Protein AF-A0A8J7EU80-F1 (afdb_monomer)

Mean predicted aligned error: 18.53 Å

Structure (mmCIF, N/CA/C/O backbone):
data_AF-A0A8J7EU80-F1
#
_entry.id   AF-A0A8J7EU80-F1
#
loop_
_atom_site.group_PDB
_atom_site.id
_atom_site.type_symbol
_atom_site.label_atom_id
_atom_site.label_alt_id
_atom_site.label_comp_id
_atom_site.label_asym_id
_atom_site.label_entity_id
_atom_site.label_seq_id
_atom_site.pdbx_PDB_ins_code
_atom_site.Cartn_x
_atom_site.Cartn_y
_atom_site.Cartn_z
_atom_site.occupancy
_atom_site.B_iso_or_equiv
_atom_site.auth_seq_id
_atom_site.auth_comp_id
_atom_site.auth_asym_id
_atom_site.auth_atom_id
_atom_site.pdbx_PDB_model_num
ATOM 1 N N . MET A 1 1 ? -13.987 37.709 27.164 1.00 38.44 1 MET A N 1
ATOM 2 C CA . MET A 1 1 ? -13.731 36.379 26.565 1.00 38.44 1 MET A CA 1
ATOM 3 C C . MET A 1 1 ? -12.262 36.327 26.181 1.00 38.44 1 MET A C 1
ATOM 5 O O . MET A 1 1 ? -11.887 36.884 25.160 1.00 38.44 1 MET A O 1
ATOM 9 N N . GLY A 1 2 ? -11.420 35.813 27.082 1.00 37.25 2 GLY A N 1
ATOM 10 C CA . GLY A 1 2 ? -9.964 35.855 26.938 1.00 37.25 2 GLY A CA 1
ATOM 11 C C . GLY A 1 2 ? -9.470 34.837 25.915 1.00 37.25 2 GLY A C 1
ATOM 12 O O . GLY A 1 2 ? -9.847 33.668 25.976 1.00 37.25 2 GLY A O 1
ATOM 13 N N . PHE A 1 3 ? -8.635 35.293 24.984 1.00 40.47 3 PHE A N 1
ATOM 14 C CA . PHE A 1 3 ? -7.874 34.437 24.083 1.00 40.47 3 PHE A CA 1
ATOM 15 C C . PHE A 1 3 ? -6.985 33.509 24.920 1.00 40.47 3 PHE A C 1
ATOM 17 O O . PHE A 1 3 ? -6.020 33.950 25.541 1.00 40.47 3 PHE A O 1
ATOM 24 N N . SER A 1 4 ? -7.322 32.219 24.961 1.00 48.75 4 SER A N 1
ATOM 25 C CA . SER A 1 4 ? -6.426 31.188 25.480 1.00 48.75 4 SER A CA 1
ATOM 26 C C . SER A 1 4 ? -5.127 31.219 24.681 1.00 48.75 4 SER A C 1
ATOM 28 O O . SER A 1 4 ? -5.174 31.197 23.449 1.00 48.75 4 SER A O 1
ATOM 30 N N . ASN A 1 5 ? -3.998 31.263 25.390 1.00 58.09 5 ASN A N 1
ATOM 31 C CA . ASN A 1 5 ? -2.652 31.228 24.830 1.00 58.09 5 ASN A CA 1
ATOM 32 C C . ASN A 1 5 ? -2.575 30.136 23.735 1.00 58.09 5 ASN A C 1
ATOM 34 O O . ASN A 1 5 ? -2.847 28.970 24.033 1.00 58.09 5 ASN A O 1
ATOM 38 N N . PRO A 1 6 ? -2.286 30.474 22.465 1.00 49.88 6 PRO A N 1
ATOM 39 C CA . PRO A 1 6 ? -2.368 29.525 21.351 1.00 49.88 6 PRO A CA 1
ATOM 40 C C . PRO A 1 6 ? -1.498 28.282 21.571 1.00 49.88 6 PRO A C 1
ATOM 42 O O . PRO A 1 6 ? -1.860 27.200 21.119 1.00 49.88 6 PRO A O 1
ATOM 45 N N . VAL A 1 7 ? -0.415 28.410 22.342 1.00 56.06 7 VAL A N 1
ATOM 46 C CA . VAL A 1 7 ? 0.458 27.299 22.741 1.00 56.06 7 VAL A CA 1
ATOM 47 C C . VAL A 1 7 ? -0.267 26.302 23.650 1.00 56.06 7 VAL A C 1
ATOM 49 O O . VAL A 1 7 ? -0.282 25.116 23.343 1.00 56.06 7 VAL A O 1
ATOM 52 N N . SER A 1 8 ? -0.972 26.759 24.690 1.00 48.00 8 SER A N 1
ATOM 53 C CA . SER A 1 8 ? -1.703 25.860 25.596 1.00 48.00 8 SER A CA 1
ATOM 54 C C . SER A 1 8 ? -2.943 25.239 24.941 1.00 48.00 8 SER A C 1
ATOM 56 O O . SER A 1 8 ? -3.346 24.128 25.290 1.00 48.00 8 SER A O 1
ATOM 58 N N . TRP A 1 9 ? -3.531 25.911 23.943 1.00 56.59 9 TRP A N 1
ATOM 59 C CA . TRP A 1 9 ? -4.578 25.337 23.092 1.00 56.59 9 TRP A CA 1
ATOM 60 C C . TRP A 1 9 ? -4.031 24.243 22.160 1.00 56.59 9 TRP A C 1
ATOM 62 O O . TRP A 1 9 ? -4.655 23.188 22.024 1.00 56.59 9 TRP A O 1
ATOM 72 N N . ILE A 1 10 ? -2.855 24.460 21.559 1.00 52.78 10 ILE A N 1
ATOM 73 C CA . ILE A 1 10 ? -2.152 23.473 20.724 1.00 52.78 10 ILE A CA 1
ATOM 74 C C . ILE A 1 10 ? -1.716 22.262 21.564 1.00 52.78 10 ILE A C 1
ATOM 76 O O . ILE A 1 10 ? -1.971 21.127 21.159 1.00 52.78 10 ILE A O 1
ATOM 80 N N . GLU A 1 11 ? -1.155 22.476 22.756 1.00 54.06 11 GLU A N 1
ATOM 81 C CA . GLU A 1 11 ? -0.743 21.416 23.687 1.00 54.06 11 GLU A CA 1
ATOM 82 C C . GLU A 1 11 ? -1.924 20.547 24.138 1.00 54.06 11 GLU A C 1
ATOM 84 O O . GLU A 1 11 ? -1.858 19.320 24.037 1.00 54.06 11 GLU A O 1
ATOM 89 N N . LYS A 1 12 ? -3.055 21.153 24.533 1.00 54.19 12 LYS A N 1
ATOM 90 C CA . LYS A 1 12 ? -4.279 20.405 24.883 1.00 54.19 12 LYS A CA 1
ATOM 91 C C . LYS A 1 12 ? -4.806 19.567 23.723 1.00 54.19 12 LYS A C 1
ATOM 93 O O . LYS A 1 12 ? -5.328 18.473 23.934 1.00 54.19 12 LYS A O 1
ATOM 98 N N . LYS A 1 13 ? -4.687 20.068 22.490 1.00 47.78 13 LYS A N 1
ATOM 99 C CA . LYS A 1 13 ? -5.119 19.335 21.297 1.00 47.78 13 LYS A CA 1
ATOM 100 C C . LYS A 1 13 ? -4.178 18.158 21.024 1.00 47.78 13 LYS A C 1
ATOM 102 O O . LYS A 1 13 ? -4.668 17.044 20.815 1.00 47.78 13 LYS A O 1
ATOM 107 N N . LEU A 1 14 ? -2.859 18.381 21.096 1.00 52.94 14 LEU A N 1
ATOM 108 C CA . LEU A 1 14 ? -1.787 17.381 20.923 1.00 52.94 14 LEU A CA 1
ATOM 109 C C . LEU A 1 14 ? -1.836 16.247 21.956 1.00 52.94 14 LEU A C 1
ATOM 111 O O . LEU A 1 14 ? -1.494 15.116 21.623 1.00 52.94 14 LEU A O 1
ATOM 115 N N . GLN A 1 15 ? -2.345 16.506 23.162 1.00 52.59 15 GLN A N 1
ATOM 116 C CA . GLN A 1 15 ? -2.557 15.490 24.202 1.00 52.59 15 GLN A CA 1
ATOM 117 C C . GLN A 1 15 ? -3.764 14.565 23.961 1.00 52.59 15 GLN A C 1
ATOM 119 O O . GLN A 1 15 ? -3.947 13.582 24.684 1.00 52.59 15 GLN A O 1
ATOM 124 N N . SER A 1 16 ? -4.597 14.820 22.947 1.00 63.03 16 SER A N 1
ATOM 125 C CA . SER A 1 16 ? -5.725 13.935 22.648 1.00 63.03 16 SER A CA 1
ATOM 126 C C . SER A 1 16 ? -5.244 12.535 22.232 1.00 63.03 16 SER A C 1
ATOM 128 O O . SER A 1 16 ? -4.344 12.380 21.402 1.00 63.03 16 SER A O 1
ATOM 130 N N . LYS A 1 17 ? -5.892 11.481 22.761 1.00 62.38 17 LYS A N 1
ATOM 131 C CA . LYS A 1 17 ? -5.650 10.072 22.366 1.00 62.38 17 LYS A CA 1
ATOM 132 C C . LYS A 1 17 ? -5.687 9.902 20.837 1.00 62.38 17 LYS A C 1
ATOM 134 O O . LYS A 1 17 ? -4.944 9.092 20.291 1.00 62.38 17 LYS A O 1
ATOM 139 N N . PHE A 1 18 ? -6.496 10.717 20.158 1.00 58.78 18 PHE A N 1
ATOM 140 C CA . PHE A 1 18 ? -6.569 10.823 18.705 1.00 58.78 18 PHE A CA 1
ATOM 141 C C . PHE A 1 18 ? -5.272 11.339 18.058 1.00 58.78 18 PHE A C 1
ATOM 143 O O . PHE A 1 18 ? -4.720 10.633 17.219 1.00 58.78 18 PHE A O 1
ATOM 150 N N . LEU A 1 19 ? -4.747 12.510 18.451 1.00 64.62 19 LEU A N 1
ATOM 151 C CA . LEU A 1 19 ? -3.514 13.047 17.850 1.00 64.62 19 LEU A CA 1
ATOM 152 C C . LEU A 1 19 ? -2.289 12.184 18.161 1.00 64.62 19 LEU A C 1
ATOM 154 O O . LEU A 1 19 ? -1.432 12.018 17.296 1.00 64.62 19 LEU A O 1
ATOM 158 N N . ARG A 1 20 ? -2.243 11.538 19.330 1.00 69.62 20 ARG A N 1
ATOM 159 C CA . ARG A 1 20 ? -1.205 10.545 19.636 1.00 69.62 20 ARG A CA 1
ATOM 160 C C . ARG A 1 20 ? -1.282 9.325 18.713 1.00 69.62 20 ARG A C 1
ATOM 162 O O . ARG A 1 20 ? -0.259 8.885 18.198 1.00 69.62 20 ARG A O 1
ATOM 169 N N . ASN A 1 21 ? -2.478 8.785 18.482 1.00 68.44 21 ASN A N 1
ATOM 170 C CA . ASN A 1 21 ? -2.673 7.651 17.574 1.00 68.44 21 ASN A CA 1
ATOM 171 C C . ASN A 1 21 ? -2.369 8.020 16.114 1.00 68.44 21 ASN A C 1
ATOM 173 O O . ASN A 1 21 ? -1.752 7.232 15.398 1.00 68.44 21 ASN A O 1
ATOM 177 N N . LEU A 1 22 ? -2.749 9.227 15.694 1.00 67.44 22 LEU A N 1
ATOM 178 C CA . LEU A 1 22 ? -2.410 9.767 14.382 1.00 67.44 22 LEU A CA 1
ATOM 179 C C . LEU A 1 22 ? -0.893 9.951 14.230 1.00 67.44 22 LEU A C 1
ATOM 181 O O . LEU A 1 22 ? -0.345 9.607 13.189 1.00 67.44 22 LEU A O 1
ATOM 185 N N . GLY A 1 23 ? -0.211 10.417 15.281 1.00 72.44 23 GLY A N 1
ATOM 186 C CA . GLY A 1 23 ? 1.245 10.543 15.325 1.00 72.44 23 GLY A CA 1
ATOM 187 C C . GLY A 1 23 ? 1.964 9.207 15.131 1.00 72.44 23 GLY A C 1
ATOM 188 O O . GLY A 1 23 ? 2.873 9.134 14.312 1.00 72.44 23 GLY A O 1
ATOM 189 N N . TRP A 1 24 ? 1.519 8.138 15.808 1.00 77.25 24 TRP A N 1
ATOM 190 C CA . TRP A 1 24 ? 2.077 6.787 15.629 1.00 77.25 24 TRP A CA 1
ATOM 191 C C . TRP A 1 24 ? 1.884 6.244 14.210 1.00 77.25 24 TRP A C 1
ATOM 193 O O . TRP A 1 24 ? 2.811 5.678 13.638 1.00 77.25 24 TRP A O 1
ATOM 203 N N . LEU A 1 25 ? 0.691 6.406 13.634 1.00 72.06 25 LEU A N 1
ATOM 204 C CA . LEU A 1 25 ? 0.417 5.941 12.272 1.00 72.06 25 LEU A CA 1
ATOM 205 C C . LEU A 1 25 ? 1.173 6.770 11.224 1.00 72.06 25 LEU A C 1
ATOM 207 O O . LEU A 1 25 ? 1.694 6.211 10.263 1.00 72.06 25 LEU A O 1
ATOM 211 N N . GLY A 1 26 ? 1.265 8.087 11.420 1.00 70.69 26 GLY A N 1
ATOM 212 C CA . GLY A 1 26 ? 1.988 8.991 10.530 1.00 70.69 26 GLY A CA 1
ATOM 213 C C . GLY A 1 26 ? 3.497 8.752 10.543 1.00 70.69 26 GLY A C 1
ATOM 214 O O . GLY A 1 26 ? 4.109 8.672 9.478 1.00 70.69 26 GLY A O 1
ATOM 215 N N . SER A 1 27 ? 4.098 8.577 11.724 1.00 75.44 27 SER A N 1
ATOM 216 C CA . SER A 1 27 ? 5.531 8.279 11.843 1.00 75.44 27 SER A CA 1
ATOM 217 C C . SER A 1 27 ? 5.881 6.913 11.251 1.00 75.44 27 SER A C 1
ATOM 219 O O . SER A 1 27 ? 6.864 6.805 10.519 1.00 75.44 27 SER A O 1
ATOM 221 N N . ALA A 1 28 ? 5.040 5.900 11.489 1.00 79.00 28 ALA A N 1
ATOM 222 C CA . ALA A 1 28 ? 5.163 4.584 10.870 1.00 79.00 28 ALA A CA 1
ATOM 223 C C . ALA A 1 28 ? 5.132 4.672 9.339 1.00 79.00 28 ALA A C 1
ATOM 225 O O . ALA A 1 28 ? 6.015 4.138 8.673 1.00 79.00 28 ALA A O 1
ATOM 226 N N . GLU A 1 29 ? 4.158 5.388 8.771 1.00 79.25 29 GLU A N 1
ATOM 227 C CA . GLU A 1 29 ? 4.054 5.568 7.321 1.00 79.25 29 GLU A CA 1
ATOM 228 C C . GLU A 1 29 ? 5.308 6.242 6.749 1.00 79.25 29 GLU A C 1
ATOM 230 O O . GLU A 1 29 ? 5.883 5.706 5.805 1.00 79.25 29 GLU A O 1
ATOM 235 N N . ILE A 1 30 ? 5.792 7.348 7.334 1.00 79.19 30 ILE A N 1
ATOM 236 C CA . ILE A 1 30 ? 7.016 8.034 6.871 1.00 79.19 30 ILE A CA 1
ATOM 237 C C . ILE A 1 30 ? 8.218 7.084 6.893 1.00 79.19 30 ILE A C 1
ATOM 239 O O . ILE A 1 30 ? 8.927 6.970 5.891 1.00 79.19 30 ILE A O 1
ATOM 243 N N . PHE A 1 31 ? 8.416 6.366 8.000 1.00 82.81 31 PHE A N 1
ATOM 244 C CA . PHE A 1 31 ? 9.504 5.403 8.151 1.00 82.81 31 PHE A CA 1
ATOM 245 C C . PHE A 1 31 ? 9.446 4.310 7.074 1.00 82.81 31 PHE A C 1
ATOM 247 O O . PHE A 1 31 ? 10.426 4.064 6.371 1.00 82.81 31 PHE A O 1
ATOM 254 N N . ILE A 1 32 ? 8.265 3.721 6.861 1.00 83.19 32 ILE A N 1
ATOM 255 C CA . ILE A 1 32 ? 8.024 2.701 5.833 1.00 83.19 32 ILE A CA 1
ATOM 256 C C . ILE A 1 32 ? 8.361 3.226 4.429 1.00 83.19 32 ILE A C 1
ATOM 258 O O . ILE A 1 32 ? 8.900 2.476 3.610 1.00 83.19 32 ILE A O 1
ATOM 262 N N . ARG A 1 33 ? 8.062 4.498 4.114 1.00 84.00 33 ARG A N 1
ATOM 263 C CA . ARG A 1 33 ? 8.329 5.057 2.775 1.00 84.00 33 ARG A CA 1
ATOM 264 C C . ARG A 1 33 ? 9.815 5.108 2.446 1.00 84.00 33 ARG A C 1
ATOM 266 O O . ARG A 1 33 ? 10.154 4.823 1.299 1.00 84.00 33 ARG A O 1
ATOM 273 N N . VAL A 1 34 ? 10.669 5.424 3.420 1.00 83.31 34 VAL A N 1
ATOM 274 C CA . VAL A 1 34 ? 12.127 5.484 3.223 1.00 83.31 34 VAL A CA 1
ATOM 275 C C . VAL A 1 34 ? 12.664 4.109 2.823 1.00 83.31 34 VAL A C 1
ATOM 277 O O . VAL A 1 34 ? 13.292 3.978 1.772 1.00 83.31 34 VAL A O 1
ATOM 280 N N . PHE A 1 35 ? 12.328 3.066 3.590 1.00 84.50 35 PHE A N 1
ATOM 281 C CA . PHE A 1 35 ? 12.740 1.693 3.276 1.00 84.50 35 PHE A CA 1
ATOM 282 C C . PHE A 1 35 ? 12.159 1.204 1.954 1.00 84.50 35 PHE A C 1
ATOM 284 O O . PHE A 1 35 ? 12.873 0.617 1.147 1.00 84.50 35 PHE A O 1
ATOM 291 N N . ARG A 1 36 ? 10.878 1.486 1.689 1.00 85.56 36 ARG A N 1
ATOM 292 C CA . ARG A 1 36 ? 10.242 1.083 0.432 1.00 85.56 36 ARG A CA 1
ATOM 293 C C . ARG A 1 36 ? 10.939 1.708 -0.776 1.00 85.56 36 ARG A C 1
ATOM 295 O O . ARG A 1 36 ? 11.118 1.020 -1.777 1.00 85.56 36 ARG A O 1
ATOM 302 N N . LEU A 1 37 ? 11.315 2.988 -0.706 1.00 85.38 37 LEU A N 1
ATOM 303 C CA . LEU A 1 37 ? 12.023 3.655 -1.799 1.00 85.38 37 LEU A CA 1
ATOM 304 C C . LEU A 1 37 ? 13.374 2.975 -2.054 1.00 85.38 37 LEU A C 1
ATOM 306 O O . LEU A 1 37 ? 13.635 2.574 -3.184 1.00 85.38 37 LEU A O 1
ATOM 310 N N . ALA A 1 38 ? 14.175 2.767 -1.004 1.00 87.94 38 ALA A N 1
ATOM 311 C CA . ALA A 1 38 ? 15.467 2.088 -1.107 1.00 87.94 38 ALA A CA 1
ATOM 312 C C . ALA A 1 38 ? 15.330 0.676 -1.703 1.00 87.94 38 ALA A C 1
ATOM 314 O O . ALA A 1 38 ? 16.005 0.337 -2.673 1.00 87.94 38 ALA A O 1
ATOM 315 N N . THR A 1 39 ? 14.389 -0.122 -1.196 1.00 91.06 39 THR A N 1
ATOM 316 C CA . THR A 1 39 ? 14.108 -1.464 -1.715 1.00 91.06 39 THR A CA 1
ATOM 317 C C . THR A 1 39 ? 13.640 -1.432 -3.169 1.00 91.06 39 THR A C 1
ATOM 319 O O . THR A 1 39 ? 14.089 -2.253 -3.960 1.00 91.06 39 THR A O 1
ATOM 322 N N . THR A 1 40 ? 12.803 -0.468 -3.568 1.00 89.69 40 THR A N 1
ATOM 323 C CA . THR A 1 40 ? 12.363 -0.329 -4.971 1.00 89.69 40 THR A CA 1
ATOM 324 C C . THR A 1 40 ? 13.556 -0.102 -5.899 1.00 89.69 40 THR A C 1
ATOM 326 O O . THR A 1 40 ? 13.612 -0.704 -6.968 1.00 89.69 40 THR A O 1
ATOM 329 N N . VAL A 1 41 ? 14.535 0.706 -5.476 1.00 91.94 41 VAL A N 1
ATOM 330 C CA . VAL A 1 41 ? 15.784 0.915 -6.225 1.00 91.94 41 VAL A CA 1
ATOM 331 C C . VAL A 1 41 ? 16.586 -0.381 -6.329 1.00 91.94 41 VAL A C 1
ATOM 333 O O . VAL A 1 41 ? 16.998 -0.744 -7.428 1.00 91.94 41 VAL A O 1
ATOM 336 N N . VAL A 1 42 ? 16.773 -1.107 -5.221 1.00 93.75 42 VAL A N 1
ATOM 337 C CA . VAL A 1 42 ? 17.514 -2.381 -5.218 1.00 93.75 42 VAL A CA 1
ATOM 338 C C . VAL A 1 42 ? 16.849 -3.401 -6.141 1.00 93.75 42 VAL A C 1
ATOM 340 O O . VAL A 1 42 ? 17.506 -3.936 -7.030 1.00 93.75 42 VAL A O 1
ATOM 343 N N . ILE A 1 43 ? 15.541 -3.624 -6.005 1.00 93.88 43 ILE A N 1
ATOM 344 C CA . ILE A 1 43 ? 14.816 -4.575 -6.856 1.00 93.88 43 ILE A CA 1
ATOM 345 C C . ILE A 1 43 ? 14.943 -4.162 -8.326 1.00 93.88 43 ILE A C 1
ATOM 347 O O . ILE A 1 43 ? 15.279 -4.990 -9.166 1.00 93.88 43 ILE A O 1
ATOM 351 N N . ALA A 1 44 ? 14.735 -2.882 -8.645 1.00 92.62 44 ALA A N 1
ATOM 352 C CA . ALA A 1 44 ? 14.844 -2.392 -10.014 1.00 92.62 44 ALA A CA 1
ATOM 353 C C . ALA A 1 44 ? 16.262 -2.556 -10.591 1.00 92.62 44 ALA A C 1
ATOM 355 O O . ALA A 1 44 ? 16.411 -2.770 -11.792 1.00 92.62 44 ALA A O 1
ATOM 356 N N . ARG A 1 45 ? 17.318 -2.486 -9.774 1.00 93.25 45 ARG A N 1
ATOM 357 C CA . ARG A 1 45 ? 18.702 -2.703 -10.226 1.00 93.25 45 ARG A CA 1
ATOM 358 C C . ARG A 1 45 ? 18.983 -4.171 -10.534 1.00 93.25 45 ARG A C 1
ATOM 360 O O . ARG A 1 45 ? 19.538 -4.446 -11.596 1.00 93.25 45 ARG A O 1
ATOM 367 N N . TYR A 1 46 ? 18.547 -5.087 -9.672 1.00 94.62 46 TYR A N 1
ATOM 368 C CA . TYR A 1 46 ? 18.913 -6.505 -9.762 1.00 94.62 46 TYR A CA 1
ATOM 369 C C . TYR A 1 46 ? 17.949 -7.372 -10.581 1.00 94.62 46 TYR A C 1
ATOM 371 O O . TYR A 1 46 ? 18.406 -8.292 -11.249 1.00 94.62 46 TYR A O 1
ATOM 379 N N . LEU A 1 47 ? 16.644 -7.085 -10.598 1.00 94.94 47 LEU A N 1
ATOM 380 C CA . LEU A 1 47 ? 15.683 -7.884 -11.369 1.00 94.94 47 LEU A CA 1
ATOM 381 C C . LEU A 1 47 ? 15.658 -7.469 -12.841 1.00 94.94 47 LEU A C 1
ATOM 383 O O . LEU A 1 47 ? 15.741 -6.283 -13.172 1.00 94.94 47 LEU A O 1
ATOM 387 N N . SER A 1 48 ? 15.489 -8.440 -13.732 1.00 95.25 48 SER A N 1
ATOM 388 C CA . SER A 1 48 ? 15.155 -8.185 -15.137 1.00 95.25 48 SER A CA 1
ATOM 389 C C . SER A 1 48 ? 13.718 -7.664 -15.293 1.00 95.25 48 SER A C 1
ATOM 391 O O . SER A 1 48 ? 12.865 -7.877 -14.429 1.00 95.25 48 SER A O 1
ATOM 393 N N . GLU A 1 49 ? 13.422 -7.010 -16.420 1.00 95.75 49 GLU A N 1
ATOM 394 C CA . GLU A 1 49 ? 12.067 -6.539 -16.759 1.00 95.75 49 GLU A CA 1
ATOM 395 C C . GLU A 1 49 ? 11.046 -7.687 -16.724 1.00 95.75 49 GLU A C 1
ATOM 397 O O . GLU A 1 49 ? 9.975 -7.556 -16.138 1.00 95.75 49 GLU A O 1
ATOM 402 N N . THR A 1 50 ? 11.402 -8.854 -17.266 1.00 96.44 50 THR A N 1
ATOM 403 C CA . THR A 1 50 ? 10.529 -10.035 -17.277 1.00 96.44 50 THR A CA 1
ATOM 404 C C . THR A 1 50 ? 10.246 -10.564 -15.871 1.00 96.44 50 THR A C 1
ATOM 406 O O . THR A 1 50 ? 9.103 -10.890 -15.566 1.00 96.44 50 THR A O 1
ATOM 409 N N . GLU A 1 51 ? 11.243 -10.633 -14.983 1.00 96.25 51 GLU A N 1
ATOM 410 C CA . GLU A 1 51 ? 11.026 -11.059 -13.590 1.00 96.25 51 GLU A CA 1
ATOM 411 C C . GLU A 1 51 ? 10.157 -10.066 -12.819 1.00 96.25 51 GLU A C 1
ATOM 413 O O . GLU A 1 51 ? 9.305 -10.471 -12.024 1.00 96.25 51 GLU A O 1
ATOM 418 N N . TYR A 1 52 ? 10.341 -8.773 -13.088 1.00 93.12 52 TYR A N 1
ATOM 419 C CA . TYR A 1 52 ? 9.513 -7.710 -12.533 1.00 93.12 52 TYR A CA 1
ATOM 420 C C . TYR A 1 52 ? 8.054 -7.845 -13.003 1.00 93.12 52 TYR A C 1
ATOM 422 O O . TYR A 1 52 ? 7.131 -7.740 -12.195 1.00 93.12 52 TYR A O 1
ATOM 430 N N . GLY A 1 53 ? 7.842 -8.165 -14.286 1.00 96.62 53 GLY A N 1
ATOM 431 C CA . GLY A 1 53 ? 6.526 -8.425 -14.875 1.00 96.62 53 GLY A CA 1
ATOM 432 C C . GLY A 1 53 ? 5.853 -9.698 -14.353 1.00 96.62 53 GLY A C 1
ATOM 433 O O . GLY A 1 53 ? 4.671 -9.673 -14.018 1.00 96.62 53 GLY A O 1
ATOM 434 N N . LEU A 1 54 ? 6.597 -10.799 -14.193 1.00 97.12 54 LEU A N 1
ATOM 435 C CA . LEU A 1 54 ? 6.084 -12.016 -13.548 1.00 97.12 54 LEU A CA 1
ATOM 436 C C . LEU A 1 54 ? 5.657 -11.736 -12.107 1.00 97.12 54 LEU A C 1
ATOM 438 O O . LEU A 1 54 ? 4.573 -12.143 -11.688 1.00 97.12 54 LEU A O 1
ATOM 442 N N . GLY A 1 55 ? 6.481 -10.994 -11.363 1.00 96.62 55 GLY A N 1
ATOM 443 C CA . GLY A 1 55 ? 6.136 -10.527 -10.028 1.00 96.62 55 GLY A CA 1
ATOM 444 C C . GLY A 1 55 ? 4.852 -9.698 -10.023 1.00 96.62 55 GLY A C 1
ATOM 445 O O . GLY A 1 55 ? 3.981 -9.946 -9.194 1.00 96.62 55 GLY A O 1
ATOM 446 N N . ALA A 1 56 ? 4.683 -8.779 -10.977 1.00 96.44 56 ALA A N 1
ATOM 447 C CA . ALA A 1 56 ? 3.466 -7.982 -11.119 1.00 96.44 56 ALA A CA 1
ATOM 448 C C . ALA A 1 56 ? 2.209 -8.854 -11.265 1.00 96.44 56 ALA A C 1
ATOM 450 O O . ALA A 1 56 ? 1.209 -8.586 -10.601 1.00 96.44 56 ALA A O 1
ATOM 451 N N . ILE A 1 57 ? 2.265 -9.928 -12.063 1.00 97.44 57 ILE A N 1
ATOM 452 C CA . ILE A 1 57 ? 1.149 -10.878 -12.217 1.00 97.44 57 ILE A CA 1
ATOM 453 C C . ILE A 1 57 ? 0.846 -11.555 -10.880 1.00 97.44 57 ILE A C 1
ATOM 455 O O . ILE A 1 57 ? -0.288 -11.498 -10.410 1.00 97.44 57 ILE A O 1
ATOM 459 N N . VAL A 1 58 ? 1.852 -12.153 -10.232 1.00 97.94 58 VAL A N 1
ATOM 460 C CA . VAL A 1 58 ? 1.665 -12.873 -8.959 1.00 97.94 58 VAL A CA 1
ATOM 461 C C . VAL A 1 58 ? 1.060 -11.954 -7.896 1.00 97.94 58 VAL A C 1
ATOM 463 O O . VAL A 1 58 ? 0.097 -12.322 -7.222 1.00 97.94 58 VAL A O 1
ATOM 466 N N . LEU A 1 59 ? 1.593 -10.737 -7.776 1.00 95.62 59 LEU A N 1
ATOM 467 C CA . LEU A 1 59 ? 1.105 -9.742 -6.829 1.00 95.62 59 LEU A CA 1
ATOM 468 C C . LEU A 1 59 ? -0.316 -9.288 -7.171 1.00 95.62 59 LEU A C 1
ATOM 470 O O . LEU A 1 59 ? -1.141 -9.180 -6.273 1.00 95.62 59 LEU A O 1
ATOM 474 N N . THR A 1 60 ? -0.633 -9.096 -8.450 1.00 96.00 60 THR A N 1
ATOM 475 C CA . THR A 1 60 ? -1.986 -8.736 -8.895 1.00 96.00 60 THR A CA 1
ATOM 476 C C . THR A 1 60 ? -3.010 -9.800 -8.499 1.00 96.00 60 THR A C 1
ATOM 478 O O . THR A 1 60 ? -4.047 -9.479 -7.921 1.00 96.00 60 THR A O 1
ATOM 481 N N . ILE A 1 61 ? -2.708 -11.078 -8.741 1.00 96.38 61 ILE A N 1
ATOM 482 C CA . ILE A 1 61 ? -3.586 -12.196 -8.362 1.00 96.38 61 ILE A CA 1
ATOM 483 C C . ILE A 1 61 ? -3.787 -12.259 -6.845 1.00 96.38 61 ILE A C 1
ATOM 485 O O . ILE A 1 61 ? -4.911 -12.461 -6.374 1.00 96.38 61 ILE A O 1
ATOM 489 N N . HIS A 1 62 ? -2.722 -12.032 -6.075 1.00 96.06 62 HIS A N 1
ATOM 490 C CA . HIS A 1 62 ? -2.822 -11.945 -4.624 1.00 96.06 62 HIS A CA 1
ATOM 491 C C . HIS A 1 62 ? -3.703 -10.770 -4.172 1.00 96.06 62 HIS A C 1
ATOM 493 O O . HIS A 1 62 ? -4.512 -10.941 -3.266 1.00 96.06 62 HIS A O 1
ATOM 499 N N . GLU A 1 63 ? -3.599 -9.588 -4.787 1.00 94.31 63 GLU A N 1
ATOM 500 C CA . GLU A 1 63 ? -4.425 -8.430 -4.412 1.00 94.31 63 GLU A CA 1
ATOM 501 C C . GLU A 1 63 ? -5.906 -8.614 -4.767 1.00 94.31 63 GLU A C 1
ATOM 503 O O . GLU A 1 63 ? -6.785 -8.203 -4.001 1.00 94.31 63 GLU A O 1
ATOM 508 N N . PHE A 1 64 ? -6.197 -9.301 -5.875 1.00 93.06 64 PHE A N 1
ATOM 509 C CA . PHE A 1 64 ? -7.555 -9.720 -6.215 1.00 93.06 64 PHE A CA 1
ATOM 510 C C . PHE A 1 64 ? -8.138 -10.676 -5.185 1.00 93.06 64 PHE A C 1
ATOM 512 O O . PHE A 1 64 ? -9.243 -10.456 -4.691 1.00 93.06 64 PHE A O 1
ATOM 519 N N . THR A 1 65 ? -7.387 -11.706 -4.812 1.00 93.81 65 THR A N 1
ATOM 520 C CA . THR A 1 65 ? -7.844 -12.676 -3.815 1.00 93.81 65 THR A CA 1
ATOM 521 C C . THR A 1 65 ? -7.922 -12.038 -2.421 1.00 93.81 65 THR A C 1
ATOM 523 O O . THR A 1 65 ? -8.872 -12.277 -1.676 1.00 93.81 65 THR A O 1
ATOM 526 N N . SER A 1 66 ? -6.997 -11.134 -2.074 1.00 91.31 66 SER A N 1
ATOM 527 C CA . SER A 1 66 ? -6.998 -10.417 -0.792 1.00 91.31 66 SER A CA 1
ATOM 528 C C . SER A 1 66 ? -8.153 -9.416 -0.668 1.00 91.31 66 SER A C 1
ATOM 530 O O . SER A 1 66 ? -8.548 -9.066 0.442 1.00 91.31 66 SER A O 1
ATOM 532 N N . ALA A 1 67 ? -8.784 -8.992 -1.768 1.00 89.62 67 ALA A N 1
ATOM 533 C CA . ALA A 1 67 ? -10.024 -8.217 -1.701 1.00 89.62 67 ALA A CA 1
ATOM 534 C C . ALA A 1 67 ? -11.130 -8.959 -0.925 1.00 89.62 67 ALA A C 1
ATOM 536 O O . ALA A 1 67 ? -11.893 -8.324 -0.196 1.00 89.62 67 ALA A O 1
ATOM 537 N N . PHE A 1 68 ? -11.150 -10.294 -0.995 1.00 87.81 68 PHE A N 1
ATOM 538 C CA . PHE A 1 68 ? -12.057 -11.156 -0.236 1.00 87.81 68 PHE A CA 1
ATOM 539 C C . PHE A 1 68 ? -11.615 -11.408 1.209 1.00 87.81 68 P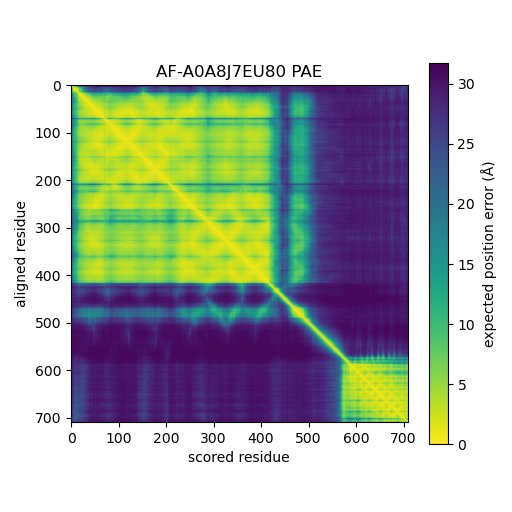HE A C 1
ATOM 541 O O . PHE A 1 68 ? -12.309 -12.112 1.926 1.00 87.81 68 PHE A O 1
ATOM 548 N N . THR A 1 69 ? -10.487 -10.885 1.688 1.00 85.94 69 THR A N 1
ATOM 549 C CA . THR A 1 69 ? -10.180 -10.914 3.134 1.00 85.94 69 THR A CA 1
ATOM 550 C C . THR A 1 69 ? -10.668 -9.644 3.823 1.00 85.94 69 THR A C 1
ATOM 552 O O . THR A 1 69 ? -10.959 -9.636 5.018 1.00 85.94 69 THR A O 1
ATOM 555 N N . ARG A 1 70 ? -10.872 -8.575 3.047 1.00 76.94 70 ARG A N 1
ATOM 556 C CA . ARG A 1 70 ? -11.448 -7.297 3.475 1.00 76.94 70 ARG A CA 1
ATOM 557 C C . ARG A 1 70 ? -12.985 -7.359 3.568 1.00 76.94 70 ARG A C 1
ATOM 559 O O . ARG A 1 70 ? -13.653 -6.374 3.315 1.00 76.94 70 ARG A O 1
ATOM 566 N N . LEU A 1 71 ? -13.577 -8.493 3.955 1.00 65.12 71 LEU A N 1
ATOM 567 C CA . LEU A 1 71 ? -15.036 -8.753 3.947 1.00 65.12 71 LEU A CA 1
ATOM 568 C C . LEU A 1 71 ? -15.862 -7.962 4.978 1.00 65.12 71 LEU A C 1
ATOM 570 O O . LEU A 1 71 ? -17.051 -8.218 5.149 1.00 65.12 71 LEU A O 1
ATOM 574 N N . GLY A 1 72 ? -15.261 -7.038 5.725 1.00 68.69 72 GLY A N 1
ATOM 575 C CA . GLY A 1 72 ? -15.959 -6.322 6.795 1.00 68.69 72 GLY A CA 1
ATOM 576 C C . GLY A 1 72 ? -16.285 -7.174 8.033 1.00 68.69 72 GLY A C 1
ATOM 577 O O . GLY A 1 72 ? -16.877 -6.648 8.967 1.00 68.69 72 GLY A O 1
ATOM 578 N N . ILE A 1 73 ? -15.852 -8.443 8.101 1.00 84.62 73 ILE A N 1
ATOM 579 C CA . ILE A 1 73 ? -16.022 -9.314 9.285 1.00 84.62 73 ILE A CA 1
ATOM 580 C C . ILE A 1 73 ? -15.393 -8.654 10.522 1.00 84.62 73 ILE A C 1
ATOM 582 O O . ILE A 1 73 ? -16.023 -8.538 11.571 1.00 84.62 73 ILE A O 1
ATOM 586 N N . ALA A 1 74 ? -14.173 -8.128 10.377 1.00 84.12 74 ALA A N 1
ATOM 587 C CA . ALA A 1 74 ? -13.519 -7.359 11.434 1.00 84.12 74 ALA A CA 1
ATOM 588 C C . ALA A 1 74 ? -14.299 -6.081 11.797 1.00 84.12 74 ALA A C 1
ATOM 590 O O . ALA A 1 74 ? -14.352 -5.716 12.967 1.00 84.12 74 ALA A O 1
ATOM 591 N N . ALA A 1 75 ? -14.933 -5.418 10.822 1.00 80.50 75 ALA A N 1
ATOM 592 C CA . ALA A 1 75 ? -15.719 -4.209 11.068 1.00 80.50 75 ALA A CA 1
ATOM 593 C C . ALA A 1 75 ? -16.962 -4.497 11.922 1.00 80.50 75 ALA A C 1
ATOM 595 O O . ALA A 1 75 ? -17.273 -3.711 12.811 1.00 80.50 75 ALA A O 1
ATOM 596 N N . GLN A 1 76 ? -17.620 -5.643 11.724 1.00 85.12 76 GLN A N 1
ATOM 597 C CA . GLN A 1 76 ? -18.736 -6.047 12.581 1.00 85.12 76 GLN A CA 1
ATOM 598 C C . GLN A 1 76 ? -18.299 -6.340 14.013 1.00 85.12 76 GLN A C 1
ATOM 600 O O . GLN A 1 76 ? -18.950 -5.878 14.940 1.00 85.12 76 GLN A O 1
ATOM 605 N N . VAL A 1 77 ? -17.174 -7.036 14.212 1.00 87.62 77 VAL A N 1
ATOM 606 C CA . VAL A 1 77 ? -16.615 -7.251 15.560 1.00 87.62 77 VAL A CA 1
ATOM 607 C C . VAL A 1 77 ? -16.272 -5.914 16.225 1.00 87.62 77 VAL A C 1
ATOM 609 O O . VAL A 1 77 ? -16.570 -5.704 17.398 1.00 87.62 77 VAL A O 1
ATOM 612 N N . ILE A 1 78 ? -15.714 -4.964 15.468 1.00 87.31 78 ILE A N 1
ATOM 613 C CA . ILE A 1 78 ? -15.421 -3.613 15.966 1.00 87.31 78 ILE A CA 1
ATOM 614 C C . ILE A 1 78 ? -16.695 -2.871 16.393 1.00 87.31 78 ILE A C 1
ATOM 616 O O . ILE A 1 78 ? -16.637 -2.113 17.358 1.00 87.31 78 ILE A O 1
ATOM 620 N N . GLN A 1 79 ? -17.828 -3.088 15.721 1.00 82.19 79 GLN A N 1
ATOM 621 C CA . GLN A 1 79 ? -19.087 -2.361 15.944 1.00 82.19 79 GLN A CA 1
ATOM 622 C C . GLN A 1 79 ? -20.095 -3.087 16.849 1.00 82.19 79 GLN A C 1
ATOM 624 O O . GLN A 1 79 ? -21.090 -2.482 17.230 1.00 82.19 79 GLN A O 1
ATOM 629 N N . ALA A 1 80 ? -19.856 -4.349 17.206 1.00 87.44 80 ALA A N 1
ATOM 630 C CA . ALA A 1 80 ? -20.804 -5.162 17.966 1.00 87.44 80 ALA A CA 1
ATOM 631 C C . ALA A 1 80 ? -21.120 -4.584 19.353 1.00 87.44 80 ALA A C 1
ATOM 633 O O . ALA A 1 80 ? -20.251 -4.006 20.007 1.00 87.44 80 ALA A O 1
ATOM 634 N N . ASP A 1 81 ? -22.341 -4.779 19.844 1.00 89.56 81 ASP A N 1
ATOM 635 C CA . ASP A 1 81 ? -22.661 -4.475 21.239 1.00 89.56 81 ASP A CA 1
ATOM 636 C C . ASP A 1 81 ? -21.915 -5.439 22.173 1.00 89.56 81 ASP A C 1
ATOM 638 O O . ASP A 1 81 ? -21.712 -6.606 21.842 1.00 89.56 81 ASP A O 1
ATOM 642 N N . GLU A 1 82 ? -21.538 -4.975 23.368 1.00 90.81 82 GLU A N 1
ATOM 643 C CA . GLU A 1 82 ? -20.726 -5.764 24.311 1.00 90.81 82 GLU A CA 1
ATOM 644 C C . GLU A 1 82 ? -21.367 -7.116 24.669 1.00 90.81 82 GLU A C 1
ATOM 646 O O . GLU A 1 82 ? -20.682 -8.123 24.805 1.00 90.81 82 GLU A O 1
ATOM 651 N N . LYS A 1 83 ? -22.704 -7.151 24.729 1.00 91.38 83 LYS A N 1
ATOM 652 C CA . LYS A 1 83 ? -23.502 -8.359 24.991 1.00 91.38 83 LYS A CA 1
ATOM 653 C C . LYS A 1 83 ? -23.407 -9.420 23.883 1.00 91.38 83 LYS A C 1
ATOM 655 O O . LYS A 1 83 ? -23.537 -10.604 24.166 1.00 91.38 83 LYS A O 1
ATOM 660 N N . ASP A 1 84 ? -23.214 -8.999 22.633 1.00 90.75 84 ASP A N 1
ATOM 661 C CA . ASP A 1 84 ? -23.187 -9.873 21.451 1.00 90.75 84 ASP A CA 1
ATOM 662 C C . ASP A 1 84 ? -21.747 -10.164 20.992 1.00 90.75 84 ASP A C 1
ATOM 664 O O . ASP A 1 84 ? -21.512 -11.066 20.183 1.00 90.75 84 ASP A O 1
ATOM 668 N N . LEU A 1 85 ? -20.776 -9.404 21.510 1.00 91.81 85 LEU A N 1
ATOM 669 C CA . LEU A 1 85 ? -19.392 -9.373 21.052 1.00 91.81 85 LEU A CA 1
ATOM 670 C C . LEU A 1 85 ? -18.712 -10.742 21.128 1.00 91.81 85 LEU A C 1
ATOM 672 O O . LEU A 1 85 ? -18.018 -11.126 20.186 1.00 91.81 85 LEU A O 1
ATOM 676 N N . GLU A 1 86 ? -18.916 -11.499 22.205 1.00 92.75 86 GLU A N 1
ATOM 677 C CA . GLU A 1 86 ? -18.295 -12.817 22.365 1.00 92.75 86 GLU A CA 1
ATOM 678 C C . GLU A 1 86 ? -18.863 -13.850 21.375 1.00 92.75 86 GLU A C 1
ATOM 680 O O . GLU A 1 86 ? -18.099 -14.545 20.698 1.00 92.75 86 GLU A O 1
ATOM 685 N N . GLU A 1 87 ? -20.190 -13.936 21.228 1.00 92.69 87 GLU A N 1
ATOM 686 C CA . GLU A 1 87 ? -20.829 -14.881 20.300 1.00 92.69 87 GLU A CA 1
ATOM 687 C C . GLU A 1 87 ? -20.506 -14.543 18.836 1.00 92.69 87 GLU A C 1
ATOM 689 O O . GLU A 1 87 ? -20.213 -15.439 18.029 1.00 92.69 87 GLU A O 1
ATOM 694 N N . LEU A 1 88 ? -20.516 -13.249 18.496 1.00 92.75 88 LEU A N 1
ATOM 695 C CA . LEU A 1 88 ? -20.151 -12.766 17.170 1.00 92.75 88 LEU A CA 1
ATOM 696 C C . LEU A 1 88 ? -18.680 -13.059 16.866 1.00 92.75 88 LEU A C 1
ATOM 698 O O . LEU A 1 88 ? -18.385 -13.580 15.794 1.00 92.75 88 LEU A O 1
ATOM 702 N N . SER A 1 89 ? -17.770 -12.784 17.804 1.00 94.88 89 SER A N 1
ATOM 703 C CA . SER A 1 89 ? -16.330 -13.018 17.633 1.00 94.88 89 SER A CA 1
ATOM 704 C C . SER A 1 89 ? -16.011 -14.493 17.404 1.00 94.88 89 SER A C 1
ATOM 706 O O . SER A 1 89 ? -15.238 -14.822 16.505 1.00 94.88 89 SER A O 1
ATOM 708 N N . ASN A 1 90 ? -16.653 -15.394 18.152 1.00 95.06 90 ASN A N 1
ATOM 709 C CA . ASN A 1 90 ? -16.509 -16.836 17.944 1.00 95.06 90 ASN A CA 1
ATOM 710 C C . ASN A 1 90 ? -17.062 -17.278 16.581 1.00 95.06 90 ASN A C 1
ATOM 712 O O . ASN A 1 90 ? -16.385 -17.989 15.840 1.00 95.06 90 ASN A O 1
ATOM 716 N N . SER A 1 91 ? -18.252 -16.804 16.200 1.00 93.88 91 SER A N 1
ATOM 717 C CA . SER A 1 91 ? -18.842 -17.111 14.887 1.00 93.88 91 SER A CA 1
ATOM 718 C C . SER A 1 91 ? -17.981 -16.592 13.730 1.00 93.88 91 SER A C 1
ATOM 720 O O . SER A 1 91 ? -17.777 -17.298 12.740 1.00 93.88 91 SER A O 1
ATOM 722 N N . ALA A 1 92 ? -17.445 -15.377 13.868 1.00 93.50 92 ALA A N 1
ATOM 723 C CA . ALA A 1 92 ? -16.557 -14.735 12.908 1.00 93.50 92 ALA A CA 1
ATOM 724 C C . ALA A 1 92 ? -15.214 -15.467 12.781 1.00 93.50 92 ALA A C 1
ATOM 726 O O . ALA A 1 92 ? -14.708 -15.612 11.671 1.00 93.50 92 ALA A O 1
ATOM 727 N N . TYR A 1 93 ? -14.657 -15.974 13.884 1.00 95.06 93 TYR A N 1
ATOM 728 C CA . TYR A 1 93 ? -13.409 -16.739 13.881 1.00 95.06 93 TYR A CA 1
ATOM 729 C C . TYR A 1 93 ? -13.500 -17.998 13.012 1.00 95.06 93 TYR A C 1
ATOM 731 O O . TYR A 1 93 ? -12.661 -18.218 12.137 1.00 95.06 93 TYR A O 1
ATOM 739 N N . TYR A 1 94 ? -14.544 -18.808 13.206 1.00 94.25 94 TYR A N 1
ATOM 740 C CA . TYR A 1 94 ? -14.740 -20.024 12.415 1.00 94.25 94 TYR A CA 1
ATOM 741 C C . TYR A 1 94 ? -15.099 -19.723 10.959 1.00 94.25 94 TYR A C 1
ATOM 743 O O . TYR A 1 94 ? -14.623 -20.412 10.055 1.00 94.25 94 TYR A O 1
ATOM 751 N N . LEU A 1 95 ? -15.878 -18.664 10.715 1.00 93.31 95 LEU A N 1
ATOM 752 C CA . LEU A 1 95 ? -16.157 -18.210 9.354 1.00 93.31 95 LEU A CA 1
ATOM 753 C C . LEU A 1 95 ? -14.874 -17.768 8.635 1.00 93.31 95 LEU A C 1
ATOM 755 O O . LEU A 1 95 ? -14.683 -18.125 7.475 1.00 93.31 95 LEU A O 1
ATOM 759 N N . ASN A 1 96 ? -13.974 -17.053 9.321 1.00 93.69 96 ASN A N 1
ATOM 760 C CA . ASN A 1 96 ? -12.680 -16.655 8.766 1.00 93.69 96 ASN A CA 1
ATOM 761 C C . ASN A 1 96 ? -11.864 -17.878 8.342 1.00 93.69 96 ASN A C 1
ATOM 763 O O . ASN A 1 96 ? -11.361 -17.894 7.228 1.00 93.69 96 ASN A O 1
ATOM 767 N N . TRP A 1 97 ? -11.773 -18.934 9.151 1.00 95.25 97 TRP A N 1
ATOM 768 C CA . TRP A 1 97 ? -11.055 -20.142 8.726 1.00 95.25 97 TRP A CA 1
ATOM 769 C C . TRP A 1 97 ? -11.612 -20.744 7.433 1.00 95.25 97 TRP A C 1
ATOM 771 O O . TRP A 1 97 ? -10.844 -21.039 6.522 1.00 95.25 97 TRP A O 1
ATOM 781 N N . ILE A 1 98 ? -12.934 -20.863 7.312 1.00 94.75 98 ILE A N 1
ATOM 782 C CA . ILE A 1 98 ? -13.569 -21.427 6.112 1.00 94.75 98 ILE A CA 1
ATOM 783 C C . ILE A 1 98 ? -13.325 -20.543 4.892 1.00 94.75 98 ILE A C 1
ATOM 785 O O . ILE A 1 98 ? -12.913 -21.039 3.845 1.00 94.75 98 ILE A O 1
ATOM 789 N N . VAL A 1 99 ? -13.539 -19.233 5.029 1.00 93.62 99 VAL A N 1
ATOM 790 C CA . VAL A 1 99 ? -13.316 -18.276 3.941 1.00 93.62 99 VAL A CA 1
ATOM 791 C C . VAL A 1 99 ? -11.857 -18.302 3.504 1.00 93.62 99 VAL A C 1
ATOM 793 O O . VAL A 1 99 ? -11.579 -18.432 2.318 1.00 93.62 99 VAL A O 1
ATOM 796 N N . PHE A 1 100 ? -10.916 -18.206 4.439 1.00 96.19 100 PHE A N 1
ATOM 797 C CA . PHE A 1 100 ? -9.500 -18.084 4.117 1.00 96.19 100 PHE A CA 1
ATOM 798 C C . PHE A 1 100 ? -8.898 -19.393 3.578 1.00 96.19 100 PHE A C 1
ATOM 800 O O . PHE A 1 100 ? -8.089 -19.339 2.652 1.00 96.19 100 PHE A O 1
ATOM 807 N N . ILE A 1 101 ? -9.329 -20.564 4.067 1.00 97.94 101 ILE A N 1
ATOM 808 C CA . ILE A 1 101 ? -8.991 -21.858 3.444 1.00 97.94 101 ILE A CA 1
ATOM 809 C C . ILE A 1 101 ? -9.580 -21.923 2.030 1.00 97.94 101 ILE A C 1
ATOM 811 O O . ILE A 1 101 ? -8.888 -22.322 1.094 1.00 97.94 101 ILE A O 1
ATOM 815 N N . GLY A 1 102 ? -10.825 -21.471 1.850 1.00 97.31 102 GLY A N 1
ATOM 816 C CA . GLY A 1 102 ? -11.453 -21.355 0.536 1.00 97.31 102 GLY A CA 1
ATOM 817 C C . GLY A 1 102 ? -10.653 -20.468 -0.422 1.00 97.31 102 GLY A C 1
ATOM 818 O O . GLY A 1 102 ? -10.436 -20.857 -1.564 1.00 97.31 102 GLY A O 1
ATOM 819 N N . LEU A 1 103 ? -10.146 -19.323 0.046 1.00 96.50 103 LEU A N 1
ATOM 820 C CA . LEU A 1 103 ? -9.294 -18.423 -0.741 1.00 96.50 103 LEU A CA 1
ATOM 821 C C . LEU A 1 103 ? -7.931 -19.039 -1.067 1.00 96.50 103 LEU A C 1
ATOM 823 O O . LEU A 1 103 ? -7.458 -18.889 -2.191 1.00 96.50 103 LEU A O 1
ATOM 827 N N . PHE A 1 104 ? -7.320 -19.767 -0.127 1.00 98.38 104 PHE A N 1
ATOM 828 C CA . PHE A 1 104 ? -6.089 -20.515 -0.380 1.00 98.38 104 PHE A CA 1
ATOM 829 C C . PHE A 1 104 ? -6.273 -21.544 -1.501 1.00 98.38 104 PHE A C 1
ATOM 831 O O . PHE A 1 104 ? -5.493 -21.563 -2.457 1.00 98.38 104 PHE A O 1
ATOM 838 N N . VAL A 1 105 ? -7.322 -22.368 -1.410 1.00 98.50 105 VAL A N 1
ATOM 839 C CA . VAL A 1 105 ? -7.644 -23.379 -2.426 1.00 98.50 105 VAL A CA 1
ATOM 840 C C . VAL A 1 105 ? -7.988 -22.712 -3.754 1.00 98.50 105 VAL A C 1
ATOM 842 O O . VAL A 1 105 ? -7.452 -23.112 -4.782 1.00 98.50 105 VAL A O 1
ATOM 845 N N . LEU A 1 106 ? -8.821 -21.668 -3.740 1.00 97.88 106 LEU A N 1
ATOM 846 C CA . LEU A 1 106 ? -9.227 -20.938 -4.939 1.00 97.88 106 LEU A CA 1
ATOM 847 C C . LEU A 1 106 ? -8.024 -20.335 -5.666 1.00 97.88 106 LEU A C 1
ATOM 849 O O . LEU A 1 106 ? -7.884 -20.541 -6.867 1.00 97.88 106 LEU A O 1
ATOM 853 N N . GLN A 1 107 ? -7.141 -19.624 -4.960 1.00 98.31 107 GLN A N 1
ATOM 854 C CA . GLN A 1 107 ? -5.967 -19.005 -5.576 1.00 98.31 107 GLN A CA 1
ATOM 855 C C . GLN A 1 107 ? -4.967 -20.056 -6.075 1.00 98.31 107 GLN A C 1
ATOM 857 O O . GLN A 1 107 ? -4.419 -19.911 -7.168 1.00 98.31 107 GLN A O 1
ATOM 862 N N . SER A 1 108 ? -4.760 -21.135 -5.317 1.00 98.50 108 SER A N 1
ATOM 863 C CA . SER A 1 108 ? -3.870 -22.226 -5.730 1.00 98.50 108 SER A CA 1
ATOM 864 C C . SER A 1 108 ? -4.419 -22.961 -6.954 1.00 98.50 108 SER A C 1
ATOM 866 O O . SER A 1 108 ? -3.673 -23.232 -7.891 1.00 98.50 108 SER A O 1
ATOM 868 N N . ALA A 1 109 ? -5.727 -23.219 -7.008 1.00 98.19 109 ALA A N 1
ATOM 869 C CA . ALA A 1 109 ? -6.381 -23.811 -8.170 1.00 98.19 109 ALA A CA 1
ATOM 870 C C . ALA A 1 109 ? -6.379 -22.859 -9.376 1.00 98.19 109 ALA A C 1
ATOM 872 O O . ALA A 1 109 ? -6.148 -23.299 -10.498 1.00 98.19 109 ALA A O 1
ATOM 873 N N . ALA A 1 110 ? -6.568 -21.553 -9.157 1.00 97.56 110 ALA A N 1
ATOM 874 C CA . ALA A 1 110 ? -6.511 -20.539 -10.207 1.00 97.56 110 ALA A CA 1
ATOM 875 C C . ALA A 1 110 ? -5.101 -20.366 -10.794 1.00 97.56 110 ALA A C 1
ATOM 877 O O . ALA A 1 110 ? -4.973 -19.953 -11.945 1.00 97.56 110 ALA A O 1
ATOM 878 N N . SER A 1 111 ? -4.043 -20.720 -10.056 1.00 98.25 111 SER A N 1
ATOM 879 C CA . SER A 1 111 ? -2.660 -20.619 -10.542 1.00 98.25 111 SER A CA 1
ATOM 880 C C . SER A 1 111 ? -2.427 -21.373 -11.862 1.00 98.25 111 SER A C 1
ATOM 882 O O . SER A 1 111 ? -1.694 -20.884 -12.721 1.00 98.25 111 SER A O 1
ATOM 884 N N . PHE A 1 112 ? -3.108 -22.506 -12.071 1.00 98.12 112 PHE A N 1
ATOM 885 C CA . PHE A 1 112 ? -3.004 -23.326 -13.281 1.00 98.12 112 PHE A CA 1
ATOM 886 C C . PHE A 1 112 ? -3.607 -22.645 -14.524 1.00 98.12 112 PHE A C 1
ATOM 888 O O . PHE A 1 112 ? -2.863 -22.419 -15.481 1.00 98.12 112 PHE A O 1
ATOM 895 N N . PRO A 1 113 ? -4.903 -22.258 -14.553 1.00 97.69 113 PRO A N 1
ATOM 896 C CA . PRO A 1 113 ? -5.459 -21.538 -15.695 1.00 97.69 113 PRO A CA 1
ATOM 897 C C . PRO A 1 113 ? -4.799 -20.168 -15.903 1.00 97.69 113 PRO A C 1
ATOM 899 O O . PRO A 1 113 ? -4.685 -19.733 -17.044 1.00 97.69 113 PRO A O 1
ATOM 902 N N . ILE A 1 114 ? -4.309 -19.506 -14.846 1.00 96.62 114 ILE A N 1
ATOM 903 C CA . ILE A 1 114 ? -3.549 -18.250 -14.968 1.00 96.62 114 ILE A CA 1
ATOM 904 C C . ILE A 1 114 ? -2.207 -18.491 -15.666 1.00 96.62 114 ILE A C 1
ATOM 906 O O . ILE A 1 114 ? -1.862 -17.773 -16.601 1.00 96.62 114 ILE A O 1
ATOM 910 N N . SER A 1 115 ? -1.460 -19.515 -15.253 1.00 96.38 115 SER A N 1
ATOM 911 C CA . SER A 1 115 ? -0.202 -19.891 -15.903 1.00 96.38 115 SER A CA 1
ATOM 912 C C . SER A 1 115 ? -0.411 -20.255 -17.374 1.00 96.38 115 SER A C 1
ATOM 914 O O . SER A 1 115 ? 0.357 -19.813 -18.226 1.00 96.38 115 SER A O 1
ATOM 916 N N . TRP A 1 116 ? -1.494 -20.971 -17.687 1.00 95.94 116 TRP A N 1
ATOM 917 C CA . TRP A 1 116 ? -1.895 -21.253 -19.065 1.00 95.94 116 TRP A CA 1
ATOM 918 C C . TRP A 1 116 ? -2.229 -19.975 -19.850 1.00 95.94 116 TRP A C 1
ATOM 920 O O . TRP A 1 116 ? -1.776 -19.807 -20.980 1.00 95.94 116 TRP A O 1
ATOM 930 N N . PHE A 1 117 ? -2.965 -19.042 -19.241 1.00 94.44 117 PHE A N 1
ATOM 931 C CA . PHE A 1 117 ? -3.363 -17.778 -19.864 1.00 94.44 117 PHE A CA 1
ATOM 932 C C . PHE A 1 117 ? -2.171 -16.874 -20.214 1.00 94.44 117 PHE A C 1
ATOM 934 O O . PHE A 1 117 ? -2.183 -16.238 -21.269 1.00 94.44 117 PHE A O 1
ATOM 941 N N . TYR A 1 118 ? -1.145 -16.840 -19.357 1.00 93.69 118 TYR A N 1
ATOM 942 C CA . TYR A 1 118 ? 0.095 -16.081 -19.573 1.00 93.69 118 TYR A CA 1
ATOM 943 C C . TYR A 1 118 ? 1.213 -16.886 -20.252 1.00 93.69 118 TYR A C 1
ATOM 945 O O . TYR A 1 118 ? 2.266 -16.324 -20.535 1.00 93.69 118 TYR A O 1
ATOM 953 N N . GLN A 1 119 ? 0.990 -18.176 -20.527 1.00 93.31 119 GLN A N 1
ATOM 954 C CA . GLN A 1 119 ? 1.956 -19.090 -21.150 1.00 93.31 119 GLN A CA 1
ATOM 955 C C . GLN A 1 119 ? 3.304 -19.190 -20.408 1.00 93.31 119 GLN A C 1
ATOM 957 O O . GLN A 1 119 ? 4.345 -19.404 -21.026 1.00 93.31 119 GLN A O 1
ATOM 962 N N . ASP A 1 120 ? 3.297 -19.067 -19.077 1.00 94.19 120 ASP A N 1
ATOM 963 C CA . ASP A 1 120 ? 4.508 -19.157 -18.253 1.00 94.19 120 ASP A CA 1
ATOM 964 C C . ASP A 1 120 ? 4.266 -20.018 -17.004 1.00 94.19 120 ASP A C 1
ATOM 966 O O . ASP A 1 120 ? 3.494 -19.664 -16.105 1.00 94.19 120 ASP A O 1
ATOM 970 N N . SER A 1 121 ? 4.931 -21.176 -16.944 1.00 95.94 121 SER A N 1
ATOM 971 C CA . SER A 1 121 ? 4.824 -22.142 -15.840 1.00 95.94 121 SER A CA 1
ATOM 972 C C . SER A 1 121 ? 5.466 -21.650 -14.542 1.00 95.94 121 SER A C 1
ATOM 974 O O . SER A 1 121 ? 5.102 -22.121 -13.461 1.00 95.94 121 SER A O 1
ATOM 976 N N . ARG A 1 122 ? 6.356 -20.648 -14.608 1.00 96.56 122 ARG A N 1
ATOM 977 C CA . ARG A 1 122 ? 7.018 -20.068 -13.428 1.00 96.56 122 ARG A CA 1
ATOM 978 C C . ARG A 1 122 ? 6.045 -19.340 -12.502 1.00 96.56 122 ARG A C 1
ATOM 980 O O . ARG A 1 122 ? 6.410 -19.056 -11.368 1.00 96.56 122 ARG A O 1
ATOM 987 N N . LEU A 1 123 ? 4.818 -19.061 -12.950 1.00 97.56 123 LEU A N 1
ATOM 988 C CA . LEU A 1 123 ? 3.775 -18.391 -12.165 1.00 97.56 123 LEU A CA 1
ATOM 989 C C . LEU A 1 123 ? 3.093 -19.297 -11.130 1.00 97.56 123 LEU A C 1
ATOM 991 O O . LEU A 1 123 ? 2.617 -18.789 -10.115 1.00 97.56 123 LEU A O 1
ATOM 995 N N . ILE A 1 124 ? 3.053 -20.615 -11.352 1.00 98.31 124 ILE A N 1
ATOM 996 C CA . ILE A 1 124 ? 2.242 -21.540 -10.540 1.00 98.31 124 ILE A CA 1
ATOM 997 C C . ILE A 1 124 ? 2.676 -21.504 -9.069 1.00 98.31 124 ILE A C 1
ATOM 999 O O . ILE A 1 124 ? 1.896 -21.142 -8.187 1.00 98.31 124 ILE A O 1
ATOM 1003 N N . LEU A 1 125 ? 3.944 -21.831 -8.800 1.00 98.19 125 LEU A N 1
ATOM 1004 C CA . LEU A 1 125 ? 4.456 -21.928 -7.430 1.00 98.19 125 LEU A CA 1
ATOM 1005 C C . LEU A 1 125 ? 4.410 -20.592 -6.669 1.00 98.19 125 LEU A C 1
ATOM 1007 O O . LEU A 1 125 ? 3.966 -20.603 -5.523 1.00 98.19 125 LEU A O 1
ATOM 1011 N N . PRO A 1 126 ? 4.792 -19.439 -7.247 1.00 98.44 126 PRO A N 1
ATOM 1012 C CA . PRO A 1 126 ? 4.679 -18.149 -6.564 1.00 98.44 126 PRO A CA 1
ATOM 1013 C C . PRO A 1 126 ? 3.236 -17.737 -6.237 1.00 98.44 126 PRO A C 1
ATOM 1015 O O . PRO A 1 126 ? 2.984 -17.175 -5.166 1.00 98.44 126 PRO A O 1
ATOM 1018 N N . ILE A 1 127 ? 2.267 -18.043 -7.112 1.00 98.50 127 ILE A N 1
ATOM 1019 C CA . ILE A 1 127 ? 0.843 -17.803 -6.828 1.00 98.50 127 ILE A CA 1
ATOM 1020 C C . ILE A 1 127 ? 0.389 -18.677 -5.652 1.00 98.50 127 ILE A C 1
ATOM 1022 O O . ILE A 1 127 ? -0.215 -18.154 -4.715 1.00 98.50 127 ILE A O 1
ATOM 1026 N N . CYS A 1 128 ? 0.734 -19.967 -5.638 1.00 98.44 128 CYS A N 1
ATOM 1027 C CA . CYS A 1 128 ? 0.425 -20.860 -4.514 1.00 98.44 128 CYS A CA 1
ATOM 1028 C C . CYS A 1 128 ? 1.124 -20.422 -3.214 1.00 98.44 128 CYS A C 1
ATOM 1030 O O . CYS A 1 128 ? 0.510 -20.397 -2.150 1.00 98.44 128 CYS A O 1
ATOM 1032 N N . ALA A 1 129 ? 2.392 -20.012 -3.288 1.00 98.19 129 ALA A N 1
ATOM 1033 C CA . ALA A 1 129 ? 3.157 -19.558 -2.131 1.00 98.19 129 ALA A CA 1
ATOM 1034 C C . ALA A 1 129 ? 2.555 -18.292 -1.507 1.00 98.19 129 ALA A C 1
ATOM 1036 O O . ALA A 1 129 ? 2.397 -18.224 -0.290 1.00 98.19 129 ALA A O 1
ATOM 1037 N N . SER A 1 130 ? 2.151 -17.307 -2.318 1.00 97.75 130 SER A N 1
ATOM 1038 C CA . SER A 1 130 ? 1.467 -16.110 -1.802 1.00 97.75 130 SER A CA 1
ATOM 1039 C C . SER A 1 130 ? 0.093 -16.418 -1.190 1.00 97.75 130 SER A C 1
ATOM 1041 O O . SER A 1 130 ? -0.362 -15.677 -0.319 1.00 97.75 130 SER A O 1
ATOM 1043 N N . ALA A 1 131 ? -0.546 -17.529 -1.572 1.00 98.00 131 ALA A N 1
ATOM 1044 C CA . ALA A 1 131 ? -1.803 -17.970 -0.975 1.00 98.00 131 ALA A CA 1
ATOM 1045 C C . ALA A 1 131 ? -1.625 -18.498 0.463 1.00 98.00 131 ALA A C 1
ATOM 1047 O O . ALA A 1 131 ? -2.572 -18.442 1.248 1.00 98.00 131 ALA A O 1
ATOM 1048 N N . LEU A 1 132 ? -0.423 -18.953 0.854 1.00 98.06 132 LEU A N 1
ATOM 1049 C CA . LEU A 1 132 ? -0.135 -19.430 2.221 1.00 98.06 132 LEU A CA 1
ATOM 1050 C C . LEU A 1 132 ? -0.407 -18.364 3.291 1.00 98.06 132 LEU A C 1
ATOM 1052 O O . LEU A 1 132 ? -0.711 -18.705 4.434 1.00 98.06 132 LEU A O 1
ATOM 1056 N N . ILE A 1 133 ? -0.366 -17.081 2.916 1.00 97.31 133 ILE A N 1
ATOM 1057 C CA . ILE A 1 133 ? -0.753 -15.953 3.774 1.00 97.31 133 ILE A CA 1
ATOM 1058 C C . ILE A 1 133 ? -2.158 -16.175 4.352 1.00 97.31 133 ILE A C 1
ATOM 1060 O O . ILE A 1 133 ? -2.391 -15.918 5.536 1.00 97.31 133 ILE A O 1
ATOM 1064 N N . TYR A 1 134 ? -3.088 -16.714 3.557 1.00 97.12 134 TYR A N 1
ATOM 1065 C CA . TYR A 1 134 ? -4.463 -16.931 3.999 1.00 97.12 134 TYR A CA 1
ATOM 1066 C C . TYR A 1 134 ? -4.586 -18.018 5.070 1.00 97.12 134 TYR A C 1
ATOM 1068 O O . TYR A 1 134 ? -5.521 -17.981 5.856 1.00 97.12 134 TYR A O 1
ATOM 1076 N N . LEU A 1 135 ? -3.627 -18.934 5.190 1.00 97.25 135 LEU A N 1
ATOM 1077 C CA . LEU A 1 135 ? -3.642 -19.950 6.248 1.00 97.25 135 LEU A CA 1
ATOM 1078 C C . LEU A 1 135 ? -3.106 -19.420 7.588 1.00 97.25 135 LEU A C 1
ATOM 1080 O O . LEU A 1 135 ? -3.344 -20.022 8.630 1.00 97.25 135 LEU A O 1
ATOM 1084 N N . MET A 1 136 ? -2.396 -18.288 7.572 1.00 97.00 136 MET A N 1
ATOM 1085 C CA . MET A 1 136 ? -1.775 -17.693 8.760 1.00 97.00 136 MET A CA 1
ATOM 1086 C C . MET A 1 136 ? -2.649 -16.593 9.371 1.00 97.00 136 MET A C 1
ATOM 1088 O O . MET A 1 136 ? -2.864 -16.556 10.580 1.00 97.00 136 MET A O 1
ATOM 1092 N N . VAL A 1 137 ? -3.181 -15.700 8.532 1.00 95.00 137 VAL A N 1
ATOM 1093 C CA . VAL A 1 137 ? -3.957 -14.525 8.959 1.00 95.00 137 VAL A CA 1
ATOM 1094 C C . VAL A 1 137 ? -5.155 -14.836 9.879 1.00 95.00 137 VAL A C 1
ATOM 1096 O O . VAL A 1 137 ? -5.273 -14.137 10.893 1.00 95.00 137 VAL A O 1
ATOM 1099 N N . PRO A 1 138 ? -6.033 -15.838 9.626 1.00 95.38 138 PRO A N 1
ATOM 1100 C CA . PRO A 1 138 ? -7.251 -16.040 10.421 1.00 95.38 138 PRO A CA 1
ATOM 1101 C C . PRO A 1 138 ? -6.982 -16.250 11.918 1.00 95.38 138 PRO A C 1
ATOM 1103 O O . PRO A 1 138 ? -7.820 -15.846 12.724 1.00 95.38 138 PRO A O 1
ATOM 1106 N N . VAL A 1 139 ? -5.793 -16.744 12.294 1.00 95.88 139 VAL A N 1
ATOM 1107 C CA . VAL A 1 139 ? -5.338 -16.937 13.686 1.00 95.88 139 VAL A CA 1
ATOM 1108 C C . VAL A 1 139 ? -5.497 -15.678 14.547 1.00 95.88 139 VAL A C 1
ATOM 1110 O O . VAL A 1 139 ? -5.873 -15.793 15.717 1.00 95.88 139 VAL A O 1
ATOM 1113 N N . SER A 1 140 ? -5.237 -14.499 13.969 1.00 96.00 140 SER A N 1
ATOM 1114 C CA . SER A 1 140 ? -5.185 -13.227 14.708 1.00 96.00 140 SER A CA 1
ATOM 1115 C C . SER A 1 140 ? -6.152 -12.153 14.200 1.00 96.00 140 SER A C 1
ATOM 1117 O O . SER A 1 140 ? -6.110 -11.013 14.662 1.00 96.00 140 SER A O 1
ATOM 1119 N N . THR A 1 141 ? -7.037 -12.491 13.256 1.00 94.56 141 THR A N 1
ATOM 1120 C CA . THR A 1 141 ? -8.021 -11.547 12.680 1.00 94.56 141 THR A CA 1
ATOM 1121 C C . THR A 1 141 ? -8.943 -10.923 13.723 1.00 94.56 141 THR A C 1
ATOM 1123 O O . THR A 1 141 ? -9.169 -9.713 13.704 1.00 94.56 141 THR A O 1
ATOM 1126 N N . ILE A 1 142 ? -9.459 -11.731 14.646 1.00 95.81 142 ILE A N 1
ATOM 1127 C CA . ILE A 1 142 ? -10.378 -11.268 15.687 1.00 95.81 142 ILE A CA 1
ATOM 1128 C C . ILE A 1 142 ? -9.635 -10.409 16.711 1.00 95.81 142 ILE A C 1
ATOM 1130 O O . ILE A 1 142 ? -10.090 -9.326 17.055 1.00 95.81 142 ILE A O 1
ATOM 1134 N N . GLN A 1 143 ? -8.439 -10.820 17.125 1.00 96.31 143 GLN A N 1
ATOM 1135 C CA . GLN A 1 143 ? -7.566 -10.063 18.022 1.00 96.31 143 GLN A CA 1
ATOM 1136 C C . GLN A 1 143 ? -7.217 -8.692 17.432 1.00 96.31 143 GLN A C 1
ATOM 1138 O O . GLN A 1 143 ? -7.257 -7.685 18.139 1.00 96.31 143 GLN A O 1
ATOM 1143 N N . ALA A 1 144 ? -6.934 -8.633 16.127 1.00 94.50 144 ALA A N 1
ATOM 1144 C CA . ALA A 1 144 ? -6.750 -7.371 15.423 1.00 94.50 144 ALA A CA 1
ATOM 1145 C C . ALA A 1 144 ? -8.015 -6.501 15.480 1.00 94.50 144 ALA A C 1
ATOM 1147 O O . ALA A 1 144 ? -7.915 -5.310 15.775 1.00 94.50 144 ALA A O 1
ATOM 1148 N N . ALA A 1 145 ? -9.202 -7.084 15.277 1.00 92.44 145 ALA A N 1
ATOM 1149 C CA . ALA A 1 145 ? -10.470 -6.366 15.399 1.00 92.44 145 ALA A CA 1
ATOM 1150 C C . ALA A 1 145 ? -10.688 -5.796 16.815 1.00 92.44 145 ALA A C 1
ATOM 1152 O O . ALA A 1 145 ? -11.035 -4.623 16.945 1.00 92.44 145 ALA A O 1
ATOM 1153 N N . TYR A 1 146 ? -10.398 -6.560 17.872 1.00 94.44 146 TYR A N 1
ATOM 1154 C CA . TYR A 1 146 ? -10.450 -6.065 19.251 1.00 94.44 146 TYR A CA 1
ATOM 1155 C C . TYR A 1 146 ? -9.461 -4.918 19.504 1.00 94.44 146 TYR A C 1
ATOM 1157 O O . TYR A 1 146 ? -9.849 -3.873 20.016 1.00 94.44 146 TYR A O 1
ATOM 1165 N N . ILE A 1 147 ? -8.199 -5.051 19.083 1.00 91.44 147 ILE A N 1
ATOM 1166 C CA . ILE A 1 147 ? -7.188 -3.987 19.234 1.00 91.44 147 ILE A CA 1
ATOM 1167 C C . ILE A 1 147 ? -7.621 -2.695 18.523 1.00 91.44 147 ILE A C 1
ATOM 1169 O O . ILE A 1 147 ? -7.410 -1.589 19.040 1.00 91.44 147 ILE A O 1
ATOM 1173 N N . HIS A 1 148 ? -8.258 -2.822 17.355 1.00 87.50 148 HIS A N 1
ATOM 1174 C CA . HIS A 1 148 ? -8.857 -1.696 16.645 1.00 87.50 148 HIS A CA 1
ATOM 1175 C C . HIS A 1 148 ? -10.043 -1.092 17.409 1.00 87.50 148 HIS A C 1
ATOM 1177 O O . HIS A 1 148 ? -10.094 0.131 17.554 1.00 87.50 148 HIS A O 1
ATOM 1183 N N . ARG A 1 149 ? -10.947 -1.919 17.948 1.00 88.88 149 ARG A N 1
ATOM 1184 C CA . ARG A 1 149 ? -12.087 -1.495 18.781 1.00 88.88 149 ARG A CA 1
ATOM 1185 C C . ARG A 1 149 ? -11.642 -0.743 20.039 1.00 88.88 149 ARG A C 1
ATOM 1187 O O . ARG A 1 149 ? -12.178 0.315 20.348 1.00 88.88 149 ARG A O 1
ATOM 1194 N N . GLU A 1 150 ? -10.598 -1.224 20.711 1.00 89.94 150 GLU A N 1
ATOM 1195 C CA 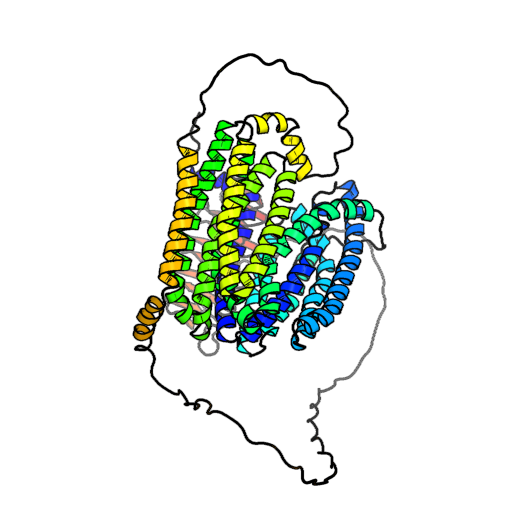. GLU A 1 150 ? -9.980 -0.597 21.894 1.00 89.94 150 GLU A CA 1
ATOM 1196 C C . GLU A 1 150 ? -9.210 0.702 21.565 1.00 89.94 150 GLU A C 1
ATOM 1198 O O . GLU A 1 150 ? -8.725 1.419 22.457 1.00 89.94 150 GLU A O 1
ATOM 1203 N N . ASN A 1 151 ? -9.087 1.027 20.272 1.00 82.75 151 ASN A N 1
ATOM 1204 C CA . ASN A 1 151 ? -8.349 2.171 19.748 1.00 82.75 151 ASN A CA 1
ATOM 1205 C C . ASN A 1 151 ? -6.868 2.161 20.190 1.00 82.75 151 ASN A C 1
ATOM 1207 O O . ASN A 1 151 ? -6.277 3.201 20.515 1.00 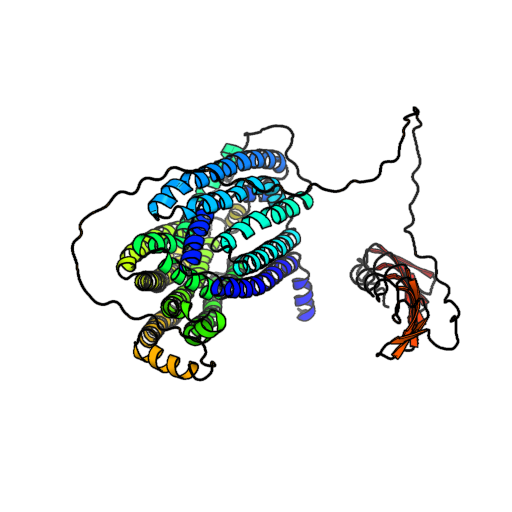82.75 151 ASN A O 1
ATOM 1211 N N . ARG A 1 152 ? -6.255 0.968 20.217 1.00 85.88 152 ARG A N 1
ATOM 1212 C CA . ARG A 1 152 ? -4.837 0.728 20.549 1.00 85.88 152 ARG A CA 1
ATOM 1213 C C . ARG A 1 152 ? -3.945 0.776 19.305 1.00 85.88 152 ARG A C 1
ATOM 1215 O O . ARG A 1 152 ? -3.109 -0.094 19.070 1.00 85.88 152 ARG A O 1
ATOM 1222 N N . LEU A 1 153 ? -4.076 1.851 18.528 1.00 82.38 153 LEU A N 1
ATOM 1223 C CA . LEU A 1 153 ? -3.432 2.004 17.216 1.00 82.38 153 LEU A CA 1
ATOM 1224 C C . LEU A 1 153 ? -1.894 2.020 17.259 1.00 82.38 153 LEU A C 1
ATOM 1226 O O . LEU A 1 153 ? -1.267 1.791 16.231 1.00 82.38 153 LEU A O 1
ATOM 1230 N N . LYS A 1 154 ? -1.273 2.207 18.434 1.00 87.19 154 LYS A N 1
ATOM 1231 C CA . LYS A 1 154 ? 0.175 2.007 18.620 1.00 87.19 154 LYS A CA 1
ATOM 1232 C C . LYS A 1 154 ? 0.609 0.579 18.260 1.00 87.19 154 LYS A C 1
ATOM 1234 O O . LYS A 1 154 ? 1.647 0.416 17.629 1.00 87.19 154 LYS A O 1
ATOM 1239 N N . VAL A 1 155 ? -0.176 -0.436 18.637 1.00 89.75 155 VAL A N 1
ATOM 1240 C CA . VAL A 1 155 ? 0.130 -1.846 18.328 1.00 89.75 155 VAL A CA 1
ATOM 1241 C C . VAL A 1 155 ? 0.086 -2.060 16.818 1.00 89.75 155 VAL A C 1
ATOM 1243 O O . VAL A 1 155 ? 1.035 -2.583 16.245 1.00 89.75 155 VAL A O 1
ATOM 1246 N N . THR A 1 156 ? -0.966 -1.563 16.163 1.00 88.62 156 THR A N 1
ATOM 1247 C CA . THR A 1 156 ? -1.120 -1.586 14.702 1.00 88.62 156 THR A CA 1
ATOM 1248 C C . THR A 1 156 ? 0.021 -0.858 13.989 1.00 88.62 156 THR A C 1
ATOM 1250 O O . THR A 1 156 ? 0.579 -1.382 13.028 1.00 88.62 156 THR A O 1
ATOM 1253 N N . ALA A 1 157 ? 0.392 0.336 14.458 1.00 84.88 157 ALA A N 1
ATOM 1254 C CA . ALA A 1 157 ? 1.466 1.133 13.876 1.00 84.88 157 ALA A CA 1
ATOM 1255 C C . ALA A 1 157 ? 2.818 0.415 13.974 1.00 84.88 157 ALA A C 1
ATOM 1257 O O . ALA A 1 157 ? 3.504 0.268 12.966 1.00 84.88 157 ALA A O 1
ATOM 1258 N N . LEU A 1 158 ? 3.173 -0.084 15.165 1.00 89.12 158 LEU A N 1
ATOM 1259 C CA . LEU A 1 158 ? 4.424 -0.810 15.383 1.00 89.12 158 LEU A CA 1
ATOM 1260 C C . LEU A 1 158 ? 4.471 -2.101 14.561 1.00 89.12 158 LEU A C 1
ATOM 1262 O O . LEU A 1 158 ? 5.474 -2.368 13.904 1.00 89.12 158 LEU A O 1
ATOM 1266 N N . ASN A 1 159 ? 3.371 -2.857 14.548 1.00 92.12 159 ASN A N 1
ATOM 1267 C CA . ASN A 1 159 ? 3.226 -4.053 13.730 1.00 92.12 159 ASN A CA 1
ATOM 1268 C C . ASN A 1 159 ? 3.519 -3.769 12.252 1.00 92.12 159 ASN A C 1
ATOM 1270 O O . ASN A 1 159 ? 4.356 -4.431 11.645 1.00 92.12 159 ASN A O 1
ATOM 1274 N N . ASN A 1 160 ? 2.846 -2.765 11.682 1.00 89.00 160 ASN A N 1
ATOM 1275 C CA . ASN A 1 160 ? 3.005 -2.416 10.274 1.00 89.00 160 ASN A CA 1
ATOM 1276 C C . ASN A 1 160 ? 4.440 -1.962 9.980 1.00 89.00 160 ASN A C 1
ATOM 1278 O O . ASN A 1 160 ? 5.020 -2.399 8.990 1.00 89.00 160 ASN A O 1
ATOM 1282 N N . SER A 1 161 ? 5.045 -1.151 10.851 1.00 89.75 161 SER A N 1
ATOM 1283 C CA . SER A 1 161 ? 6.442 -0.735 10.697 1.00 89.75 161 SER A CA 1
ATOM 1284 C C . SER A 1 161 ? 7.397 -1.924 10.676 1.00 89.75 161 SER A C 1
ATOM 1286 O O . SER A 1 161 ? 8.199 -2.032 9.750 1.00 89.75 161 SER A O 1
ATOM 1288 N N . ILE A 1 162 ? 7.305 -2.835 11.651 1.00 91.88 162 ILE A N 1
ATOM 1289 C CA . ILE A 1 162 ? 8.197 -4.000 11.744 1.00 91.88 162 ILE A CA 1
ATOM 1290 C C . ILE A 1 162 ? 7.978 -4.927 10.548 1.00 91.88 162 ILE A C 1
ATOM 1292 O O . ILE A 1 162 ? 8.938 -5.293 9.873 1.00 91.88 162 ILE A O 1
ATOM 1296 N N . GLN A 1 163 ? 6.723 -5.266 10.246 1.00 94.06 163 GLN A N 1
ATOM 1297 C CA . GLN A 1 163 ? 6.381 -6.181 9.164 1.00 94.06 163 GLN A CA 1
ATOM 1298 C C . GLN A 1 163 ? 6.847 -5.657 7.801 1.00 94.06 163 GLN A C 1
ATOM 1300 O O . GLN A 1 163 ? 7.526 -6.377 7.068 1.00 94.06 163 GLN A O 1
ATOM 1305 N N . LEU A 1 164 ? 6.506 -4.409 7.451 1.00 91.25 164 LEU A N 1
ATOM 1306 C CA . LEU A 1 164 ? 6.872 -3.852 6.148 1.00 91.25 164 LEU A CA 1
ATOM 1307 C C . LEU A 1 164 ? 8.378 -3.623 6.036 1.00 91.25 164 LEU A C 1
ATOM 1309 O O . LEU A 1 164 ? 8.933 -3.828 4.961 1.00 91.25 164 LEU A O 1
ATOM 1313 N N . THR A 1 165 ? 9.055 -3.246 7.122 1.00 91.25 165 THR A N 1
ATOM 1314 C CA . THR A 1 165 ? 10.517 -3.093 7.112 1.00 91.25 165 THR A CA 1
ATOM 1315 C C . THR A 1 165 ? 11.202 -4.442 6.927 1.00 91.25 165 THR A C 1
ATOM 1317 O O . THR A 1 165 ? 12.038 -4.571 6.038 1.00 91.25 165 THR A O 1
ATOM 1320 N N . ALA A 1 166 ? 10.790 -5.471 7.674 1.00 94.00 166 ALA A N 1
ATOM 1321 C CA . ALA A 1 166 ? 11.299 -6.831 7.506 1.00 94.00 166 ALA A CA 1
ATOM 1322 C C . ALA A 1 166 ? 11.057 -7.351 6.079 1.00 94.00 166 ALA A C 1
ATOM 1324 O O . ALA A 1 166 ? 11.970 -7.883 5.450 1.00 94.00 166 ALA A O 1
ATOM 1325 N N . SER A 1 167 ? 9.858 -7.127 5.527 1.00 95.50 167 SER A N 1
ATOM 1326 C CA . SER A 1 167 ? 9.535 -7.484 4.143 1.00 95.50 167 SER A CA 1
ATOM 1327 C C . SER A 1 167 ? 10.404 -6.728 3.130 1.00 95.50 167 SER A C 1
ATOM 1329 O O . SER A 1 167 ? 10.898 -7.323 2.179 1.00 95.50 167 SER A O 1
ATOM 1331 N N . ASN A 1 168 ? 10.610 -5.422 3.302 1.00 94.12 168 ASN A N 1
ATOM 1332 C CA . ASN A 1 168 ? 11.401 -4.610 2.374 1.00 94.12 168 ASN A CA 1
ATOM 1333 C C . ASN A 1 168 ? 12.892 -4.980 2.406 1.00 94.12 168 ASN A C 1
ATOM 1335 O O . ASN A 1 168 ? 13.521 -5.069 1.350 1.00 94.12 168 ASN A O 1
ATOM 1339 N N . LEU A 1 169 ? 13.447 -5.237 3.594 1.00 94.06 169 LEU A N 1
ATOM 1340 C CA . LEU A 1 169 ? 14.832 -5.685 3.756 1.00 94.06 169 LEU A CA 1
ATOM 1341 C C . LEU A 1 169 ? 15.040 -7.078 3.160 1.00 94.06 169 LEU A C 1
ATOM 1343 O O . LEU A 1 169 ? 15.975 -7.279 2.391 1.00 94.06 169 LEU A O 1
ATOM 1347 N N . MET A 1 170 ? 14.130 -8.014 3.441 1.00 96.88 170 MET A N 1
ATOM 1348 C CA . MET A 1 170 ? 14.173 -9.354 2.854 1.00 96.88 170 MET A CA 1
ATOM 1349 C C . MET A 1 170 ? 14.044 -9.299 1.327 1.00 96.88 170 MET A C 1
ATOM 1351 O O . MET A 1 170 ? 14.756 -10.004 0.623 1.00 96.88 170 MET A O 1
ATOM 1355 N N . SER A 1 171 ? 13.176 -8.434 0.795 1.00 96.50 171 SER A N 1
ATOM 1356 C CA . SER A 1 171 ? 13.017 -8.254 -0.652 1.00 96.50 171 SER A CA 1
ATOM 1357 C C . SER A 1 171 ? 14.297 -7.743 -1.313 1.00 96.50 171 SER A C 1
ATOM 1359 O O . SER A 1 171 ? 14.725 -8.295 -2.324 1.00 96.50 171 SER A O 1
ATOM 1361 N N . ALA A 1 172 ? 14.952 -6.747 -0.709 1.00 95.69 172 ALA A N 1
ATOM 1362 C CA . ALA A 1 172 ? 16.236 -6.237 -1.181 1.00 95.69 172 ALA A CA 1
ATOM 1363 C C . ALA A 1 172 ? 17.340 -7.310 -1.121 1.00 95.69 172 ALA A C 1
ATOM 1365 O O . ALA A 1 172 ? 18.086 -7.466 -2.086 1.00 95.69 172 ALA A O 1
ATOM 1366 N N . LEU A 1 173 ? 17.404 -8.080 -0.029 1.00 96.50 173 LEU A N 1
ATOM 1367 C CA . LEU A 1 173 ? 18.367 -9.170 0.143 1.00 96.50 173 LEU A CA 1
ATOM 1368 C C . LEU A 1 173 ? 18.171 -10.273 -0.906 1.00 96.50 173 LEU A C 1
ATOM 1370 O O . LEU A 1 173 ? 19.123 -10.663 -1.572 1.00 96.50 173 LEU A O 1
ATOM 1374 N N . LEU A 1 174 ? 16.937 -10.739 -1.104 1.00 97.81 174 LEU A N 1
ATOM 1375 C CA . LEU A 1 174 ? 16.627 -11.772 -2.096 1.00 97.81 174 LEU A CA 1
ATOM 1376 C C . LEU A 1 174 ? 16.877 -11.290 -3.530 1.00 97.81 174 LEU A C 1
ATOM 1378 O O . LEU A 1 174 ? 17.358 -12.063 -4.357 1.00 97.81 174 LEU A O 1
ATOM 1382 N N . ALA A 1 175 ? 16.588 -10.019 -3.826 1.00 96.75 175 ALA A N 1
ATOM 1383 C CA . ALA A 1 175 ? 16.907 -9.424 -5.120 1.00 96.75 175 ALA A CA 1
ATOM 1384 C C . ALA A 1 175 ? 18.423 -9.419 -5.363 1.00 96.75 175 ALA A C 1
ATOM 1386 O O . ALA A 1 175 ? 18.870 -9.849 -6.422 1.00 96.75 175 ALA A O 1
ATOM 1387 N N . PHE A 1 176 ? 19.209 -9.008 -4.361 1.00 95.38 176 PHE A N 1
ATOM 1388 C CA . PHE A 1 176 ? 20.672 -9.041 -4.414 1.00 95.38 176 PHE A CA 1
ATOM 1389 C C . PHE A 1 176 ? 21.222 -10.465 -4.597 1.00 95.38 176 PHE A C 1
ATOM 1391 O O . PHE A 1 176 ? 22.152 -10.675 -5.368 1.00 95.38 176 PHE A O 1
ATOM 1398 N N . MET A 1 177 ? 20.612 -11.457 -3.943 1.00 96.94 177 MET A N 1
ATOM 1399 C CA . MET A 1 177 ? 20.973 -12.875 -4.069 1.00 96.94 177 MET A CA 1
ATOM 1400 C C . MET A 1 177 ? 20.503 -13.527 -5.383 1.00 96.94 177 MET A C 1
ATOM 1402 O O . MET A 1 177 ? 20.725 -14.719 -5.576 1.00 96.94 177 MET A O 1
ATOM 1406 N N . GLY A 1 178 ? 19.837 -12.788 -6.278 1.00 95.06 178 GLY A N 1
ATOM 1407 C CA . GLY A 1 178 ? 19.417 -13.305 -7.583 1.00 95.06 178 GLY A CA 1
ATOM 1408 C C . GLY A 1 178 ? 18.204 -14.240 -7.546 1.00 95.06 178 GLY A C 1
ATOM 1409 O O . GLY A 1 178 ? 18.035 -15.056 -8.445 1.00 95.06 178 GLY A O 1
ATOM 1410 N N . PHE A 1 179 ? 17.319 -14.125 -6.548 1.00 96.69 179 PHE A N 1
ATOM 1411 C CA . PHE A 1 179 ? 16.094 -14.943 -6.457 1.00 96.69 179 PHE A CA 1
ATOM 1412 C C . PHE A 1 179 ? 15.004 -14.564 -7.486 1.00 96.69 179 PHE A C 1
ATOM 1414 O O . PHE A 1 179 ? 13.914 -15.146 -7.487 1.00 96.69 179 PHE A O 1
ATOM 1421 N N . GLY A 1 180 ? 15.266 -13.580 -8.351 1.00 95.12 180 GLY A N 1
ATOM 1422 C CA . GLY A 1 180 ? 14.350 -13.141 -9.402 1.00 95.12 180 GLY A CA 1
ATOM 1423 C C . GLY A 1 180 ? 12.991 -12.715 -8.847 1.00 95.12 180 GLY A C 1
ATOM 1424 O O . GLY A 1 180 ? 12.903 -11.992 -7.852 1.00 95.12 180 GLY A O 1
ATOM 1425 N N . LEU A 1 181 ? 11.905 -13.209 -9.452 1.00 95.69 181 LEU A N 1
ATOM 1426 C CA . LEU A 1 181 ? 10.532 -12.882 -9.038 1.00 95.69 181 LEU A CA 1
ATOM 1427 C C . LEU A 1 181 ? 10.242 -13.237 -7.565 1.00 95.69 181 LEU A C 1
ATOM 1429 O O . LEU A 1 181 ? 9.396 -12.601 -6.934 1.00 95.69 181 LEU A O 1
ATOM 1433 N N . TRP A 1 182 ? 10.932 -14.227 -6.984 1.00 97.62 182 TRP A N 1
ATOM 1434 C CA . TRP A 1 182 ? 10.702 -14.635 -5.594 1.00 97.62 182 TRP A CA 1
ATOM 1435 C C . TRP A 1 182 ? 11.080 -13.543 -4.593 1.00 97.62 182 TRP A C 1
ATOM 1437 O O . TRP A 1 182 ? 10.492 -13.493 -3.510 1.00 97.62 182 TRP A O 1
ATOM 1447 N N . ALA A 1 183 ? 11.959 -12.613 -4.981 1.00 97.31 183 ALA A N 1
ATOM 1448 C CA . ALA A 1 183 ? 12.266 -11.418 -4.202 1.00 97.31 183 ALA A CA 1
ATOM 1449 C C . ALA A 1 183 ? 11.037 -10.519 -3.978 1.00 97.31 183 ALA A C 1
ATOM 1451 O O . ALA A 1 183 ? 11.016 -9.748 -3.023 1.00 97.31 183 ALA A O 1
ATOM 1452 N N . LEU A 1 184 ? 9.992 -10.626 -4.806 1.00 95.62 184 LEU A N 1
ATOM 1453 C CA . LEU A 1 184 ? 8.735 -9.883 -4.657 1.00 95.62 184 LEU A CA 1
ATOM 1454 C C . LEU A 1 184 ? 7.670 -10.651 -3.857 1.00 95.62 184 LEU A C 1
ATOM 1456 O O . LEU A 1 184 ? 6.746 -10.040 -3.318 1.00 95.62 184 LEU A O 1
ATOM 1460 N N . VAL A 1 185 ? 7.799 -11.978 -3.763 1.00 97.44 185 VAL A N 1
ATOM 1461 C CA . VAL A 1 185 ? 6.751 -12.878 -3.253 1.00 97.44 185 VAL A CA 1
ATOM 1462 C C . VAL A 1 185 ? 7.064 -13.378 -1.844 1.00 97.44 185 VAL A C 1
ATOM 1464 O O . VAL A 1 185 ? 6.261 -13.172 -0.931 1.00 97.44 185 VAL A O 1
ATOM 1467 N N . LEU A 1 186 ? 8.238 -13.989 -1.636 1.00 97.25 186 LEU A N 1
ATOM 1468 C CA . LEU A 1 186 ? 8.614 -14.588 -0.347 1.00 97.25 186 LEU A CA 1
ATOM 1469 C C . LEU A 1 186 ? 8.585 -13.599 0.824 1.00 97.25 186 LEU A C 1
ATOM 1471 O O . LEU A 1 186 ? 8.062 -13.973 1.873 1.00 97.25 186 LEU A O 1
ATOM 1475 N N . PRO A 1 187 ? 9.054 -12.342 0.694 1.00 97.62 187 PRO A N 1
ATOM 1476 C CA . PRO A 1 187 ? 9.054 -11.416 1.823 1.00 97.62 187 PRO A CA 1
ATOM 1477 C C . PRO A 1 187 ? 7.672 -11.167 2.434 1.00 97.62 187 PRO A C 1
ATOM 1479 O O . PRO A 1 187 ? 7.556 -11.031 3.652 1.00 97.62 187 PRO A O 1
ATOM 1482 N N . ARG A 1 188 ? 6.608 -11.163 1.619 1.00 94.25 188 ARG A N 1
ATOM 1483 C CA . ARG A 1 188 ? 5.229 -11.002 2.110 1.00 94.25 188 ARG A CA 1
ATOM 1484 C C . ARG A 1 188 ? 4.782 -12.222 2.915 1.00 94.25 188 ARG A C 1
ATOM 1486 O O . ARG A 1 188 ? 4.197 -12.077 3.986 1.00 94.25 188 ARG A O 1
ATOM 1493 N N . VAL A 1 189 ? 5.108 -13.420 2.433 1.00 97.06 189 VAL A N 1
ATOM 1494 C CA . VAL A 1 189 ? 4.791 -14.679 3.120 1.00 97.06 189 VAL A CA 1
ATOM 1495 C C . VAL A 1 189 ? 5.571 -14.772 4.434 1.00 97.06 189 VAL A C 1
ATOM 1497 O O . VAL A 1 189 ? 4.969 -14.930 5.491 1.00 97.06 189 VAL A O 1
ATOM 1500 N N . CYS A 1 190 ? 6.890 -14.568 4.396 1.00 97.44 190 CYS A N 1
ATOM 1501 C CA . CYS A 1 190 ? 7.767 -14.687 5.564 1.00 97.44 190 CYS A CA 1
ATOM 1502 C C . CYS A 1 190 ? 7.533 -13.606 6.629 1.00 97.44 190 CYS A C 1
ATOM 1504 O O . CYS A 1 190 ? 7.813 -13.836 7.802 1.00 97.44 190 CYS A O 1
ATOM 1506 N N . SER A 1 191 ? 7.013 -12.433 6.256 1.00 96.94 191 SER A N 1
ATOM 1507 C CA . SER A 1 191 ? 6.677 -11.370 7.215 1.00 96.94 191 SER A CA 1
ATOM 1508 C C . SER A 1 191 ? 5.252 -11.481 7.778 1.00 96.94 191 SER A C 1
ATOM 1510 O O . SER A 1 191 ? 4.929 -10.817 8.761 1.00 96.94 191 SER A O 1
ATOM 1512 N N . THR A 1 192 ? 4.381 -12.330 7.223 1.00 96.62 192 THR A N 1
ATOM 1513 C CA . THR A 1 192 ? 3.014 -12.542 7.745 1.00 96.62 192 THR A CA 1
ATOM 1514 C C . THR A 1 192 ? 2.979 -13.111 9.175 1.00 96.62 192 THR A C 1
ATOM 1516 O O . THR A 1 192 ? 2.178 -12.620 9.974 1.00 96.62 192 THR A O 1
ATOM 1519 N N . PRO A 1 193 ? 3.852 -14.057 9.575 1.00 97.62 193 PRO A N 1
ATOM 1520 C CA . PRO A 1 193 ? 3.928 -14.525 10.959 1.00 97.62 193 PRO A CA 1
ATOM 1521 C C . PRO A 1 193 ? 4.170 -13.418 11.989 1.00 97.62 193 PRO A C 1
ATOM 1523 O O . PRO A 1 193 ? 3.643 -13.509 13.093 1.00 97.62 193 PRO A O 1
ATOM 1526 N N . ILE A 1 194 ? 4.898 -12.351 11.628 1.00 97.00 194 ILE A N 1
ATOM 1527 C CA . ILE A 1 194 ? 5.100 -11.182 12.501 1.00 97.00 194 ILE A CA 1
ATOM 1528 C C . ILE A 1 194 ? 3.743 -10.559 12.841 1.00 97.00 194 ILE A C 1
ATOM 1530 O O . ILE A 1 194 ? 3.444 -10.347 14.013 1.00 97.00 194 ILE A O 1
ATOM 1534 N N . TRP A 1 195 ? 2.892 -10.357 11.829 1.00 95.50 195 TRP A N 1
ATOM 1535 C CA . TRP A 1 195 ? 1.538 -9.828 12.009 1.00 95.50 195 TRP A CA 1
ATOM 1536 C C . TRP A 1 195 ? 0.699 -10.717 12.919 1.00 95.50 195 TRP A C 1
ATOM 1538 O O . TRP A 1 195 ? 0.107 -10.241 13.890 1.00 95.50 195 TRP A O 1
ATOM 1548 N N . VAL A 1 196 ? 0.701 -12.026 12.658 1.00 97.00 196 VAL A N 1
ATOM 1549 C CA . VAL A 1 196 ? -0.036 -12.999 13.473 1.00 97.00 196 VAL A CA 1
ATOM 1550 C C . VAL A 1 196 ? 0.435 -12.942 14.922 1.00 97.00 196 VAL A C 1
ATOM 1552 O O . VAL A 1 196 ? -0.391 -12.768 15.818 1.00 97.00 196 VAL A O 1
ATOM 1555 N N . TYR A 1 197 ? 1.746 -13.018 15.147 1.00 97.31 197 TYR A N 1
ATOM 1556 C CA . TYR A 1 197 ? 2.359 -13.002 16.470 1.00 97.31 197 TYR A CA 1
ATOM 1557 C C . TYR A 1 197 ? 2.044 -11.719 17.241 1.00 97.31 197 TYR A C 1
ATOM 1559 O O . TYR A 1 197 ? 1.612 -11.785 18.394 1.00 97.31 197 TYR A O 1
ATOM 1567 N N . THR A 1 198 ? 2.209 -10.548 16.617 1.00 96.19 198 THR A N 1
ATOM 1568 C CA . THR A 1 198 ? 1.974 -9.266 17.284 1.00 96.19 198 THR A CA 1
ATOM 1569 C C . THR A 1 198 ? 0.527 -9.142 17.752 1.00 96.19 198 THR A C 1
ATOM 1571 O O . THR A 1 198 ? 0.304 -8.876 18.930 1.00 96.19 198 THR A O 1
ATOM 1574 N N . TYR A 1 199 ? -0.466 -9.396 16.897 1.00 96.25 199 TYR A N 1
ATOM 1575 C CA . TYR A 1 199 ? -1.871 -9.303 17.316 1.00 96.25 199 TYR A CA 1
ATOM 1576 C C . TYR A 1 199 ? -2.274 -10.407 18.301 1.00 96.25 199 TYR A C 1
ATOM 1578 O O . TYR A 1 199 ? -3.009 -10.132 19.250 1.00 96.25 199 TYR A O 1
ATOM 1586 N N . TYR A 1 200 ? -1.763 -11.630 18.132 1.00 96.50 200 TYR A N 1
ATOM 1587 C CA . TYR A 1 200 ? -2.075 -12.756 19.016 1.00 96.50 200 TYR A CA 1
ATOM 1588 C C . TYR A 1 200 ? -1.596 -12.526 20.455 1.00 96.50 200 TYR A C 1
ATOM 1590 O O . TYR A 1 200 ? -2.299 -12.851 21.413 1.00 96.50 200 TYR A O 1
ATOM 1598 N N . THR A 1 201 ? -0.398 -11.961 20.614 1.00 96.38 201 THR A N 1
ATOM 1599 C CA . THR A 1 201 ? 0.212 -11.683 21.925 1.00 96.38 201 THR A CA 1
ATOM 1600 C C . THR A 1 201 ? -0.327 -10.411 22.572 1.00 96.38 201 THR A C 1
ATOM 1602 O O . THR A 1 201 ? -0.403 -10.330 23.793 1.00 96.38 201 THR A O 1
ATOM 1605 N N . ASN A 1 202 ? -0.747 -9.425 21.775 1.00 96.19 202 ASN A N 1
ATOM 1606 C CA . ASN A 1 202 ? -1.202 -8.133 22.290 1.00 96.19 202 ASN A CA 1
ATOM 1607 C C . ASN A 1 202 ? -2.688 -8.095 22.678 1.00 96.19 202 ASN A C 1
ATOM 1609 O O . ASN A 1 202 ? -3.138 -7.067 23.196 1.00 96.19 202 ASN A O 1
ATOM 1613 N N . HIS A 1 203 ? -3.452 -9.166 22.457 1.00 96.75 203 HIS A N 1
ATOM 1614 C CA . HIS A 1 203 ? -4.842 -9.256 22.899 1.00 96.75 203 HIS A CA 1
ATOM 1615 C C . HIS A 1 203 ? -5.153 -10.631 23.515 1.00 96.75 203 HIS A C 1
ATOM 1617 O O . HIS A 1 203 ? -4.807 -11.651 22.912 1.00 96.75 203 HIS A O 1
ATOM 1623 N N . PRO A 1 204 ? -5.822 -10.696 24.684 1.00 96.12 204 PRO A N 1
ATOM 1624 C CA . PRO A 1 204 ? -6.047 -11.950 25.404 1.00 96.12 204 PRO A CA 1
ATOM 1625 C C . PRO A 1 204 ? -7.163 -12.818 24.815 1.00 96.12 204 PRO A C 1
ATOM 1627 O O . PRO A 1 204 ? -7.202 -14.007 25.109 1.00 96.12 204 PRO A O 1
ATOM 1630 N N . TRP A 1 205 ? -8.060 -12.266 23.988 1.00 95.94 205 TRP A N 1
ATOM 1631 C CA . TRP A 1 205 ? -9.191 -13.028 23.437 1.00 95.94 205 TRP A CA 1
ATOM 1632 C C . TRP A 1 205 ? -8.740 -14.291 22.698 1.00 95.94 205 TRP A C 1
ATOM 1634 O O . TRP A 1 205 ? -7.802 -14.254 21.893 1.00 95.94 205 TRP A O 1
ATOM 1644 N N . ARG A 1 206 ? -9.433 -15.400 22.954 1.00 94.56 206 ARG A N 1
ATOM 1645 C CA . ARG A 1 206 ? -9.247 -16.700 22.306 1.00 94.56 206 ARG A CA 1
ATOM 1646 C C . ARG A 1 206 ? -10.622 -17.274 21.947 1.00 94.56 206 ARG A C 1
ATOM 1648 O O . ARG A 1 206 ? -11.579 -16.996 22.669 1.00 94.56 206 ARG A O 1
ATOM 1655 N N . PRO A 1 207 ? -10.727 -18.072 20.871 1.00 93.00 207 PRO A N 1
ATOM 1656 C CA . PRO A 1 207 ? -11.976 -18.739 20.537 1.00 93.00 207 PRO A CA 1
ATOM 1657 C C . PRO A 1 207 ? -12.376 -19.708 21.657 1.00 93.00 207 PRO A C 1
ATOM 1659 O O . PRO A 1 207 ? -11.533 -20.418 22.215 1.00 93.00 207 PRO A O 1
ATOM 1662 N N . THR A 1 208 ? -13.663 -19.747 21.984 1.00 89.12 208 THR A N 1
ATOM 1663 C CA . THR A 1 208 ? -14.225 -20.710 22.929 1.00 89.12 208 THR A CA 1
ATOM 1664 C C . THR A 1 208 ? -14.227 -22.109 22.312 1.00 89.12 208 THR A C 1
ATOM 1666 O O . THR A 1 208 ? -14.215 -22.286 21.092 1.00 89.12 208 THR A O 1
ATOM 1669 N N . ARG A 1 209 ? -14.189 -23.146 23.158 1.00 75.19 209 ARG A N 1
ATOM 1670 C CA . ARG A 1 209 ? -14.204 -24.542 22.701 1.00 75.19 209 ARG A CA 1
ATOM 1671 C C . ARG A 1 209 ? -15.595 -24.888 22.156 1.00 75.19 209 ARG A C 1
ATOM 1673 O O . ARG A 1 209 ? -16.447 -25.352 22.901 1.00 75.19 209 ARG A O 1
ATOM 1680 N N . GLY A 1 210 ? -15.822 -24.654 20.865 1.00 80.50 210 GLY A N 1
ATOM 1681 C CA . GLY A 1 210 ? -17.038 -25.075 20.171 1.00 80.50 210 GLY A CA 1
ATOM 1682 C C . GLY A 1 210 ? -17.229 -24.360 18.838 1.00 80.50 210 GLY A C 1
ATOM 1683 O O . GLY A 1 210 ? -17.374 -23.142 18.797 1.00 80.50 210 GLY A O 1
ATOM 1684 N N . PHE A 1 211 ? -17.274 -25.124 17.744 1.00 89.19 211 PHE A N 1
ATOM 1685 C CA . PHE A 1 211 ? -17.625 -24.590 16.429 1.00 89.19 211 PHE A CA 1
ATOM 1686 C C . PHE A 1 211 ? -19.035 -23.982 16.463 1.00 89.19 211 PHE A C 1
ATOM 1688 O O . PHE A 1 211 ? -19.984 -24.634 16.896 1.00 89.19 211 PHE A O 1
ATOM 1695 N N . THR A 1 212 ? -19.178 -22.739 16.000 1.00 90.62 212 THR A N 1
ATOM 1696 C CA . THR A 1 212 ? -20.461 -22.025 15.997 1.00 90.62 212 THR A CA 1
ATOM 1697 C C . THR A 1 212 ? -20.708 -21.305 14.676 1.00 90.62 212 THR 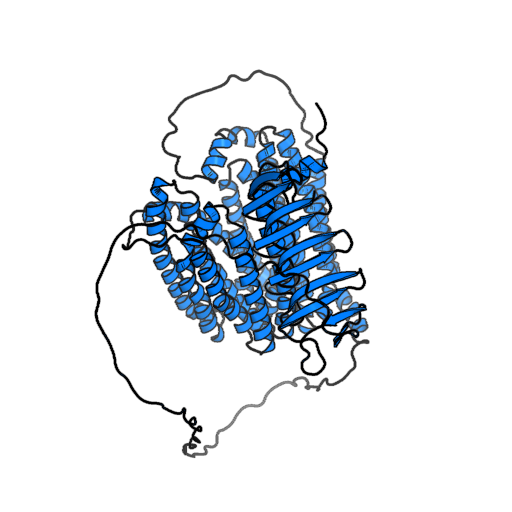A C 1
ATOM 1699 O O . THR A 1 212 ? -19.818 -20.671 14.107 1.00 90.62 212 THR A O 1
ATOM 1702 N N . THR A 1 213 ? -21.951 -21.397 14.200 1.00 91.94 213 THR A N 1
ATOM 1703 C CA . THR A 1 213 ? -22.440 -20.768 12.963 1.00 91.94 213 THR A CA 1
ATOM 1704 C C . THR A 1 213 ? -23.564 -19.763 13.209 1.00 91.94 213 THR A C 1
ATOM 1706 O O . THR A 1 213 ? -24.073 -19.162 12.262 1.00 91.94 213 THR A O 1
ATOM 1709 N N . LYS A 1 214 ? -23.945 -19.545 14.478 1.00 90.44 214 LYS A N 1
ATOM 1710 C CA . LYS A 1 214 ? -25.155 -18.805 14.880 1.00 90.44 214 LYS A CA 1
ATOM 1711 C C . LYS A 1 214 ? -25.304 -17.447 14.191 1.00 90.44 214 LYS A C 1
ATOM 1713 O O . LYS A 1 214 ? -26.399 -17.087 13.770 1.00 90.44 214 LYS A O 1
ATOM 1718 N N . ARG A 1 215 ? -24.201 -16.704 14.045 1.00 91.25 215 ARG A N 1
ATOM 1719 C CA . ARG A 1 215 ? -24.196 -15.341 13.487 1.00 91.25 215 ARG A CA 1
ATOM 1720 C C . ARG A 1 215 ? -23.777 -15.255 12.016 1.00 91.25 215 ARG A C 1
ATOM 1722 O O . ARG A 1 215 ? -23.671 -14.158 11.481 1.00 91.25 215 ARG A O 1
ATOM 1729 N N . TRP A 1 216 ? -23.571 -16.368 11.307 1.00 92.62 216 TRP A N 1
ATOM 1730 C CA . TRP A 1 216 ? -23.108 -16.325 9.908 1.00 92.62 216 TRP A CA 1
ATOM 1731 C C . TRP A 1 216 ? -24.085 -15.624 8.957 1.00 92.62 216 TRP A C 1
ATOM 1733 O O . TRP A 1 216 ? -23.660 -14.918 8.040 1.00 92.62 216 TRP A O 1
ATOM 1743 N N . GLY A 1 217 ? -25.395 -15.780 9.172 1.00 89.25 217 GLY A N 1
ATOM 1744 C CA . GLY A 1 217 ? -26.415 -15.084 8.380 1.00 89.25 217 GLY A CA 1
ATOM 1745 C C . GLY A 1 217 ? -26.365 -13.562 8.556 1.00 89.25 217 GLY A C 1
ATOM 1746 O O . GLY A 1 217 ? -26.512 -12.815 7.589 1.00 89.25 217 GLY A O 1
ATOM 1747 N N . GLU A 1 218 ? -26.100 -13.102 9.779 1.00 86.69 218 GLU A N 1
ATOM 1748 C CA . GLU A 1 218 ? -25.905 -11.685 10.098 1.00 86.69 218 GLU A CA 1
ATOM 1749 C C . GLU A 1 218 ? -24.610 -11.150 9.472 1.00 86.69 218 GLU A C 1
ATOM 1751 O O . GLU A 1 218 ? -24.615 -10.092 8.837 1.00 86.69 218 GLU A O 1
ATOM 1756 N N . ILE A 1 219 ? -23.520 -11.921 9.572 1.00 87.25 219 ILE A N 1
ATOM 1757 C CA . ILE A 1 219 ? -22.217 -11.547 9.017 1.00 87.25 219 ILE A CA 1
ATOM 1758 C C . ILE A 1 219 ? -22.266 -11.436 7.490 1.00 87.25 219 ILE A C 1
ATOM 1760 O O . ILE A 1 219 ? -21.945 -10.397 6.912 1.00 87.25 219 ILE A O 1
ATOM 1764 N N . SER A 1 220 ? -22.753 -12.480 6.820 1.00 85.25 220 SER A N 1
ATOM 1765 C CA . SER A 1 220 ? -22.810 -12.541 5.354 1.00 85.25 220 SER A CA 1
ATOM 1766 C C . SER A 1 220 ? -23.660 -11.429 4.727 1.00 85.25 220 SER A C 1
ATOM 1768 O O . SER A 1 220 ? -23.287 -10.883 3.684 1.00 85.25 220 SER A O 1
ATOM 1770 N N . ARG A 1 221 ? -24.774 -11.041 5.366 1.00 83.50 221 ARG A N 1
ATOM 1771 C CA . ARG A 1 221 ? -25.649 -9.962 4.881 1.00 83.50 221 ARG A CA 1
ATOM 1772 C C . ARG A 1 221 ? -24.936 -8.610 4.859 1.00 83.50 221 ARG A C 1
ATOM 1774 O O . ARG A 1 221 ? -25.093 -7.865 3.893 1.00 83.50 221 ARG A O 1
ATOM 1781 N N . PHE A 1 222 ? -24.145 -8.311 5.888 1.00 76.00 222 PHE A N 1
ATOM 1782 C CA . PHE A 1 222 ? -23.342 -7.088 5.957 1.00 76.00 222 PHE A CA 1
ATOM 1783 C C . PHE A 1 222 ? -22.202 -7.106 4.932 1.00 76.00 222 PHE A C 1
ATOM 1785 O O . PHE A 1 222 ? -21.995 -6.147 4.188 1.00 76.00 222 PHE A O 1
ATOM 1792 N N . THR A 1 223 ? -21.507 -8.238 4.835 1.00 76.06 223 THR A N 1
ATOM 1793 C CA . THR A 1 223 ? -20.352 -8.428 3.955 1.00 76.06 223 THR A CA 1
ATOM 1794 C C . THR A 1 223 ? -20.677 -8.290 2.466 1.00 76.06 223 THR A C 1
ATOM 1796 O O . THR A 1 223 ? -19.869 -7.735 1.722 1.00 76.06 223 THR A O 1
ATOM 1799 N N . LYS A 1 224 ? -21.845 -8.760 2.001 1.00 79.19 224 LYS A N 1
ATOM 1800 C CA . LYS A 1 224 ? -22.181 -8.805 0.564 1.00 79.19 224 LYS A CA 1
ATOM 1801 C C . LYS A 1 224 ? -22.078 -7.440 -0.131 1.00 79.19 224 LYS A C 1
ATOM 1803 O O . LYS A 1 224 ? -21.528 -7.352 -1.227 1.00 79.19 224 LYS A O 1
ATOM 1808 N N . ASN A 1 225 ? -22.586 -6.382 0.498 1.00 71.44 225 ASN A N 1
ATOM 1809 C CA . ASN A 1 225 ? -22.573 -5.041 -0.095 1.00 71.44 225 ASN A CA 1
ATOM 1810 C C . ASN A 1 225 ? -21.171 -4.415 -0.057 1.00 71.44 225 ASN A C 1
ATOM 1812 O O . ASN A 1 225 ? -20.763 -3.757 -1.013 1.00 71.44 225 ASN A O 1
ATOM 1816 N N . TYR A 1 226 ? -20.415 -4.661 1.018 1.00 74.50 226 TYR A N 1
ATOM 1817 C CA . TYR A 1 226 ? -19.046 -4.167 1.170 1.00 74.50 226 TYR A CA 1
ATOM 1818 C C . TYR A 1 226 ? -18.083 -4.828 0.173 1.00 74.50 226 TYR A C 1
ATOM 1820 O O . TYR A 1 226 ? -17.253 -4.159 -0.444 1.00 74.50 226 TYR A O 1
ATOM 1828 N N . LEU A 1 227 ? -18.246 -6.135 -0.049 1.00 81.56 227 LEU A N 1
ATOM 1829 C CA . LEU A 1 227 ? -17.432 -6.901 -0.986 1.00 81.56 227 LEU A CA 1
ATOM 1830 C C . LEU A 1 227 ? -17.551 -6.370 -2.420 1.00 81.56 227 LEU A C 1
ATOM 1832 O O . LEU A 1 227 ? -16.540 -6.241 -3.100 1.00 81.56 227 LEU A O 1
ATOM 1836 N N . GLY A 1 228 ? -18.757 -6.015 -2.876 1.00 79.00 228 GLY A N 1
ATOM 1837 C CA . GLY A 1 228 ? -18.957 -5.476 -4.226 1.00 79.00 228 GLY A CA 1
ATOM 1838 C C . GLY A 1 228 ? -18.175 -4.181 -4.477 1.00 79.00 228 GLY A C 1
ATOM 1839 O O . GLY A 1 228 ? -17.511 -4.050 -5.504 1.00 79.00 228 GLY A O 1
ATOM 1840 N N . VAL A 1 229 ? -18.190 -3.255 -3.511 1.00 78.12 229 VAL A N 1
ATOM 1841 C CA . VAL A 1 229 ? -17.408 -2.005 -3.566 1.00 78.12 229 VAL A CA 1
ATOM 1842 C C . VAL A 1 229 ? -15.913 -2.319 -3.624 1.00 78.12 229 VAL A C 1
ATOM 1844 O O . VAL A 1 229 ? -15.198 -1.802 -4.484 1.00 78.12 229 VAL A O 1
ATOM 1847 N N . GLN A 1 230 ? -15.446 -3.199 -2.735 1.00 83.62 230 GLN A N 1
ATOM 1848 C CA . GLN A 1 230 ? -14.033 -3.545 -2.639 1.00 83.62 230 GLN A CA 1
ATOM 1849 C C . GLN A 1 230 ? -13.523 -4.239 -3.908 1.00 83.62 230 GLN A C 1
ATOM 1851 O O . GLN A 1 230 ? -12.430 -3.926 -4.372 1.00 83.62 230 GLN A O 1
ATOM 1856 N N . LEU A 1 231 ? -14.317 -5.134 -4.503 1.00 86.69 231 LEU A N 1
ATOM 1857 C CA . LEU A 1 231 ? -13.973 -5.807 -5.755 1.00 86.69 231 LEU A CA 1
ATOM 1858 C C . LEU A 1 231 ? -13.922 -4.835 -6.932 1.00 86.69 231 LEU A C 1
ATOM 1860 O O . LEU A 1 231 ? -12.990 -4.915 -7.725 1.00 86.69 231 LEU A O 1
ATOM 1864 N N . LEU A 1 232 ? -14.869 -3.896 -7.041 1.00 88.06 232 LEU A N 1
ATOM 1865 C CA . LEU A 1 232 ? -14.830 -2.868 -8.089 1.00 88.06 232 LEU A CA 1
ATOM 1866 C C . LEU A 1 232 ? -13.595 -1.974 -7.959 1.00 88.06 232 LEU A C 1
ATOM 1868 O O . LEU A 1 232 ? -12.966 -1.650 -8.966 1.00 88.06 232 LEU A O 1
ATOM 1872 N N . HIS A 1 233 ? -13.234 -1.599 -6.732 1.00 88.31 233 HIS A N 1
ATOM 1873 C CA . HIS A 1 233 ? -12.020 -0.837 -6.468 1.00 88.31 233 HIS A CA 1
ATOM 1874 C C . HIS A 1 233 ? -10.764 -1.626 -6.860 1.00 88.31 233 HIS A C 1
ATOM 1876 O O . HIS A 1 233 ? -9.963 -1.131 -7.648 1.00 88.31 233 HIS A O 1
ATOM 1882 N N . THR A 1 234 ? -10.625 -2.867 -6.381 1.00 90.50 234 THR A N 1
ATOM 1883 C CA . THR A 1 234 ? -9.481 -3.729 -6.711 1.00 90.50 234 THR A CA 1
ATOM 1884 C C . THR A 1 234 ? -9.396 -4.012 -8.212 1.00 90.50 234 THR A C 1
ATOM 1886 O O . THR A 1 234 ? -8.303 -3.987 -8.765 1.00 90.50 234 THR A O 1
ATOM 1889 N N . MET A 1 235 ? -10.533 -4.191 -8.895 1.00 90.94 235 MET A N 1
ATOM 1890 C CA . MET A 1 235 ? -10.571 -4.297 -10.355 1.00 90.94 235 MET A CA 1
ATOM 1891 C C . MET A 1 235 ? -9.920 -3.088 -11.012 1.00 90.94 235 MET A C 1
ATOM 1893 O O . MET A 1 235 ? -8.991 -3.252 -11.787 1.00 90.94 235 MET A O 1
ATOM 1897 N N . ARG A 1 236 ? -10.329 -1.867 -10.672 1.00 91.75 236 ARG A N 1
ATOM 1898 C CA . ARG A 1 236 ? -9.765 -0.668 -11.309 1.00 91.75 236 ARG A CA 1
ATOM 1899 C C . ARG A 1 236 ? -8.286 -0.439 -11.008 1.00 91.75 236 ARG A C 1
ATOM 1901 O O . ARG A 1 236 ? -7.600 0.116 -11.854 1.00 91.75 236 ARG A O 1
ATOM 1908 N N . GLU A 1 237 ? -7.813 -0.848 -9.835 1.00 90.44 237 GLU A N 1
ATOM 1909 C CA . GLU A 1 237 ? -6.422 -0.621 -9.427 1.00 90.44 237 GLU A CA 1
ATOM 1910 C C . GLU A 1 237 ? -5.425 -1.536 -10.157 1.00 90.44 237 GLU A C 1
ATOM 1912 O O . GLU A 1 237 ? -4.263 -1.167 -10.287 1.00 90.44 237 GLU A O 1
ATOM 1917 N N . TYR A 1 238 ? -5.866 -2.710 -10.633 1.00 94.00 238 TYR A N 1
ATOM 1918 C CA . TYR A 1 238 ? -4.970 -3.727 -11.205 1.00 94.00 238 TYR A CA 1
ATOM 1919 C C . TYR A 1 238 ? -5.382 -4.264 -12.587 1.00 94.00 238 TYR A C 1
ATOM 1921 O O . TYR A 1 238 ? -4.707 -5.135 -13.143 1.00 94.00 238 TYR A O 1
ATOM 1929 N N . LEU A 1 239 ? -6.501 -3.802 -13.154 1.00 95.06 239 LEU A N 1
ATOM 1930 C CA . LEU A 1 239 ? -6.997 -4.279 -14.451 1.00 95.06 239 LEU A CA 1
ATOM 1931 C C . LEU A 1 239 ? -6.025 -3.979 -15.599 1.00 95.06 239 LEU A C 1
ATOM 1933 O O . LEU A 1 239 ? -5.887 -4.789 -16.516 1.00 95.06 239 LEU A O 1
ATOM 1937 N N . ASP A 1 240 ? -5.343 -2.840 -15.549 1.00 94.75 240 ASP A N 1
ATOM 1938 C CA . ASP A 1 240 ? -4.327 -2.457 -16.527 1.00 94.75 240 ASP A CA 1
ATOM 1939 C C . ASP A 1 240 ? -3.146 -3.439 -16.545 1.00 94.75 240 ASP A C 1
ATOM 1941 O O . ASP A 1 240 ? -2.732 -3.854 -17.625 1.00 94.75 240 ASP A O 1
ATOM 1945 N N . TYR A 1 241 ? -2.672 -3.912 -15.388 1.00 95.12 241 TYR A N 1
ATOM 1946 C CA . TYR A 1 241 ? -1.627 -4.940 -15.317 1.00 95.12 241 TYR A CA 1
ATOM 1947 C C . TYR A 1 241 ? -2.047 -6.257 -15.968 1.00 95.12 241 TYR A C 1
ATOM 1949 O O . TYR A 1 241 ? -1.267 -6.859 -16.711 1.00 95.12 241 TYR A O 1
ATOM 1957 N N . LEU A 1 242 ? -3.286 -6.696 -15.729 1.00 93.94 242 LEU A N 1
ATOM 1958 C CA . LEU A 1 242 ? -3.800 -7.927 -16.329 1.00 93.94 242 LEU A CA 1
ATOM 1959 C C . LEU A 1 242 ? -3.855 -7.825 -17.858 1.00 93.94 242 LEU A C 1
ATOM 1961 O O . LEU A 1 242 ? -3.419 -8.748 -18.553 1.00 93.94 242 LEU A O 1
ATOM 1965 N N . ILE A 1 243 ? -4.354 -6.692 -18.365 1.00 95.06 243 ILE A N 1
ATOM 1966 C CA . ILE A 1 243 ? -4.479 -6.405 -19.798 1.00 95.06 243 ILE A CA 1
ATOM 1967 C C . ILE A 1 243 ? -3.097 -6.299 -20.452 1.00 95.06 243 ILE A C 1
ATOM 1969 O O . ILE A 1 243 ? -2.842 -6.981 -21.445 1.00 95.06 243 ILE A O 1
ATOM 1973 N N . VAL A 1 244 ? -2.181 -5.511 -19.879 1.00 96.94 244 VAL A N 1
ATOM 1974 C CA . VAL A 1 244 ? -0.820 -5.341 -20.411 1.00 96.94 244 VAL A CA 1
ATOM 1975 C C . VAL A 1 244 ? -0.083 -6.676 -20.457 1.00 96.94 244 VAL A C 1
ATOM 1977 O O . VAL A 1 244 ? 0.458 -7.041 -21.501 1.00 96.94 244 VAL A O 1
ATOM 1980 N N . GLY A 1 245 ? -0.111 -7.444 -19.364 1.00 94.44 245 GLY A N 1
ATOM 1981 C CA . GLY A 1 245 ? 0.586 -8.727 -19.304 1.00 94.44 245 GLY A CA 1
ATOM 1982 C C . GLY A 1 245 ? 0.108 -9.720 -20.358 1.00 94.44 245 GLY A C 1
ATOM 1983 O O . GLY A 1 245 ? 0.912 -10.499 -20.864 1.00 94.44 245 GLY A O 1
ATOM 1984 N N . ARG A 1 246 ? -1.189 -9.704 -20.695 1.00 93.81 246 ARG A N 1
ATOM 1985 C CA . ARG A 1 246 ? -1.762 -10.668 -21.638 1.00 93.81 246 ARG A CA 1
ATOM 1986 C C . ARG A 1 246 ? -1.598 -10.260 -23.093 1.00 93.81 246 ARG A C 1
ATOM 1988 O O . ARG A 1 246 ? -1.318 -11.121 -23.929 1.00 93.81 246 ARG A O 1
ATOM 1995 N N . PHE A 1 247 ? -1.904 -9.006 -23.406 1.00 95.44 247 PHE A N 1
ATOM 1996 C CA . PHE A 1 247 ? -2.044 -8.546 -24.787 1.00 95.44 247 PHE A CA 1
ATOM 1997 C C . PHE A 1 247 ? -0.779 -7.878 -25.321 1.00 95.44 247 PHE A C 1
ATOM 1999 O O . PHE A 1 247 ? -0.593 -7.856 -26.532 1.00 95.44 247 PHE A O 1
ATOM 2006 N N . VAL A 1 248 ? 0.087 -7.363 -24.442 1.00 96.06 248 VAL A N 1
ATOM 2007 C CA . VAL A 1 248 ? 1.354 -6.733 -24.838 1.00 96.06 248 VAL A CA 1
ATOM 2008 C C . VAL A 1 248 ? 2.535 -7.651 -24.524 1.00 96.06 248 VAL A C 1
ATOM 2010 O O . VAL A 1 248 ? 3.368 -7.900 -25.388 1.00 96.06 248 VAL A O 1
ATOM 2013 N N . GLY A 1 249 ? 2.579 -8.206 -23.311 1.00 95.81 249 GLY A N 1
ATOM 2014 C CA . GLY A 1 249 ? 3.568 -9.205 -22.909 1.00 95.81 249 GLY A CA 1
ATOM 2015 C C . GLY A 1 249 ? 4.158 -8.964 -21.521 1.00 95.81 249 GLY A C 1
ATOM 2016 O O . GLY A 1 249 ? 4.028 -7.891 -20.932 1.00 95.81 249 GLY A O 1
ATOM 2017 N N . ILE A 1 250 ? 4.835 -9.983 -20.988 1.00 96.88 250 ILE A N 1
ATOM 2018 C CA . ILE A 1 250 ? 5.340 -9.993 -19.605 1.00 96.88 250 ILE A CA 1
ATOM 2019 C C . ILE A 1 250 ? 6.499 -9.001 -19.404 1.00 96.88 250 ILE A C 1
ATOM 2021 O O . ILE A 1 250 ? 6.536 -8.320 -18.382 1.00 96.88 250 ILE A O 1
ATOM 2025 N N . ARG A 1 251 ? 7.419 -8.870 -20.374 1.00 96.62 251 ARG A N 1
ATOM 2026 C CA . ARG A 1 251 ? 8.510 -7.872 -20.325 1.00 96.62 251 ARG A CA 1
ATOM 2027 C C . ARG A 1 251 ? 7.951 -6.451 -20.232 1.00 96.62 251 ARG A C 1
ATOM 2029 O O . ARG A 1 251 ? 8.315 -5.694 -19.338 1.00 96.62 251 ARG A O 1
ATOM 2036 N N . GLU A 1 252 ? 7.003 -6.142 -21.112 1.00 96.75 252 GLU A N 1
ATOM 2037 C CA . GLU A 1 252 ? 6.339 -4.839 -21.186 1.00 96.75 252 GLU A CA 1
ATOM 2038 C C . GLU A 1 252 ? 5.538 -4.537 -19.918 1.00 96.75 252 GLU A C 1
ATOM 2040 O O . GLU A 1 252 ? 5.581 -3.423 -19.395 1.00 96.75 252 GLU A O 1
ATOM 2045 N N . LEU A 1 253 ? 4.871 -5.551 -19.354 1.00 97.19 253 LEU A N 1
ATOM 2046 C CA . LEU A 1 253 ? 4.253 -5.439 -18.036 1.00 97.19 253 LEU A CA 1
ATOM 2047 C C . LEU A 1 253 ? 5.280 -5.096 -16.955 1.00 97.19 253 LEU A C 1
ATOM 2049 O O . LEU A 1 253 ? 4.969 -4.314 -16.066 1.00 97.19 253 LEU A O 1
ATOM 2053 N N . GLY A 1 254 ? 6.496 -5.634 -17.026 1.00 96.56 254 GLY A N 1
ATOM 2054 C CA . GLY A 1 254 ? 7.586 -5.268 -16.127 1.00 96.56 254 GLY A CA 1
ATOM 2055 C C . GLY A 1 254 ? 7.922 -3.781 -16.176 1.00 96.56 254 GLY A C 1
ATOM 2056 O O . GLY A 1 254 ? 7.984 -3.133 -15.131 1.00 96.56 254 GLY A O 1
ATOM 2057 N N . ILE A 1 255 ? 8.067 -3.224 -17.380 1.00 95.56 255 ILE A N 1
ATOM 2058 C CA . ILE A 1 255 ? 8.319 -1.791 -17.597 1.00 95.56 255 ILE A CA 1
ATOM 2059 C C . ILE A 1 255 ? 7.145 -0.948 -17.075 1.00 95.56 255 ILE A C 1
ATOM 2061 O O . ILE A 1 255 ? 7.343 0.034 -16.355 1.00 95.56 255 ILE A O 1
ATOM 2065 N N . TYR A 1 256 ? 5.914 -1.355 -17.385 1.00 96.25 256 TYR A N 1
ATOM 2066 C CA . TYR A 1 256 ? 4.700 -0.669 -16.944 1.00 96.25 256 TYR A CA 1
ATOM 2067 C C . TYR A 1 256 ? 4.525 -0.709 -15.414 1.00 96.25 256 TYR A C 1
ATOM 2069 O O . TYR A 1 256 ? 4.257 0.308 -14.772 1.00 96.25 256 TYR A O 1
ATOM 2077 N N . TYR A 1 257 ? 4.744 -1.872 -14.800 1.00 95.12 257 TYR A N 1
ATOM 2078 C CA . TYR A 1 257 ? 4.675 -2.066 -13.353 1.00 95.12 257 TYR A CA 1
ATOM 2079 C C . TYR A 1 257 ? 5.783 -1.290 -12.627 1.00 95.12 257 TYR A C 1
ATOM 2081 O O . TYR A 1 257 ? 5.547 -0.719 -11.558 1.00 95.12 257 TYR A O 1
ATOM 2089 N N . PHE A 1 258 ? 6.983 -1.208 -13.210 1.00 94.12 258 PHE A N 1
ATOM 2090 C CA . PHE A 1 258 ? 8.049 -0.333 -12.723 1.00 94.12 258 PHE A CA 1
ATOM 2091 C C . PHE A 1 258 ? 7.617 1.133 -12.737 1.00 94.12 258 PHE A C 1
ATOM 2093 O O . PHE A 1 258 ? 7.733 1.806 -11.713 1.00 94.12 258 PHE A O 1
ATOM 2100 N N . ALA A 1 259 ? 7.071 1.615 -13.855 1.00 93.38 259 ALA A N 1
ATOM 2101 C CA . ALA A 1 259 ? 6.627 2.996 -14.000 1.00 93.38 259 ALA A CA 1
ATOM 2102 C C . ALA A 1 259 ? 5.615 3.398 -12.910 1.00 93.38 259 ALA A C 1
ATOM 2104 O O . ALA A 1 259 ? 5.728 4.476 -12.318 1.00 93.38 259 ALA A O 1
ATOM 2105 N N . PHE A 1 260 ? 4.679 2.506 -12.577 1.00 90.31 260 PHE A N 1
ATOM 2106 C CA . PHE A 1 260 ? 3.712 2.734 -11.504 1.00 90.31 260 PHE A CA 1
ATOM 2107 C C . PHE A 1 260 ? 4.365 2.759 -10.115 1.00 90.31 260 PHE A C 1
ATOM 2109 O O . PHE A 1 260 ? 4.145 3.698 -9.344 1.00 90.31 260 PHE A O 1
ATOM 2116 N N . ASN A 1 261 ? 5.193 1.761 -9.785 1.00 88.75 261 ASN A N 1
ATOM 2117 C CA . ASN A 1 261 ? 5.799 1.645 -8.453 1.00 88.75 261 ASN A CA 1
ATOM 2118 C C . ASN A 1 261 ? 6.858 2.718 -8.178 1.00 88.75 261 ASN A C 1
ATOM 2120 O O . ASN A 1 261 ? 6.907 3.259 -7.070 1.00 88.75 261 ASN A O 1
ATOM 2124 N N . ALA A 1 262 ? 7.674 3.049 -9.179 1.00 86.38 262 ALA A N 1
ATOM 2125 C CA . ALA A 1 262 ? 8.699 4.081 -9.080 1.00 86.38 262 ALA A CA 1
ATOM 2126 C C . ALA A 1 262 ? 8.092 5.493 -9.065 1.00 86.38 262 ALA A C 1
ATOM 2128 O O . ALA A 1 262 ? 8.595 6.366 -8.361 1.00 86.38 262 ALA A O 1
ATOM 2129 N N . GLY A 1 263 ? 7.006 5.721 -9.816 1.00 80.88 263 GLY A N 1
ATOM 2130 C CA . GLY A 1 263 ? 6.367 7.030 -9.944 1.00 80.88 263 GLY A CA 1
ATOM 2131 C C . GLY A 1 263 ? 5.369 7.348 -8.828 1.00 80.88 263 GLY A C 1
ATOM 2132 O O . GLY A 1 263 ? 5.501 8.338 -8.118 1.00 80.88 263 GLY A O 1
ATOM 2133 N N . LEU A 1 264 ? 4.339 6.529 -8.622 1.00 82.62 264 LEU A N 1
ATOM 2134 C CA . LEU A 1 264 ? 3.167 6.949 -7.835 1.00 82.62 264 LEU A CA 1
ATOM 2135 C C . LEU A 1 264 ? 3.329 6.847 -6.320 1.00 82.62 264 LEU A C 1
ATOM 2137 O O . LEU A 1 264 ? 2.495 7.353 -5.560 1.00 82.62 264 LEU A O 1
ATOM 2141 N N . GLY A 1 265 ? 4.400 6.205 -5.856 1.00 79.56 265 GLY A N 1
ATOM 2142 C CA . GLY A 1 265 ? 4.575 5.866 -4.454 1.00 79.56 265 GLY A CA 1
ATOM 2143 C C . GLY A 1 265 ? 4.474 7.063 -3.502 1.00 79.56 265 GLY A C 1
ATOM 2144 O O . GLY A 1 265 ? 3.885 6.913 -2.426 1.00 79.56 265 GLY A O 1
ATOM 2145 N N . ILE A 1 266 ? 5.046 8.215 -3.857 1.00 81.06 266 ILE A N 1
ATOM 2146 C CA . ILE A 1 266 ? 5.051 9.414 -3.004 1.00 81.06 266 ILE A CA 1
ATOM 2147 C C . ILE A 1 266 ? 3.746 10.200 -3.182 1.00 81.06 266 ILE A C 1
ATOM 2149 O O . ILE A 1 266 ? 3.102 10.543 -2.189 1.00 81.06 266 ILE A O 1
ATOM 2153 N N . SER A 1 267 ? 3.292 10.397 -4.423 1.00 83.19 267 SER A N 1
ATOM 2154 C CA . SER A 1 267 ? 2.069 11.154 -4.733 1.00 83.19 267 SER A CA 1
ATOM 2155 C C . SER A 1 267 ? 0.826 10.546 -4.067 1.00 83.19 267 SER A C 1
ATOM 2157 O O . SER A 1 267 ? 0.007 11.269 -3.494 1.00 83.19 267 SER A O 1
ATOM 2159 N N . LEU A 1 268 ? 0.705 9.212 -4.066 1.00 80.56 268 LEU A N 1
ATOM 2160 C CA . LEU A 1 268 ? -0.394 8.506 -3.393 1.00 80.56 268 LEU A CA 1
ATOM 2161 C C . LEU A 1 268 ? -0.327 8.635 -1.865 1.00 80.56 268 LEU A C 1
ATOM 2163 O O . LEU A 1 268 ? -1.363 8.666 -1.204 1.00 80.56 268 LEU A O 1
ATOM 2167 N N . SER A 1 269 ? 0.876 8.757 -1.296 1.00 78.81 269 SER A N 1
ATOM 2168 C CA . SER A 1 269 ? 1.054 8.947 0.151 1.00 78.81 269 SER A CA 1
ATOM 2169 C C . SER A 1 269 ? 0.547 10.319 0.587 1.00 78.81 269 SER A C 1
ATOM 2171 O O . SER A 1 269 ? -0.227 10.419 1.538 1.00 78.81 269 SER A O 1
ATOM 2173 N N . ILE A 1 270 ? 0.923 11.365 -0.156 1.00 80.19 270 ILE A N 1
ATOM 2174 C CA . ILE A 1 270 ? 0.438 12.733 0.067 1.00 80.19 270 ILE A CA 1
ATOM 2175 C C . ILE A 1 270 ? -1.084 12.780 -0.111 1.00 80.19 270 ILE A C 1
ATOM 2177 O O . ILE A 1 270 ? -1.790 13.337 0.727 1.00 80.19 270 ILE A O 1
ATOM 2181 N N . THR A 1 271 ? -1.595 12.129 -1.159 1.00 80.94 271 THR A N 1
ATOM 2182 C CA . THR A 1 271 ? -3.036 12.025 -1.421 1.00 80.94 271 THR A CA 1
ATOM 2183 C C . THR A 1 271 ? -3.776 11.411 -0.232 1.00 80.94 271 THR A C 1
ATOM 2185 O O . THR A 1 271 ? -4.680 12.047 0.300 1.00 80.94 271 THR A O 1
ATOM 2188 N N . LYS A 1 272 ? -3.353 10.230 0.241 1.00 80.38 272 LYS A N 1
ATOM 2189 C CA . LYS A 1 272 ? -3.963 9.536 1.389 1.00 80.38 272 LYS A CA 1
ATOM 2190 C C . LYS A 1 272 ? -3.908 10.377 2.668 1.00 80.38 272 LYS A C 1
ATOM 2192 O O . LYS A 1 272 ? -4.878 10.406 3.424 1.00 80.38 272 LYS A O 1
ATOM 2197 N N . ALA A 1 273 ? -2.799 11.078 2.911 1.00 73.75 273 ALA A N 1
ATOM 2198 C CA . ALA A 1 273 ? -2.671 11.958 4.070 1.00 73.75 273 ALA A CA 1
ATOM 2199 C C . ALA A 1 273 ? -3.716 13.084 4.035 1.00 73.75 273 ALA A C 1
ATOM 2201 O O . ALA A 1 273 ? -4.434 13.282 5.014 1.00 73.75 273 ALA A O 1
ATOM 2202 N N . ILE A 1 274 ? -3.867 13.761 2.892 1.00 74.50 274 ILE A N 1
ATOM 2203 C CA . ILE A 1 274 ? -4.839 14.849 2.736 1.00 74.50 274 ILE A CA 1
ATOM 2204 C C . ILE A 1 274 ? -6.284 14.335 2.816 1.00 74.50 274 ILE A C 1
ATOM 2206 O O . ILE A 1 274 ? -7.112 14.924 3.511 1.00 74.50 274 ILE A O 1
ATOM 2210 N N . THR A 1 275 ? -6.603 13.236 2.131 1.00 76.62 275 THR A N 1
ATOM 2211 C CA . THR A 1 275 ? -7.983 12.740 2.033 1.00 76.62 275 THR A CA 1
ATOM 2212 C C . THR A 1 275 ? -8.458 12.094 3.333 1.00 76.62 275 THR A C 1
ATOM 2214 O O . THR A 1 275 ? -9.643 12.172 3.647 1.00 76.62 275 THR A O 1
ATOM 2217 N N . SER A 1 276 ? -7.556 11.533 4.146 1.00 72.50 276 SER A N 1
ATOM 2218 C CA . SER A 1 276 ? -7.908 10.961 5.458 1.00 72.50 276 SER A CA 1
ATOM 2219 C C . SER A 1 276 ? -8.444 12.001 6.456 1.00 72.50 276 SER A C 1
ATOM 2221 O O . SER A 1 276 ? -9.308 11.690 7.275 1.00 72.50 276 SER A O 1
ATOM 2223 N N . ALA A 1 277 ? -7.987 13.253 6.358 1.00 74.19 277 ALA A N 1
ATOM 2224 C CA . ALA A 1 277 ? -8.420 14.359 7.213 1.00 74.19 277 ALA A CA 1
ATOM 2225 C C . ALA A 1 277 ? -9.660 15.110 6.688 1.00 74.19 277 ALA A C 1
ATOM 2227 O O . ALA A 1 277 ? -10.256 15.912 7.413 1.00 74.19 277 ALA A O 1
ATOM 2228 N N . LEU A 1 278 ? -10.050 14.879 5.433 1.00 81.81 278 LEU A N 1
ATOM 2229 C CA . LEU A 1 278 ? -11.052 15.685 4.742 1.00 81.81 278 LEU A CA 1
ATOM 2230 C C . LEU A 1 278 ? -12.483 15.387 5.212 1.00 81.81 278 LEU A C 1
ATOM 2232 O O . LEU A 1 278 ? -13.237 16.322 5.481 1.00 81.81 278 LEU A O 1
ATOM 2236 N N . LEU A 1 279 ? -12.858 14.117 5.375 1.00 79.88 279 LEU A N 1
ATOM 2237 C CA . LEU A 1 279 ? -14.216 13.756 5.791 1.00 79.88 279 LEU A CA 1
ATOM 2238 C C . LEU A 1 279 ? -14.608 14.369 7.156 1.00 79.88 279 LEU A C 1
ATOM 2240 O O . LEU A 1 279 ? -15.641 15.041 7.208 1.00 79.88 279 LEU A O 1
ATOM 2244 N N . PRO A 1 280 ? -13.809 14.252 8.241 1.00 76.31 280 PRO A N 1
ATOM 2245 C CA . PRO A 1 280 ? -14.117 14.928 9.505 1.00 76.31 280 PRO A CA 1
ATOM 2246 C C . PRO A 1 280 ? -14.226 16.452 9.356 1.00 76.31 280 PRO A C 1
ATOM 2248 O O . PRO A 1 280 ? -15.146 17.066 9.896 1.00 76.31 280 PRO A O 1
ATOM 2251 N N . HIS A 1 281 ? -13.332 17.057 8.565 1.00 79.25 281 HIS A N 1
ATOM 2252 C CA . HIS A 1 281 ? -13.321 18.497 8.306 1.00 79.25 281 HIS A CA 1
ATOM 2253 C C . HIS A 1 281 ? -14.616 18.997 7.640 1.00 79.25 281 HIS A C 1
ATOM 2255 O O . HIS A 1 281 ? -15.089 20.099 7.949 1.00 79.25 281 HIS A O 1
ATOM 2261 N N . LEU A 1 282 ? -15.196 18.185 6.750 1.00 80.62 282 LEU A N 1
ATOM 2262 C CA . LEU A 1 282 ? -16.483 18.442 6.105 1.00 80.62 282 LEU A CA 1
ATOM 2263 C C . LEU A 1 282 ? -17.653 18.240 7.077 1.00 80.62 282 LEU A C 1
ATOM 2265 O O . LEU A 1 282 ? -18.524 19.107 7.164 1.00 80.62 282 LEU A O 1
ATOM 2269 N N . CYS A 1 283 ? -17.656 17.143 7.840 1.00 79.06 283 CYS A N 1
ATOM 2270 C CA . CYS A 1 283 ? -18.735 16.816 8.775 1.00 79.06 283 CYS A CA 1
ATOM 2271 C C . CYS A 1 283 ? -18.963 17.906 9.837 1.00 79.06 283 CYS A C 1
ATOM 2273 O O . CYS A 1 283 ? -20.105 18.247 10.134 1.00 79.06 283 CYS A O 1
ATOM 2275 N N . GLU A 1 284 ? -17.898 18.527 10.350 1.00 74.50 284 GLU A N 1
ATOM 2276 C CA . GLU A 1 284 ? -17.992 19.644 11.305 1.00 74.50 284 GLU A CA 1
ATOM 2277 C C . GLU A 1 284 ? -18.752 20.869 10.769 1.00 74.50 284 GLU A C 1
ATOM 2279 O O . GLU A 1 284 ? -19.299 21.653 11.544 1.00 74.50 284 GLU A O 1
ATOM 2284 N N . ALA A 1 285 ? -18.776 21.071 9.450 1.00 81.81 285 ALA A N 1
ATOM 2285 C CA . ALA A 1 285 ? -19.443 22.213 8.836 1.00 81.81 285 ALA A CA 1
ATOM 2286 C C . ALA A 1 285 ? -20.848 21.903 8.316 1.00 81.81 285 ALA A C 1
ATOM 2288 O O . ALA A 1 285 ? -21.518 22.826 7.858 1.00 81.81 285 ALA A O 1
ATOM 2289 N N . LEU A 1 286 ? -21.329 20.658 8.436 1.00 75.75 286 LEU A N 1
ATOM 2290 C CA . LEU A 1 286 ? -22.675 20.259 8.007 1.00 75.75 286 LEU A CA 1
ATOM 2291 C C . LEU A 1 286 ? -23.800 21.200 8.484 1.00 75.75 286 LEU A C 1
ATOM 2293 O O . LEU A 1 286 ? -24.683 21.483 7.668 1.00 75.75 286 LEU A O 1
ATOM 2297 N N . PRO A 1 287 ? -23.797 21.739 9.723 1.00 78.56 287 PRO A N 1
ATOM 2298 C CA . PRO A 1 287 ? -24.888 22.599 10.184 1.00 78.56 287 PRO A CA 1
ATOM 2299 C C . PRO A 1 287 ? -25.058 23.884 9.361 1.00 78.56 287 PRO A C 1
ATOM 2301 O O . PRO A 1 287 ? -26.178 24.354 9.185 1.00 78.56 287 PRO A O 1
ATOM 2304 N N . ASN A 1 288 ? -23.972 24.439 8.811 1.00 84.19 288 ASN A N 1
ATOM 2305 C CA . ASN A 1 288 ? -23.999 25.684 8.044 1.00 84.19 288 ASN A CA 1
ATOM 2306 C C . ASN A 1 288 ? -23.596 25.422 6.585 1.00 84.19 288 ASN A C 1
ATOM 2308 O O . ASN A 1 288 ? -22.426 25.200 6.284 1.00 84.19 288 ASN A O 1
ATOM 2312 N N . ARG A 1 289 ? -24.566 25.505 5.665 1.00 77.94 289 ARG A N 1
ATOM 2313 C CA . ARG A 1 289 ? -24.381 25.214 4.230 1.00 77.94 289 ARG A CA 1
ATOM 2314 C C . ARG A 1 289 ? -23.317 26.090 3.565 1.00 77.94 289 ARG A C 1
ATOM 2316 O O . ARG A 1 289 ? -22.560 25.595 2.731 1.00 77.94 289 ARG A O 1
ATOM 2323 N N . GLU A 1 290 ? -23.246 27.369 3.922 1.00 83.06 290 GLU A N 1
ATOM 2324 C CA . GLU A 1 290 ? -22.260 28.291 3.357 1.00 83.06 290 GLU A CA 1
ATOM 2325 C C . GLU A 1 290 ? -20.848 27.922 3.820 1.00 83.06 290 GLU A C 1
ATOM 2327 O O . GLU A 1 290 ? -19.932 27.795 3.004 1.00 83.06 290 GLU A O 1
ATOM 2332 N N . ASN A 1 291 ? -20.689 27.647 5.116 1.00 84.69 291 ASN A N 1
ATOM 2333 C CA . ASN A 1 291 ? -19.424 27.191 5.682 1.00 84.69 291 ASN A CA 1
ATOM 2334 C C . ASN A 1 291 ? -19.015 25.816 5.125 1.00 84.69 291 ASN A C 1
ATOM 2336 O O . ASN A 1 291 ? -17.857 25.620 4.768 1.00 84.69 291 ASN A O 1
ATOM 2340 N N . PHE A 1 292 ? -19.962 24.885 4.978 1.00 83.62 292 PHE A N 1
ATOM 2341 C CA . PHE A 1 292 ? -19.745 23.561 4.388 1.00 83.62 292 PHE A CA 1
ATOM 2342 C C . PHE A 1 292 ? -19.215 23.661 2.956 1.00 83.62 292 PHE A C 1
ATOM 2344 O O . PHE A 1 292 ? -18.178 23.085 2.623 1.00 83.62 292 PHE A O 1
ATOM 2351 N N . ARG A 1 293 ? -19.879 24.477 2.126 1.00 87.81 293 ARG A N 1
ATOM 2352 C CA . ARG A 1 293 ? -19.440 24.778 0.761 1.00 87.81 293 ARG A CA 1
ATOM 2353 C C . ARG A 1 293 ? -18.046 25.403 0.761 1.00 87.81 293 ARG A C 1
ATOM 2355 O O . ARG A 1 293 ? -17.169 24.945 0.031 1.00 87.81 293 ARG A O 1
ATOM 2362 N N . LYS A 1 294 ? -17.822 26.424 1.591 1.00 87.25 294 LYS A N 1
ATOM 2363 C CA . LYS A 1 294 ? -16.539 27.130 1.690 1.00 87.25 294 LYS A CA 1
ATOM 2364 C C . LYS A 1 294 ? -15.397 26.189 2.077 1.00 87.25 294 LYS A C 1
ATOM 2366 O O . LYS A 1 294 ? -14.349 26.239 1.436 1.00 87.25 294 LYS A O 1
ATOM 2371 N N . ARG A 1 295 ? -15.601 25.312 3.067 1.00 86.00 295 ARG A N 1
ATOM 2372 C CA . ARG A 1 295 ? -14.613 24.304 3.484 1.00 86.00 295 ARG A CA 1
ATOM 2373 C C . ARG A 1 295 ? -14.291 23.331 2.360 1.00 86.00 295 ARG A C 1
ATOM 2375 O O . ARG A 1 295 ? -13.120 23.182 2.039 1.00 86.00 295 ARG A O 1
ATOM 2382 N N . TYR A 1 296 ? -15.302 22.767 1.694 1.00 89.00 296 TYR A N 1
ATOM 2383 C CA . TYR A 1 296 ? -15.090 21.858 0.563 1.00 89.00 296 TYR A CA 1
ATOM 2384 C C . TYR A 1 296 ? -14.214 22.479 -0.534 1.00 89.00 296 TYR A C 1
ATOM 2386 O O . TYR A 1 296 ? -13.176 21.925 -0.897 1.00 89.00 296 TYR A O 1
ATOM 2394 N N . PHE A 1 297 ? -14.569 23.673 -1.019 1.00 88.88 297 PHE A N 1
ATOM 2395 C CA . PHE A 1 297 ? -13.782 24.347 -2.057 1.00 88.88 297 PHE A CA 1
ATOM 2396 C C . PHE A 1 297 ? -12.399 24.789 -1.570 1.00 88.88 297 PHE A C 1
ATOM 2398 O O . PHE A 1 297 ? -11.440 24.755 -2.343 1.00 88.88 297 PHE A O 1
ATOM 2405 N N . SER A 1 298 ? -12.274 25.184 -0.300 1.00 85.88 298 SER A N 1
ATOM 2406 C CA . SER A 1 298 ? -10.971 25.469 0.301 1.00 85.88 298 SER A CA 1
ATOM 2407 C C . SER A 1 298 ? -10.085 24.225 0.297 1.00 85.88 298 SER A C 1
ATOM 2409 O O . SER A 1 298 ? -8.920 24.322 -0.077 1.00 85.88 298 SER A O 1
ATOM 2411 N N . SER A 1 299 ? -10.626 23.055 0.644 1.00 86.44 299 SER A N 1
ATOM 2412 C CA . SER A 1 299 ? -9.892 21.789 0.606 1.00 86.44 299 SER A CA 1
ATOM 2413 C C . SER A 1 299 ? -9.463 21.415 -0.811 1.00 86.44 299 SER A C 1
ATOM 2415 O O . SER A 1 299 ? -8.307 21.048 -1.001 1.00 86.44 299 SER A O 1
ATOM 2417 N N . LEU A 1 300 ? -10.333 21.572 -1.818 1.00 88.75 300 LEU A N 1
ATOM 2418 C CA . LEU A 1 300 ? -9.960 21.335 -3.220 1.00 88.75 300 LEU A CA 1
ATOM 2419 C C . LEU A 1 300 ? -8.815 22.249 -3.675 1.00 88.75 300 LEU A C 1
ATOM 2421 O O . LEU A 1 300 ? -7.913 21.804 -4.382 1.00 88.75 300 LEU A O 1
ATOM 2425 N N . ARG A 1 301 ? -8.823 23.518 -3.251 1.00 88.62 301 ARG A N 1
ATOM 2426 C CA . ARG A 1 301 ? -7.734 24.457 -3.547 1.00 88.62 301 ARG A CA 1
ATOM 2427 C C . ARG A 1 301 ? -6.427 24.023 -2.888 1.00 88.62 301 ARG A C 1
ATOM 2429 O O . ARG A 1 301 ? -5.392 24.051 -3.545 1.00 88.62 301 ARG A O 1
ATOM 2436 N N . THR A 1 302 ? -6.470 23.608 -1.624 1.00 84.06 302 THR A N 1
ATOM 2437 C CA . THR A 1 302 ? -5.288 23.098 -0.915 1.00 84.06 302 THR A CA 1
ATOM 2438 C C . THR A 1 302 ? -4.741 21.839 -1.585 1.00 84.06 302 THR A C 1
ATOM 2440 O O . THR A 1 302 ? -3.541 21.756 -1.833 1.00 84.06 302 THR A O 1
ATOM 2443 N N . ILE A 1 303 ? -5.614 20.893 -1.951 1.00 87.06 303 ILE A N 1
ATOM 2444 C CA . ILE A 1 303 ? -5.250 19.690 -2.713 1.00 87.06 303 ILE A CA 1
ATOM 2445 C C . ILE A 1 303 ? -4.543 20.082 -4.012 1.00 87.06 303 ILE A C 1
ATOM 2447 O O . ILE A 1 303 ? -3.448 19.594 -4.279 1.00 87.06 303 ILE A O 1
ATOM 2451 N N . ALA A 1 304 ? -5.134 20.989 -4.795 1.00 88.62 304 ALA A N 1
ATOM 2452 C CA . ALA A 1 304 ? -4.566 21.451 -6.058 1.00 88.62 304 ALA A CA 1
ATOM 2453 C C . ALA A 1 304 ? -3.178 22.078 -5.873 1.00 88.62 304 ALA A C 1
ATOM 2455 O O . ALA A 1 304 ? -2.245 21.728 -6.593 1.00 88.62 304 ALA A O 1
ATOM 2456 N N . PHE A 1 305 ? -3.035 22.963 -4.885 1.00 89.25 305 PHE A N 1
ATOM 2457 C CA . PHE A 1 305 ? -1.788 23.673 -4.609 1.00 89.25 305 PHE A CA 1
ATOM 2458 C C . PHE A 1 305 ? -0.649 22.743 -4.171 1.00 89.25 305 PHE A C 1
ATOM 2460 O O . PHE A 1 305 ? 0.509 23.058 -4.405 1.00 89.25 305 PHE A O 1
ATOM 2467 N N . ILE A 1 306 ? -0.960 21.594 -3.565 1.00 86.88 306 ILE A N 1
ATOM 2468 C CA . ILE A 1 306 ? 0.049 20.618 -3.134 1.00 86.88 306 ILE A CA 1
ATOM 2469 C C . ILE A 1 306 ? 0.331 19.596 -4.241 1.00 86.88 306 ILE A C 1
ATOM 2471 O O . ILE A 1 306 ? 1.480 19.377 -4.614 1.00 86.88 306 ILE A O 1
ATOM 2475 N N . ILE A 1 307 ? -0.713 18.958 -4.773 1.00 88.19 307 ILE A N 1
ATOM 2476 C CA . ILE A 1 307 ? -0.574 17.786 -5.644 1.00 88.19 307 ILE A CA 1
ATOM 2477 C C . ILE A 1 307 ? -0.101 18.171 -7.043 1.00 88.19 307 ILE A C 1
ATOM 2479 O O . ILE A 1 307 ? 0.765 17.491 -7.585 1.00 88.19 307 ILE A O 1
ATOM 2483 N N . ILE A 1 308 ? -0.631 19.248 -7.630 1.00 90.75 308 ILE A N 1
ATOM 2484 C CA . ILE A 1 308 ? -0.291 19.630 -9.007 1.00 90.75 308 ILE A CA 1
ATOM 2485 C C . ILE A 1 308 ? 1.204 19.937 -9.153 1.00 90.75 308 ILE A C 1
ATOM 2487 O O . ILE A 1 308 ? 1.842 19.268 -9.965 1.00 90.75 308 ILE A O 1
ATOM 2491 N N . PRO A 1 309 ? 1.803 20.890 -8.405 1.00 92.38 309 PRO A N 1
ATOM 2492 C CA . PRO A 1 309 ? 3.220 21.192 -8.587 1.00 92.38 309 PRO A CA 1
ATOM 2493 C C . PRO A 1 309 ? 4.102 19.993 -8.245 1.00 92.38 309 PRO A C 1
ATOM 2495 O O . PRO A 1 309 ? 5.090 19.761 -8.933 1.00 92.38 309 PRO A O 1
ATOM 2498 N N . PHE A 1 310 ? 3.722 19.194 -7.242 1.00 91.00 310 PHE A N 1
ATOM 2499 C CA . PHE A 1 310 ? 4.467 17.999 -6.866 1.00 91.00 310 PHE A CA 1
ATOM 2500 C C . PHE A 1 310 ? 4.491 16.952 -7.988 1.00 91.00 310 PHE A C 1
ATOM 2502 O O . PHE A 1 310 ? 5.556 16.475 -8.367 1.00 91.00 310 PHE A O 1
ATOM 2509 N N . VAL A 1 311 ? 3.330 16.612 -8.551 1.00 91.88 311 VAL A N 1
ATOM 2510 C CA . VAL A 1 311 ? 3.230 15.618 -9.626 1.00 91.88 311 VAL A CA 1
ATOM 2511 C C . VAL A 1 311 ? 3.861 16.132 -10.918 1.00 91.88 311 VAL A C 1
ATOM 2513 O O . VAL A 1 311 ? 4.542 15.368 -11.600 1.00 91.88 311 VAL A O 1
ATOM 2516 N N . LEU A 1 312 ? 3.691 17.419 -11.239 1.00 91.81 312 LEU A N 1
ATOM 2517 C CA . LEU A 1 312 ? 4.360 18.028 -12.386 1.00 91.81 312 LEU A CA 1
ATOM 2518 C C . LEU A 1 312 ? 5.878 17.941 -12.231 1.00 91.81 312 LEU A C 1
ATOM 2520 O O . LEU A 1 312 ? 6.524 17.425 -13.136 1.00 91.81 312 LEU A O 1
ATOM 2524 N N . LEU A 1 313 ? 6.426 18.335 -11.077 1.00 91.38 313 LEU A N 1
ATOM 2525 C CA . LEU A 1 313 ? 7.854 18.210 -10.778 1.00 91.38 313 LEU A CA 1
ATOM 2526 C C . LEU A 1 313 ? 8.335 16.757 -10.891 1.00 91.38 313 LEU A C 1
ATOM 2528 O O . LEU A 1 313 ? 9.349 16.488 -11.524 1.00 91.38 313 LEU A O 1
ATOM 2532 N N . GLN A 1 314 ? 7.595 15.811 -10.315 1.00 91.81 314 GLN A N 1
ATOM 2533 C CA . GLN A 1 314 ? 7.928 14.389 -10.379 1.00 91.81 314 GLN A CA 1
ATOM 2534 C C . GLN A 1 314 ? 7.953 13.870 -11.825 1.00 91.81 314 GLN A C 1
ATOM 2536 O O . GLN A 1 314 ? 8.869 13.145 -12.207 1.00 91.81 314 GLN A O 1
ATOM 2541 N N . SER A 1 315 ? 6.974 14.266 -12.641 1.00 92.06 315 SER A N 1
ATOM 2542 C CA . SER A 1 315 ? 6.891 13.863 -14.046 1.00 92.06 315 SER A CA 1
ATOM 2543 C C . SER A 1 315 ? 7.993 14.501 -14.902 1.00 92.06 315 SER A C 1
ATOM 2545 O O . SER A 1 315 ? 8.647 13.808 -15.675 1.00 92.06 315 SER A O 1
ATOM 2547 N N . THR A 1 316 ? 8.283 15.793 -14.728 1.00 91.69 316 THR A N 1
ATOM 2548 C CA . THR A 1 316 ? 9.318 16.487 -15.509 1.00 91.69 316 THR A CA 1
ATOM 2549 C C . THR A 1 316 ? 10.730 16.065 -15.116 1.00 91.69 316 THR A C 1
ATOM 2551 O O . THR A 1 316 ? 11.630 16.113 -15.950 1.00 91.69 316 THR A O 1
ATOM 2554 N N . MET A 1 317 ? 10.935 15.616 -13.874 1.00 93.19 317 MET A N 1
ATOM 2555 C CA . MET A 1 317 ? 12.226 15.119 -13.390 1.00 93.19 317 MET A CA 1
ATOM 2556 C C . MET A 1 317 ? 12.513 13.660 -13.765 1.00 93.19 317 MET A C 1
ATOM 2558 O O . MET A 1 317 ? 13.665 13.234 -13.667 1.00 93.19 317 MET A O 1
ATOM 2562 N N . ALA A 1 318 ? 11.517 12.898 -14.226 1.00 93.12 318 ALA A N 1
ATOM 2563 C CA . ALA A 1 318 ? 11.680 11.485 -14.571 1.00 93.12 318 ALA A CA 1
ATOM 2564 C C . ALA A 1 318 ? 12.828 11.189 -15.556 1.00 93.12 318 ALA A C 1
ATOM 2566 O O . ALA A 1 318 ? 13.602 10.271 -15.273 1.00 93.12 318 ALA A O 1
ATOM 2567 N N . PRO A 1 319 ? 13.038 11.969 -16.639 1.00 94.56 319 PRO A N 1
ATOM 2568 C CA . PRO A 1 319 ? 14.161 11.746 -17.550 1.00 94.56 319 PRO A CA 1
ATOM 2569 C C . PRO A 1 319 ? 15.541 11.875 -16.893 1.00 94.56 319 PRO A C 1
ATOM 2571 O O . PRO A 1 319 ? 16.505 11.291 -17.377 1.00 94.56 319 PRO A O 1
ATOM 2574 N N . PHE A 1 320 ? 15.639 12.615 -15.785 1.00 92.56 320 PHE A N 1
ATOM 2575 C CA . PHE A 1 320 ? 16.895 12.846 -15.079 1.00 92.56 320 PHE A CA 1
ATOM 2576 C C . PHE A 1 320 ? 17.165 11.768 -14.033 1.00 92.56 320 PHE A C 1
ATOM 2578 O O . PHE A 1 320 ? 18.245 11.183 -14.016 1.00 92.56 320 PHE A O 1
ATOM 2585 N N . TYR A 1 321 ? 16.197 11.476 -13.158 1.00 92.56 321 TYR A N 1
ATOM 2586 C CA . TYR A 1 321 ? 16.453 10.550 -12.053 1.00 92.56 321 TYR A CA 1
ATOM 2587 C C . TYR A 1 321 ? 16.324 9.081 -12.458 1.00 92.56 321 TYR A C 1
ATOM 2589 O O . TYR A 1 321 ? 16.972 8.245 -11.834 1.00 92.56 321 TYR A O 1
ATOM 2597 N N . VAL A 1 322 ? 15.523 8.725 -13.473 1.00 94.12 322 VAL A N 1
ATOM 2598 C CA . VAL A 1 322 ? 15.316 7.308 -13.824 1.00 94.12 322 VAL A CA 1
ATOM 2599 C C . VAL A 1 322 ? 16.620 6.608 -14.236 1.00 94.12 322 VAL A C 1
ATOM 2601 O O . VAL A 1 322 ? 16.946 5.586 -13.621 1.00 94.12 322 VAL A O 1
ATOM 2604 N N . PRO A 1 323 ? 17.426 7.157 -15.168 1.00 94.06 323 PRO A N 1
ATOM 2605 C CA . PRO A 1 323 ? 18.696 6.543 -15.554 1.00 94.06 323 PRO A CA 1
ATOM 2606 C C . PRO A 1 323 ? 19.700 6.486 -14.394 1.00 94.06 323 PRO A C 1
ATOM 2608 O O . PRO A 1 323 ? 20.413 5.495 -14.240 1.00 94.06 323 PRO A O 1
ATOM 2611 N N . ILE A 1 324 ? 19.735 7.533 -13.559 1.00 93.00 324 ILE A N 1
ATOM 2612 C CA . ILE A 1 324 ? 20.700 7.677 -12.460 1.00 93.00 324 ILE A CA 1
ATOM 2613 C C . ILE A 1 324 ? 20.368 6.739 -11.303 1.00 93.00 324 ILE A C 1
ATOM 2615 O O . ILE A 1 324 ? 21.258 6.082 -10.772 1.00 93.00 324 ILE A O 1
ATOM 2619 N N . VAL A 1 325 ? 19.100 6.674 -10.897 1.00 92.38 325 VAL A N 1
ATOM 2620 C CA . VAL A 1 325 ? 18.657 5.948 -9.702 1.00 92.38 325 VAL A CA 1
ATOM 2621 C C . VAL A 1 325 ? 18.382 4.486 -10.035 1.00 92.38 325 VAL A C 1
ATOM 2623 O O . VAL A 1 325 ? 18.923 3.597 -9.375 1.00 92.38 325 VAL A O 1
ATOM 2626 N N . PHE A 1 326 ? 17.607 4.217 -11.087 1.00 92.00 326 PHE A N 1
ATOM 2627 C CA . PHE A 1 326 ? 17.128 2.869 -11.404 1.00 92.00 326 PHE A CA 1
ATOM 2628 C C . PHE A 1 326 ? 17.983 2.157 -12.462 1.00 92.00 326 PHE A C 1
ATOM 2630 O O . PHE A 1 326 ? 18.075 0.929 -12.440 1.00 92.00 326 PHE A O 1
ATOM 2637 N N . GLY A 1 327 ? 18.665 2.904 -13.334 1.00 91.38 327 GLY A N 1
ATOM 2638 C CA . GLY A 1 327 ? 19.567 2.376 -14.362 1.00 91.38 327 GLY A CA 1
ATOM 2639 C C . GLY A 1 327 ? 19.011 2.476 -15.786 1.00 91.38 327 GLY A C 1
ATOM 2640 O O . GLY A 1 327 ? 17.819 2.695 -15.995 1.00 91.38 327 GLY A O 1
ATOM 2641 N N . ALA A 1 328 ? 19.889 2.289 -16.778 1.00 91.00 328 ALA A N 1
ATOM 2642 C CA . ALA A 1 328 ? 19.592 2.533 -18.194 1.00 91.00 328 ALA A CA 1
ATOM 2643 C C . ALA A 1 328 ? 18.476 1.646 -18.782 1.00 91.00 328 ALA A C 1
ATOM 2645 O O . ALA A 1 328 ? 17.737 2.104 -19.646 1.00 91.00 328 ALA A O 1
ATOM 2646 N N . LYS A 1 329 ? 18.293 0.416 -18.280 1.00 93.50 329 LYS A N 1
ATOM 2647 C CA . LYS A 1 329 ? 17.231 -0.498 -18.750 1.00 93.50 329 LYS A CA 1
ATOM 2648 C C . LYS A 1 329 ? 15.810 0.050 -18.554 1.00 93.50 329 LYS A C 1
ATOM 2650 O O . LYS A 1 329 ? 14.895 -0.317 -19.270 1.00 93.50 329 LYS A O 1
ATOM 2655 N N . TRP A 1 330 ? 15.625 0.990 -17.627 1.00 95.25 330 TRP A N 1
ATOM 2656 C CA . TRP A 1 330 ? 14.316 1.582 -17.340 1.00 95.25 330 TRP A CA 1
ATOM 2657 C C . TRP A 1 330 ? 14.003 2.838 -18.160 1.00 95.25 330 TRP A C 1
ATOM 2659 O O . TRP A 1 330 ? 12.932 3.423 -17.994 1.00 95.25 330 TRP A O 1
ATOM 2669 N N . VAL A 1 331 ? 14.914 3.266 -19.039 1.00 94.19 331 VAL A N 1
ATOM 2670 C CA . VAL A 1 331 ? 14.736 4.465 -19.876 1.00 94.19 331 VAL A CA 1
ATOM 2671 C C . VAL A 1 331 ? 13.519 4.328 -20.795 1.00 94.19 331 VAL A C 1
ATOM 2673 O O . VAL A 1 331 ? 12.755 5.281 -20.933 1.00 94.19 331 VAL A O 1
ATOM 2676 N N . GLU A 1 332 ? 13.276 3.128 -21.333 1.00 93.38 332 GLU A N 1
ATOM 2677 C CA . GLU A 1 332 ? 12.099 2.806 -22.158 1.00 93.38 332 GLU A CA 1
ATOM 2678 C C . GLU A 1 332 ? 10.774 3.073 -21.412 1.00 93.38 332 GLU A C 1
ATOM 2680 O O . GLU A 1 332 ? 9.777 3.466 -22.014 1.00 93.38 332 GLU A O 1
ATOM 2685 N N . GLY A 1 333 ? 10.771 2.953 -20.079 1.00 94.88 333 GLY A N 1
ATOM 2686 C CA . GLY A 1 333 ? 9.599 3.184 -19.233 1.00 94.88 333 GLY A CA 1
ATOM 2687 C C . GLY A 1 333 ? 9.329 4.642 -18.863 1.00 94.88 333 GLY A C 1
ATOM 2688 O O . GLY A 1 333 ? 8.278 4.926 -18.288 1.00 94.88 333 GLY A O 1
ATOM 2689 N N . ILE A 1 334 ? 10.229 5.583 -19.171 1.00 96.12 334 ILE A N 1
ATOM 2690 C CA . ILE A 1 334 ? 10.078 6.999 -18.785 1.00 96.12 334 ILE A CA 1
ATOM 2691 C C . ILE A 1 334 ? 8.779 7.620 -19.329 1.00 96.12 334 ILE A C 1
ATOM 2693 O O . ILE A 1 334 ? 8.061 8.243 -18.540 1.00 96.12 334 ILE A O 1
ATOM 2697 N N . PRO A 1 335 ? 8.408 7.451 -20.615 1.00 96.06 335 PRO A N 1
ATOM 2698 C CA . PRO A 1 335 ? 7.175 8.036 -21.137 1.00 96.06 335 PRO A CA 1
ATOM 2699 C C . PRO A 1 335 ? 5.924 7.478 -20.443 1.00 96.06 335 PRO A C 1
ATOM 2701 O O . PRO A 1 335 ? 5.010 8.232 -20.104 1.00 96.06 335 PRO A O 1
ATOM 2704 N N . VAL A 1 336 ? 5.912 6.170 -20.160 1.00 96.25 336 VAL A N 1
ATOM 2705 C CA . VAL A 1 336 ? 4.843 5.502 -19.401 1.00 96.25 336 VAL A CA 1
ATOM 2706 C C . VAL A 1 336 ? 4.763 6.074 -17.985 1.00 96.25 336 VAL A C 1
ATOM 2708 O O . VAL A 1 336 ? 3.686 6.469 -17.543 1.00 96.25 336 VAL A O 1
ATOM 2711 N N . LEU A 1 337 ? 5.897 6.202 -17.291 1.00 95.19 337 LEU A N 1
ATOM 2712 C CA . LEU A 1 337 ? 5.966 6.779 -15.948 1.00 95.19 337 LEU A CA 1
ATOM 2713 C C . LEU A 1 337 ? 5.391 8.193 -15.918 1.00 95.19 337 LEU A C 1
ATOM 2715 O O . LEU A 1 337 ? 4.591 8.499 -15.036 1.00 95.19 337 LEU A O 1
ATOM 2719 N N . ILE A 1 338 ? 5.746 9.040 -16.883 1.00 95.56 338 ILE A N 1
ATOM 2720 C CA . ILE A 1 338 ? 5.254 10.420 -16.968 1.00 95.56 338 ILE A CA 1
ATOM 2721 C C . ILE A 1 338 ? 3.730 10.450 -17.103 1.00 95.56 338 ILE A C 1
ATOM 2723 O O . ILE A 1 338 ? 3.066 11.143 -16.330 1.00 95.56 338 ILE A O 1
ATOM 2727 N N . LEU A 1 339 ? 3.163 9.661 -18.021 1.00 95.25 339 LEU A N 1
ATOM 2728 C CA . LEU A 1 339 ? 1.713 9.566 -18.223 1.00 95.25 339 LEU A CA 1
ATOM 2729 C C . LEU A 1 339 ? 0.988 9.073 -16.965 1.00 95.25 339 LEU A C 1
ATOM 2731 O O . LEU A 1 339 ? -0.012 9.662 -16.546 1.00 95.25 339 LEU A O 1
ATOM 2735 N N . ILE A 1 340 ? 1.521 8.031 -16.327 1.00 94.12 340 ILE A N 1
ATOM 2736 C CA . ILE A 1 340 ? 0.960 7.466 -15.099 1.00 94.12 340 ILE A CA 1
ATOM 2737 C C . ILE A 1 340 ? 1.035 8.476 -13.950 1.00 94.12 340 ILE A C 1
ATOM 2739 O O . ILE A 1 340 ? 0.041 8.662 -13.246 1.00 94.12 340 ILE A O 1
ATOM 2743 N N . CYS A 1 341 ? 2.146 9.200 -13.797 1.00 93.81 341 CYS A N 1
ATOM 2744 C CA . CYS A 1 341 ? 2.269 10.269 -12.806 1.00 93.81 341 CYS A CA 1
ATOM 2745 C C . CYS A 1 341 ? 1.231 11.367 -13.043 1.00 93.81 341 CYS A C 1
ATOM 2747 O O . CYS A 1 341 ? 0.493 11.708 -12.123 1.00 93.81 341 CYS A O 1
ATOM 2749 N N . LEU A 1 342 ? 1.101 11.867 -14.274 1.00 93.38 342 LEU A N 1
ATOM 2750 C CA . LEU A 1 342 ? 0.100 12.882 -14.618 1.00 93.38 342 LEU A CA 1
ATOM 2751 C C . LEU A 1 342 ? -1.336 12.399 -14.346 1.00 93.38 342 LEU A C 1
ATOM 2753 O O . LEU A 1 342 ? -2.166 13.178 -13.875 1.00 93.38 342 LEU A O 1
ATOM 2757 N N . SER A 1 343 ? -1.618 11.104 -14.539 1.00 93.06 343 SER A N 1
ATOM 2758 C CA . SER A 1 343 ? -2.926 10.505 -14.223 1.00 93.06 343 SER A CA 1
ATOM 2759 C C . SER A 1 343 ? -3.270 10.520 -12.725 1.00 93.06 343 SER A C 1
ATOM 2761 O O . SER A 1 343 ? -4.427 10.321 -12.350 1.00 93.06 343 SER A O 1
ATOM 2763 N N . ALA A 1 344 ? -2.292 10.773 -11.848 1.00 91.31 344 ALA A N 1
ATOM 2764 C CA . ALA A 1 344 ? -2.508 10.869 -10.408 1.00 91.31 344 ALA A CA 1
ATOM 2765 C C . ALA A 1 344 ? -3.152 12.192 -9.981 1.00 91.31 344 ALA A C 1
ATOM 2767 O O . ALA A 1 344 ? -3.781 12.237 -8.925 1.00 91.31 344 ALA A O 1
ATOM 2768 N N . ILE A 1 345 ? -3.024 13.257 -10.785 1.00 91.69 345 ILE A N 1
ATOM 2769 C CA . ILE A 1 345 ? -3.507 14.600 -10.430 1.00 91.69 345 ILE A CA 1
ATOM 2770 C C . ILE A 1 345 ? -5.014 14.606 -10.121 1.00 91.69 345 ILE A C 1
ATOM 2772 O O . ILE A 1 345 ? -5.384 15.168 -9.091 1.00 91.69 345 ILE A O 1
ATOM 2776 N N . PRO A 1 346 ? -5.903 13.982 -10.923 1.00 92.19 346 PRO A N 1
ATOM 2777 C CA . PRO A 1 346 ? -7.345 14.039 -10.670 1.00 92.19 346 PRO A CA 1
ATOM 2778 C C . PRO A 1 346 ? -7.819 13.154 -9.499 1.00 92.19 346 PRO A C 1
ATOM 2780 O O . PRO A 1 346 ? -8.893 13.398 -8.945 1.00 92.19 346 PRO A O 1
ATOM 2783 N N . ARG A 1 347 ? -7.023 12.160 -9.075 1.00 91.19 347 ARG A N 1
ATOM 2784 C CA . ARG A 1 347 ? -7.380 11.169 -8.037 1.00 91.19 347 ARG A CA 1
ATOM 2785 C C . ARG A 1 347 ? -7.794 11.769 -6.676 1.00 91.19 347 ARG A C 1
ATOM 2787 O O . ARG A 1 347 ? -8.854 11.407 -6.170 1.00 91.19 347 ARG A O 1
ATOM 2794 N N . PRO A 1 348 ? -7.049 12.704 -6.057 1.00 90.75 348 PRO A N 1
ATOM 2795 C CA . PRO A 1 348 ? -7.477 13.310 -4.792 1.00 90.75 348 PRO A CA 1
ATOM 2796 C C . PRO A 1 348 ? -8.776 14.126 -4.911 1.00 90.75 348 PRO A C 1
ATOM 2798 O O . PRO A 1 348 ? -9.490 14.284 -3.923 1.00 90.75 348 PRO A O 1
ATOM 2801 N N . PHE A 1 349 ? -9.113 14.633 -6.103 1.00 91.94 349 PHE A N 1
ATOM 2802 C CA . PHE A 1 349 ? -10.349 15.389 -6.319 1.00 91.94 349 PHE A CA 1
ATOM 2803 C C . PHE A 1 349 ? -11.575 14.473 -6.380 1.00 91.94 349 PHE A C 1
ATOM 2805 O O . PHE A 1 349 ? -12.603 14.809 -5.791 1.00 91.94 349 PHE A O 1
ATOM 2812 N N . ILE A 1 350 ? -11.476 13.315 -7.047 1.00 90.94 350 ILE A N 1
ATOM 2813 C CA . ILE A 1 350 ? -12.560 12.319 -7.051 1.00 90.94 350 ILE A CA 1
ATOM 2814 C C . ILE A 1 350 ? -12.795 11.747 -5.651 1.00 90.94 350 ILE A C 1
ATOM 2816 O O . ILE A 1 350 ? -13.948 11.631 -5.243 1.00 90.94 350 ILE A O 1
ATOM 2820 N N . GLU A 1 351 ? -11.733 11.506 -4.878 1.00 90.06 351 GLU A N 1
ATOM 2821 C CA . GLU A 1 351 ? -11.845 11.096 -3.473 1.00 90.06 351 GLU A CA 1
ATOM 2822 C C . GLU A 1 351 ? -12.573 12.170 -2.647 1.00 90.06 351 GLU A C 1
ATOM 2824 O O . GLU A 1 351 ? -13.534 11.874 -1.940 1.00 90.06 351 GLU A O 1
ATOM 2829 N N . ALA A 1 352 ? -12.205 13.446 -2.809 1.00 90.69 352 ALA A N 1
ATOM 2830 C CA . ALA A 1 352 ? -12.897 14.554 -2.154 1.00 90.69 352 ALA A CA 1
ATOM 2831 C C . ALA A 1 352 ? -14.382 14.653 -2.549 1.00 90.69 352 ALA A C 1
ATOM 2833 O O . ALA A 1 352 ? -15.236 14.911 -1.699 1.00 90.69 352 ALA A O 1
ATOM 2834 N N . ALA A 1 353 ? -14.715 14.444 -3.826 1.00 91.62 353 ALA A N 1
ATOM 2835 C CA . ALA A 1 353 ? -16.099 14.400 -4.297 1.00 91.62 353 ALA A CA 1
ATOM 2836 C C . ALA A 1 353 ? -16.872 13.196 -3.727 1.00 91.62 353 ALA A C 1
ATOM 2838 O O . ALA A 1 353 ? -18.019 13.349 -3.310 1.00 91.62 353 ALA A O 1
ATOM 2839 N N . GLY A 1 354 ? -16.245 12.022 -3.635 1.00 89.81 354 GLY A N 1
ATOM 2840 C CA . GLY A 1 354 ? -16.823 10.852 -2.971 1.00 89.81 354 GLY A CA 1
ATOM 2841 C C . GLY A 1 354 ? -17.137 11.133 -1.502 1.00 89.81 354 GLY A C 1
ATOM 2842 O O . GLY A 1 354 ? -18.264 10.924 -1.054 1.00 89.81 354 GLY A O 1
ATOM 2843 N N . GLN A 1 355 ? -16.185 11.713 -0.769 1.00 88.81 355 GLN A N 1
ATOM 2844 C CA . GLN A 1 355 ? -16.381 12.092 0.631 1.00 88.81 355 GLN A CA 1
ATOM 2845 C C . GLN A 1 355 ? -17.463 13.162 0.818 1.00 88.81 355 GLN A C 1
ATOM 2847 O O . GLN A 1 355 ? -18.163 13.143 1.828 1.00 88.81 355 GLN A O 1
ATOM 2852 N N . LEU A 1 356 ? -17.666 14.053 -0.159 1.00 89.50 356 LEU A N 1
ATOM 2853 C CA . LEU A 1 356 ? -18.775 15.009 -0.140 1.00 89.50 356 LEU A CA 1
ATOM 2854 C C . LEU A 1 356 ? -20.145 14.309 -0.189 1.00 89.50 356 LEU A C 1
ATOM 2856 O O . LEU A 1 356 ? -21.065 14.722 0.520 1.00 89.50 356 LEU A O 1
ATOM 2860 N N . HIS A 1 357 ? -20.297 13.246 -0.984 1.00 85.69 357 HIS A N 1
ATOM 2861 C CA . HIS A 1 357 ? -21.525 12.437 -0.998 1.00 85.69 357 HIS A CA 1
ATOM 2862 C C . HIS A 1 357 ? -21.695 11.632 0.287 1.00 85.69 357 HIS A C 1
ATOM 2864 O O . HIS A 1 357 ? -22.796 11.592 0.834 1.00 85.69 357 HIS A O 1
ATOM 2870 N N . VAL A 1 358 ? -20.612 11.045 0.806 1.00 81.12 358 VAL A N 1
ATOM 2871 C CA . VAL A 1 358 ? -20.626 10.324 2.090 1.00 81.12 358 VAL A CA 1
ATOM 2872 C C . VAL A 1 358 ? -21.059 11.253 3.226 1.00 81.12 358 VAL A C 1
ATOM 2874 O O . VAL A 1 358 ? -21.948 10.897 3.996 1.00 81.12 358 VAL A O 1
ATOM 2877 N N . ALA A 1 359 ? -20.520 12.473 3.287 1.00 81.00 359 ALA A N 1
ATOM 2878 C CA . ALA A 1 359 ? -20.904 13.477 4.280 1.00 81.00 359 ALA A CA 1
ATOM 2879 C C . ALA A 1 359 ? -22.382 13.907 4.169 1.00 81.00 359 ALA A C 1
ATOM 2881 O O . ALA A 1 359 ? -22.978 14.300 5.168 1.00 81.00 359 ALA A O 1
ATOM 2882 N N . ASN A 1 360 ? -22.990 13.809 2.980 1.00 80.06 360 ASN A N 1
ATOM 2883 C CA . ASN A 1 360 ? -24.420 14.060 2.759 1.00 80.06 360 ASN A CA 1
ATOM 2884 C C . ASN A 1 360 ? -25.295 12.797 2.860 1.00 80.06 360 ASN A C 1
ATOM 2886 O O . ASN A 1 360 ? -26.472 12.850 2.511 1.00 80.06 360 ASN A O 1
ATOM 2890 N N . GLY A 1 361 ? -24.746 11.663 3.303 1.00 74.06 361 GLY A N 1
ATOM 2891 C CA . GLY A 1 361 ? -25.510 10.427 3.484 1.00 74.06 361 GLY A CA 1
ATOM 2892 C C . GLY A 1 361 ? -25.881 9.703 2.188 1.00 74.06 361 GLY A C 1
ATOM 2893 O O . GLY A 1 361 ? -26.822 8.916 2.187 1.00 74.06 361 GLY A O 1
ATOM 2894 N N . ARG A 1 362 ? -25.164 9.947 1.080 1.00 78.44 362 ARG A N 1
ATOM 2895 C CA . ARG A 1 362 ? -25.444 9.361 -0.247 1.00 78.44 362 ARG A CA 1
ATOM 2896 C C . ARG A 1 362 ? -24.295 8.519 -0.826 1.00 78.44 362 ARG A C 1
ATOM 2898 O O . ARG A 1 362 ? -23.866 8.754 -1.959 1.00 78.44 362 ARG A O 1
ATOM 2905 N N . PRO A 1 363 ? -23.775 7.510 -0.098 1.00 77.25 363 PRO A N 1
ATOM 2906 C CA . PRO A 1 363 ? -22.749 6.611 -0.637 1.00 77.25 363 PRO A CA 1
ATOM 2907 C C . PRO A 1 363 ? -23.257 5.768 -1.824 1.00 77.25 363 PRO A C 1
ATOM 2909 O O . PRO A 1 363 ? -22.457 5.283 -2.621 1.00 77.25 363 PRO A O 1
ATOM 2912 N N . ASP A 1 364 ? -24.580 5.633 -1.992 1.00 79.62 364 A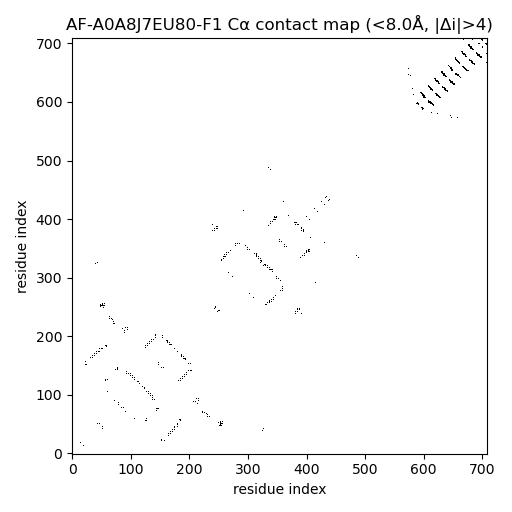SP A N 1
ATOM 2913 C CA . ASP A 1 364 ? -25.218 4.962 -3.132 1.00 79.62 364 ASP A CA 1
ATOM 2914 C C . ASP A 1 364 ? -24.840 5.597 -4.477 1.00 79.62 364 ASP A C 1
ATOM 2916 O O . ASP A 1 364 ? -24.649 4.898 -5.474 1.00 79.62 364 ASP A O 1
ATOM 2920 N N . ILE A 1 365 ? -24.701 6.924 -4.501 1.00 85.06 365 ILE A N 1
ATOM 2921 C CA . ILE A 1 365 ? -24.316 7.671 -5.698 1.00 85.06 365 ILE A CA 1
ATOM 2922 C C . ILE A 1 365 ? -22.861 7.370 -6.060 1.00 85.06 365 ILE A C 1
ATOM 2924 O O . ILE A 1 365 ? -22.563 7.146 -7.234 1.00 85.06 365 ILE A O 1
ATOM 2928 N N . VAL A 1 366 ? -21.981 7.305 -5.056 1.00 85.38 366 VAL A N 1
ATOM 2929 C CA . VAL A 1 366 ? -20.560 6.975 -5.237 1.00 85.38 366 VAL A CA 1
ATOM 2930 C C . VAL A 1 366 ? -20.422 5.606 -5.896 1.00 85.38 366 VAL A C 1
ATOM 2932 O O . VAL A 1 366 ? -19.758 5.493 -6.918 1.00 85.38 366 VAL A O 1
ATOM 2935 N N . LEU A 1 367 ? -21.136 4.592 -5.395 1.00 84.31 367 LEU A N 1
ATOM 2936 C CA . LEU A 1 367 ? -21.103 3.235 -5.953 1.00 84.31 367 LEU A CA 1
ATOM 2937 C C . LEU A 1 367 ? -21.510 3.181 -7.437 1.00 84.31 367 LEU A C 1
ATOM 2939 O O . LEU A 1 367 ? -20.899 2.459 -8.224 1.00 84.31 367 LEU A O 1
ATOM 2943 N N . ARG A 1 368 ? -22.538 3.938 -7.843 1.00 89.25 368 ARG A N 1
ATOM 2944 C CA . ARG A 1 368 ? -22.997 3.966 -9.244 1.00 89.25 368 ARG A CA 1
ATOM 2945 C C . ARG A 1 368 ? -21.964 4.606 -10.167 1.00 89.25 368 ARG A C 1
ATOM 2947 O O . ARG A 1 368 ? -21.694 4.067 -11.238 1.00 89.25 368 ARG A O 1
ATOM 2954 N N . TRP A 1 369 ? -21.378 5.727 -9.750 1.00 90.50 369 TRP A N 1
ATOM 2955 C CA . TRP A 1 369 ? -20.290 6.368 -10.491 1.00 90.50 369 TRP A CA 1
ATOM 2956 C C . TRP A 1 369 ? -19.049 5.482 -10.542 1.00 90.50 369 TRP A C 1
ATOM 2958 O O . TRP A 1 369 ? -18.402 5.391 -11.578 1.00 90.50 369 TRP A O 1
ATOM 2968 N N . ASP A 1 370 ? -18.750 4.760 -9.476 1.00 88.50 370 ASP A N 1
ATOM 2969 C CA . ASP A 1 370 ? -17.670 3.787 -9.461 1.00 88.50 370 ASP A CA 1
ATOM 2970 C C . ASP A 1 370 ? -17.897 2.661 -10.478 1.00 88.50 370 ASP A C 1
ATOM 2972 O O . ASP A 1 370 ? -16.980 2.301 -11.214 1.00 88.50 370 ASP A O 1
ATOM 2976 N N . LEU A 1 371 ? -19.117 2.129 -10.574 1.00 91.69 371 LEU A N 1
ATOM 2977 C CA . LEU A 1 371 ? -19.444 1.094 -11.554 1.00 91.69 371 LEU A CA 1
ATOM 2978 C C . LEU A 1 371 ? -19.274 1.597 -12.996 1.00 91.69 371 LEU A C 1
ATOM 2980 O O . LEU A 1 371 ? -18.636 0.927 -13.808 1.00 91.69 371 LEU A O 1
ATOM 2984 N N . ILE A 1 372 ? -19.802 2.787 -13.306 1.00 93.88 372 ILE A N 1
ATOM 2985 C CA . ILE A 1 372 ? -19.656 3.407 -14.633 1.00 93.88 372 ILE A CA 1
ATOM 2986 C C . ILE A 1 372 ? -18.173 3.639 -14.942 1.00 93.88 372 ILE A C 1
ATOM 2988 O O . ILE A 1 372 ? -17.718 3.314 -16.038 1.00 93.88 372 ILE A O 1
ATOM 2992 N N . PHE A 1 373 ? -17.410 4.138 -13.965 1.00 93.25 373 PHE A N 1
ATOM 2993 C CA . PHE A 1 373 ? -15.976 4.364 -14.103 1.00 93.25 373 PHE A CA 1
ATOM 2994 C C . PHE A 1 373 ? -15.250 3.071 -14.454 1.00 93.25 373 PHE A C 1
ATOM 2996 O O . PHE A 1 373 ? -14.470 3.061 -15.398 1.00 93.25 373 PHE A O 1
ATOM 3003 N N . THR A 1 374 ? -15.540 1.973 -13.748 1.00 93.88 374 THR A N 1
ATOM 3004 C CA . THR A 1 374 ? -14.919 0.670 -14.012 1.00 93.88 374 THR A CA 1
ATOM 3005 C C . THR A 1 374 ? -15.172 0.203 -15.441 1.00 93.88 374 THR A C 1
ATOM 3007 O O . THR A 1 374 ? -14.241 -0.257 -16.097 1.00 93.88 374 THR A O 1
ATOM 3010 N N . VAL A 1 375 ? -16.402 0.343 -15.946 1.00 95.38 375 VAL A N 1
ATOM 3011 C CA . VAL A 1 375 ? -16.752 -0.078 -17.312 1.00 95.38 375 VAL A CA 1
ATOM 3012 C C . VAL A 1 375 ? -16.044 0.788 -18.354 1.00 95.38 375 VAL A C 1
ATOM 3014 O O . VAL A 1 375 ? -15.409 0.255 -19.262 1.00 95.38 375 VAL A O 1
ATOM 3017 N N . VAL A 1 376 ? -16.103 2.117 -18.212 1.00 95.94 376 VAL A N 1
ATOM 3018 C CA . VAL A 1 376 ? -15.427 3.052 -19.128 1.00 95.94 376 VAL A CA 1
ATOM 3019 C C . VAL A 1 376 ? -13.916 2.828 -19.114 1.00 95.94 376 VAL A C 1
ATOM 3021 O O . VAL A 1 376 ? -13.289 2.795 -20.171 1.00 95.94 376 VAL A O 1
ATOM 3024 N N . PHE A 1 377 ? -13.339 2.629 -17.929 1.00 96.06 377 PHE A N 1
ATOM 3025 C CA . PHE A 1 377 ? -11.922 2.346 -17.752 1.00 96.06 377 PHE A CA 1
ATOM 3026 C C . PHE A 1 377 ? -11.528 1.044 -18.454 1.00 96.06 377 PHE A C 1
ATOM 3028 O O . PHE A 1 377 ? -10.618 1.059 -19.274 1.00 96.06 377 PHE A O 1
ATOM 3035 N N . ALA A 1 378 ? -12.263 -0.051 -18.236 1.00 96.25 378 ALA A N 1
ATOM 3036 C CA . ALA A 1 378 ? -12.007 -1.332 -18.894 1.00 96.25 378 ALA A CA 1
ATOM 3037 C C . ALA A 1 378 ? -12.054 -1.234 -20.429 1.00 96.25 378 ALA A C 1
ATOM 3039 O O . ALA A 1 378 ? -11.145 -1.713 -21.104 1.00 96.25 378 ALA A O 1
ATOM 3040 N N . LEU A 1 379 ? -13.078 -0.576 -20.985 1.00 96.81 379 LEU A N 1
ATOM 3041 C CA . LEU A 1 379 ? -13.206 -0.387 -22.434 1.00 96.81 379 LEU A CA 1
ATOM 3042 C C . LEU A 1 379 ? -12.073 0.473 -23.002 1.00 96.81 379 LEU A C 1
ATOM 3044 O O . LEU A 1 379 ? -11.506 0.142 -24.042 1.00 96.81 379 LEU A O 1
ATOM 3048 N N . GLY A 1 380 ? -11.711 1.552 -22.307 1.00 96.62 380 GLY A N 1
ATOM 3049 C CA . GLY A 1 380 ? -10.607 2.407 -22.723 1.00 96.62 380 GLY A CA 1
ATOM 3050 C C . GLY A 1 380 ? -9.253 1.698 -22.669 1.00 96.62 380 GLY A C 1
ATOM 3051 O O . GLY A 1 380 ? -8.443 1.895 -23.570 1.00 96.62 380 GLY A O 1
ATOM 3052 N N . LEU A 1 381 ? -9.021 0.820 -21.687 1.00 97.06 381 LEU A N 1
ATOM 3053 C CA . LEU A 1 381 ? -7.820 -0.020 -21.632 1.00 97.06 381 LEU A CA 1
ATOM 3054 C C . LEU A 1 381 ? -7.767 -1.026 -22.790 1.00 97.06 381 LEU A C 1
ATOM 3056 O O . LEU A 1 381 ? -6.723 -1.165 -23.420 1.00 97.06 381 LEU A O 1
ATOM 3060 N N . LEU A 1 382 ? -8.884 -1.695 -23.106 1.00 96.31 382 LEU A N 1
ATOM 3061 C CA . LEU A 1 382 ? -8.973 -2.632 -24.237 1.00 96.31 382 LEU A CA 1
ATOM 3062 C C . LEU A 1 382 ? -8.763 -1.950 -25.593 1.00 96.31 382 LEU A C 1
ATOM 3064 O O . LEU A 1 382 ? -8.262 -2.572 -26.525 1.00 96.31 382 LEU A O 1
ATOM 3068 N N . PHE A 1 383 ? -9.134 -0.678 -25.711 1.00 96.31 383 PHE A N 1
ATOM 3069 C CA . PHE A 1 383 ? -8.795 0.126 -26.877 1.00 96.31 383 PHE A CA 1
ATOM 3070 C C . PHE A 1 383 ? -7.307 0.500 -26.856 1.00 96.31 383 PHE A C 1
ATOM 3072 O O . PHE A 1 383 ? -6.579 0.199 -27.796 1.00 96.31 383 PHE A O 1
ATOM 3079 N N . GLY A 1 384 ? -6.830 1.080 -25.750 1.00 95.69 384 GLY A N 1
ATOM 3080 C CA . GLY A 1 384 ? -5.453 1.550 -25.585 1.00 95.69 384 GLY A CA 1
ATOM 3081 C C . GLY A 1 384 ? -4.392 0.466 -25.780 1.00 95.69 384 GLY A C 1
ATOM 3082 O O . GLY A 1 384 ? -3.320 0.750 -26.310 1.00 95.69 384 GLY A O 1
ATOM 3083 N N . VAL A 1 385 ? -4.689 -0.785 -25.422 1.00 97.00 385 VAL A N 1
ATOM 3084 C CA . VAL A 1 385 ? -3.737 -1.900 -25.525 1.00 97.00 385 VAL A CA 1
ATOM 3085 C C . VAL A 1 385 ? -3.301 -2.215 -26.957 1.00 97.00 385 VAL A C 1
ATOM 3087 O O . VAL A 1 385 ? -2.226 -2.778 -27.152 1.00 97.00 385 VAL A O 1
ATOM 3090 N N . GLN A 1 386 ? -4.067 -1.785 -27.966 1.00 95.69 386 GLN A N 1
ATOM 3091 C CA . GLN A 1 386 ? -3.693 -1.925 -29.378 1.00 95.69 386 GLN A CA 1
ATOM 3092 C C . GLN A 1 386 ? -2.407 -1.160 -29.737 1.00 95.69 386 GLN A C 1
ATOM 3094 O O . GLN A 1 386 ? -1.739 -1.515 -30.704 1.00 95.69 386 GLN A O 1
ATOM 3099 N N . TRP A 1 387 ? -2.029 -0.152 -28.941 1.00 95.62 387 TRP A N 1
ATOM 3100 C CA . TRP A 1 387 ? -0.786 0.615 -29.092 1.00 95.62 387 TRP A CA 1
ATOM 3101 C C . TRP A 1 387 ? 0.248 0.290 -28.001 1.00 95.62 387 TRP A C 1
ATOM 3103 O O . TRP A 1 387 ? 1.076 1.130 -27.640 1.00 95.62 387 TRP A O 1
ATOM 3113 N N . GLY A 1 388 ? 0.191 -0.921 -27.441 1.00 95.31 388 GLY A N 1
ATOM 3114 C CA . GLY A 1 388 ? 1.122 -1.393 -26.418 1.00 95.31 388 GLY A CA 1
ATOM 3115 C C . GLY A 1 388 ? 0.993 -0.662 -25.077 1.00 95.31 388 GLY A C 1
ATOM 3116 O O . GLY A 1 388 ? -0.027 -0.040 -24.771 1.00 95.31 388 GLY A O 1
ATOM 3117 N N . VAL A 1 389 ? 2.044 -0.727 -24.252 1.00 96.00 389 VAL A N 1
ATOM 3118 C CA . VAL A 1 389 ? 2.060 -0.123 -22.902 1.00 96.00 389 VAL A CA 1
ATOM 3119 C C . VAL A 1 389 ? 1.850 1.385 -22.907 1.00 96.00 389 VAL A C 1
ATOM 3121 O O . VAL A 1 389 ? 1.227 1.930 -21.994 1.00 96.00 389 VAL A O 1
ATOM 3124 N N . LEU A 1 390 ? 2.331 2.061 -23.950 1.00 94.88 390 LEU A N 1
ATOM 3125 C CA . LEU A 1 390 ? 2.154 3.496 -24.100 1.00 94.88 390 LEU A CA 1
ATOM 3126 C C . LEU A 1 390 ? 0.683 3.844 -24.340 1.00 94.88 390 LEU A C 1
ATOM 3128 O O . LEU A 1 390 ? 0.150 4.735 -23.682 1.00 94.88 390 LEU A O 1
ATOM 3132 N N . GLY A 1 391 ? 0.009 3.108 -25.229 1.00 95.62 391 GLY A N 1
ATOM 3133 C CA . GLY A 1 391 ? -1.420 3.275 -25.482 1.00 95.62 391 GLY A CA 1
ATOM 3134 C C . GLY A 1 391 ? -2.276 3.032 -24.244 1.00 95.62 391 GLY A C 1
ATOM 3135 O O . GLY A 1 391 ? -3.198 3.802 -23.971 1.00 95.62 391 GLY A O 1
ATOM 3136 N N . VAL A 1 392 ? -1.924 2.025 -23.438 1.00 97.44 392 VAL A N 1
ATOM 3137 C CA . VAL A 1 392 ? -2.565 1.783 -22.137 1.00 97.44 392 VAL A CA 1
ATOM 3138 C C . VAL A 1 392 ? -2.382 2.978 -21.201 1.00 97.44 392 VAL A C 1
ATOM 3140 O O . VAL A 1 392 ? -3.365 3.485 -20.665 1.00 97.44 392 VAL A O 1
ATOM 3143 N N . ALA A 1 393 ? -1.159 3.488 -21.044 1.00 96.25 393 ALA A N 1
ATOM 3144 C CA . ALA A 1 393 ? -0.890 4.636 -20.177 1.00 96.25 393 ALA A CA 1
ATOM 3145 C C . ALA A 1 393 ? -1.609 5.918 -20.641 1.00 96.25 393 ALA A C 1
ATOM 3147 O O . ALA A 1 393 ? -2.110 6.685 -19.813 1.00 96.25 393 ALA A O 1
ATOM 3148 N N . ILE A 1 394 ? -1.714 6.138 -21.957 1.00 96.00 394 ILE A N 1
ATOM 3149 C CA . ILE A 1 394 ? -2.496 7.238 -22.539 1.00 96.00 394 ILE A CA 1
ATOM 3150 C C . ILE A 1 394 ? -3.981 7.056 -22.219 1.00 96.00 394 ILE A C 1
ATOM 3152 O O . ILE A 1 394 ? -4.619 8.008 -21.776 1.00 96.00 394 ILE A O 1
ATOM 3156 N N . ALA A 1 395 ? -4.532 5.851 -22.394 1.00 96.12 395 ALA A N 1
ATOM 3157 C CA . ALA A 1 395 ? -5.925 5.566 -22.059 1.00 96.12 395 ALA A CA 1
ATOM 3158 C C . ALA A 1 395 ? -6.206 5.827 -20.572 1.00 96.12 395 ALA A C 1
ATOM 3160 O O . ALA A 1 395 ? -7.179 6.506 -20.243 1.00 96.12 395 ALA A O 1
ATOM 3161 N N . VAL A 1 396 ? -5.318 5.376 -19.677 1.00 95.88 396 VAL A N 1
ATOM 3162 C CA . VAL A 1 396 ? -5.389 5.676 -18.241 1.00 95.88 396 VAL A CA 1
ATOM 3163 C C . VAL A 1 396 ? -5.430 7.185 -18.018 1.00 95.88 396 VAL A C 1
ATOM 3165 O O . VAL A 1 396 ? -6.373 7.671 -17.392 1.00 95.88 396 VAL A O 1
ATOM 3168 N N . LEU A 1 397 ? -4.464 7.936 -18.554 1.00 94.94 397 LEU A N 1
ATOM 3169 C CA . LEU A 1 397 ? -4.405 9.389 -18.400 1.00 94.94 397 LEU A CA 1
ATOM 3170 C C . LEU A 1 397 ? -5.682 10.066 -18.909 1.00 94.94 397 LEU A C 1
ATOM 3172 O O . LEU A 1 397 ? -6.303 10.813 -18.155 1.00 94.94 397 LEU A O 1
ATOM 3176 N N . LEU A 1 398 ? -6.092 9.788 -20.150 1.00 94.00 398 LEU A N 1
ATOM 3177 C CA . LEU A 1 398 ? -7.263 10.393 -20.791 1.00 94.00 398 LEU A CA 1
ATOM 3178 C C . LEU A 1 398 ? -8.536 10.138 -19.990 1.00 94.00 398 LEU A C 1
ATOM 3180 O O . LEU A 1 398 ? -9.289 11.066 -19.699 1.00 94.00 398 LEU A O 1
ATOM 3184 N N . ILE A 1 399 ? -8.762 8.893 -19.578 1.00 94.81 399 ILE A N 1
ATOM 3185 C CA . ILE A 1 399 ? -9.939 8.545 -18.788 1.00 94.81 399 ILE A CA 1
ATOM 3186 C C . ILE A 1 399 ? -9.901 9.276 -17.441 1.00 94.81 399 ILE A C 1
ATOM 3188 O O . ILE A 1 399 ? -10.916 9.834 -17.034 1.00 94.81 399 ILE A O 1
ATOM 3192 N N . HIS A 1 400 ? -8.748 9.354 -16.770 1.00 94.00 400 HIS A N 1
ATOM 3193 C CA . HIS A 1 400 ? -8.629 10.068 -15.495 1.00 94.00 400 HIS A CA 1
ATOM 3194 C C . HIS A 1 400 ? -8.882 11.576 -15.643 1.00 94.00 400 HIS A C 1
ATOM 3196 O O . HIS A 1 400 ? -9.619 12.141 -14.838 1.00 94.00 400 HIS A O 1
ATOM 3202 N N . ILE A 1 401 ? -8.327 12.233 -16.668 1.00 91.94 401 ILE A N 1
ATOM 3203 C CA . ILE A 1 401 ? -8.493 13.685 -16.875 1.00 91.94 401 ILE A CA 1
ATOM 3204 C C . ILE A 1 401 ? -9.856 14.067 -17.465 1.00 91.94 401 ILE A C 1
ATOM 3206 O O . ILE A 1 401 ? -10.236 15.231 -17.390 1.00 91.94 401 ILE A O 1
ATOM 3210 N N . ILE A 1 402 ? -10.605 13.123 -18.041 1.00 90.19 402 ILE A N 1
ATOM 3211 C CA . ILE A 1 402 ? -11.957 13.372 -18.561 1.00 90.19 402 ILE A CA 1
ATOM 3212 C C . ILE A 1 402 ? -12.998 12.982 -17.512 1.00 90.19 402 ILE A C 1
ATOM 3214 O O . ILE A 1 402 ? -13.790 13.813 -17.066 1.00 90.19 402 ILE A O 1
ATOM 3218 N N . TYR A 1 403 ? -12.989 11.721 -17.081 1.00 93.38 403 TYR A N 1
ATOM 3219 C CA . TYR A 1 403 ? -14.027 11.161 -16.223 1.00 93.38 403 TYR A CA 1
ATOM 3220 C C . TYR A 1 403 ? -14.038 11.789 -14.829 1.00 93.38 403 TYR A C 1
ATOM 3222 O O . TYR A 1 403 ? -15.091 12.204 -14.341 1.00 93.38 403 TYR A O 1
ATOM 3230 N N . MET A 1 404 ? -12.872 11.881 -14.176 1.00 92.69 404 MET A N 1
ATOM 3231 C CA . MET A 1 404 ? -12.812 12.343 -12.787 1.00 92.69 404 MET A CA 1
ATOM 3232 C C . MET A 1 404 ? -13.249 13.810 -12.651 1.00 92.69 404 MET A C 1
ATOM 3234 O O . MET A 1 404 ? -14.067 14.086 -11.771 1.00 92.69 404 MET A O 1
ATOM 3238 N N . PRO A 1 405 ? -12.829 14.754 -13.521 1.00 91.12 405 PRO A N 1
ATOM 3239 C CA . PRO A 1 405 ? -13.340 16.123 -13.465 1.00 91.12 405 PRO A CA 1
ATOM 3240 C C . PRO A 1 405 ? -14.840 16.224 -13.741 1.00 91.12 405 PRO A C 1
ATOM 3242 O O . PRO A 1 405 ? -15.523 16.985 -13.054 1.00 91.12 405 PRO A O 1
ATOM 3245 N N . ILE A 1 406 ? -15.379 15.433 -14.680 1.00 92.75 406 ILE A N 1
ATOM 3246 C CA . ILE A 1 406 ? -16.830 15.369 -14.925 1.00 92.75 406 ILE A CA 1
ATOM 3247 C C . ILE 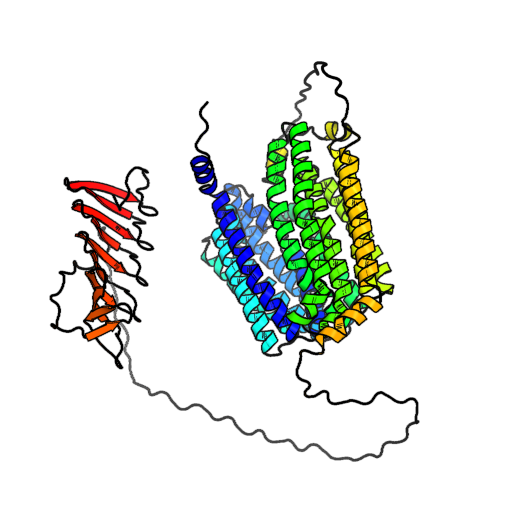A 1 406 ? -17.563 14.962 -13.645 1.00 92.75 406 ILE A C 1
ATOM 3249 O O . ILE A 1 406 ? -18.514 15.637 -13.245 1.00 92.75 406 ILE A O 1
ATOM 3253 N N . TYR A 1 407 ? -17.098 13.911 -12.967 1.00 92.62 407 TYR A N 1
ATOM 3254 C CA . TYR A 1 407 ? -17.694 13.463 -11.713 1.00 92.62 407 TYR A CA 1
ATOM 3255 C C . TYR A 1 407 ? -17.612 14.522 -10.606 1.00 92.62 407 TYR A C 1
ATOM 3257 O O . TYR A 1 407 ? -18.603 14.772 -9.918 1.00 92.62 407 TYR A O 1
ATOM 3265 N N . VAL A 1 408 ? -16.460 15.181 -10.444 1.00 92.12 408 VAL A N 1
ATOM 3266 C CA . VAL A 1 408 ? -16.257 16.232 -9.433 1.00 92.12 408 VAL A CA 1
ATOM 3267 C C . VAL A 1 408 ? -17.192 17.418 -9.677 1.00 92.12 408 VAL A C 1
ATOM 3269 O O . VAL A 1 408 ? -17.841 17.901 -8.745 1.00 92.12 408 VAL A O 1
ATOM 3272 N N . LEU A 1 409 ? -17.314 17.872 -10.926 1.00 91.00 409 LEU A N 1
ATOM 3273 C CA . LEU A 1 409 ? -18.207 18.970 -11.297 1.00 91.00 409 LEU A CA 1
ATOM 3274 C C . LEU A 1 409 ? -19.672 18.605 -11.127 1.00 91.00 409 LEU A C 1
ATOM 3276 O O . LEU A 1 409 ? -20.441 19.388 -10.564 1.00 91.00 409 LEU A O 1
ATOM 3280 N N . TRP A 1 410 ? -20.056 17.418 -11.595 1.00 93.56 410 TRP A N 1
ATOM 3281 C CA . TRP A 1 410 ? -21.408 16.913 -11.432 1.00 93.56 410 TRP A CA 1
ATOM 3282 C C . TRP A 1 410 ? -21.771 16.827 -9.950 1.00 93.56 410 TRP A C 1
ATOM 3284 O O . TRP A 1 410 ? -22.795 17.367 -9.546 1.00 93.56 410 TRP A O 1
ATOM 3294 N N . THR A 1 411 ? -20.893 16.253 -9.129 1.00 90.44 411 THR A N 1
ATOM 3295 C CA . THR A 1 411 ? -21.071 16.118 -7.678 1.00 90.44 411 THR A CA 1
ATOM 3296 C C . THR A 1 411 ? -21.218 17.473 -7.001 1.00 90.44 411 THR A C 1
ATOM 3298 O O . THR A 1 411 ? -22.161 17.694 -6.243 1.00 90.44 411 THR A O 1
ATOM 3301 N N . THR A 1 412 ? -20.336 18.416 -7.327 1.00 89.56 412 THR A N 1
ATOM 3302 C CA . THR A 1 412 ? -20.373 19.776 -6.784 1.00 89.56 412 THR A CA 1
ATOM 3303 C C . THR A 1 412 ? -21.691 20.470 -7.134 1.00 89.56 412 THR A C 1
ATOM 3305 O O . THR A 1 412 ? -22.335 21.070 -6.272 1.00 89.56 412 THR A O 1
ATOM 3308 N N . ARG A 1 413 ? -22.143 20.359 -8.388 1.00 88.44 413 ARG A N 1
ATOM 3309 C CA . ARG A 1 413 ? -23.423 20.934 -8.822 1.00 88.44 413 ARG A CA 1
ATOM 3310 C C . ARG A 1 413 ? -24.615 20.231 -8.191 1.00 88.44 413 ARG A C 1
ATOM 3312 O O . ARG A 1 413 ? -25.551 20.905 -7.782 1.00 88.44 413 ARG A O 1
ATOM 3319 N N . PHE A 1 414 ? -24.586 18.908 -8.098 1.00 88.06 414 PHE A N 1
ATOM 3320 C CA . PHE A 1 414 ? -25.660 18.103 -7.528 1.00 88.06 414 PHE A CA 1
ATOM 3321 C C . PHE A 1 414 ? -25.879 18.435 -6.048 1.00 88.06 414 PHE A C 1
ATOM 3323 O O . PHE A 1 414 ? -26.987 18.797 -5.659 1.00 88.06 414 PHE A O 1
ATOM 3330 N N . VAL A 1 415 ? -24.810 18.396 -5.249 1.00 86.50 415 VAL A N 1
ATOM 3331 C CA . VAL A 1 415 ? -24.866 18.615 -3.798 1.00 86.50 415 VAL A CA 1
ATOM 3332 C C . VAL A 1 415 ? -25.228 20.060 -3.455 1.00 86.50 415 VAL A C 1
ATOM 3334 O O . VAL A 1 415 ? -26.038 20.299 -2.562 1.00 86.50 415 VAL A O 1
ATOM 3337 N N . PHE A 1 416 ? -24.656 21.044 -4.157 1.00 85.25 416 PHE A N 1
ATOM 3338 C CA . PHE A 1 416 ? -24.871 22.455 -3.827 1.00 85.25 416 PHE A CA 1
ATOM 3339 C C . PHE A 1 416 ? -26.053 23.112 -4.565 1.00 85.25 416 PHE A C 1
ATOM 3341 O O . PHE A 1 416 ? -26.346 24.274 -4.277 1.00 85.25 416 PHE A O 1
ATOM 3348 N N . SER A 1 417 ? -26.773 22.394 -5.436 1.00 79.19 417 SER A N 1
ATOM 3349 C CA . SER A 1 417 ? -28.038 22.837 -6.058 1.00 79.19 417 SER A CA 1
ATOM 3350 C C . SER A 1 417 ? -29.252 22.665 -5.123 1.00 79.19 417 SER A C 1
ATOM 3352 O O . SER A 1 417 ? -29.185 21.928 -4.137 1.00 79.19 417 SER A O 1
ATOM 3354 N N . ASN A 1 418 ? -30.380 23.315 -5.445 1.00 57.66 418 ASN A N 1
ATOM 3355 C CA . ASN A 1 418 ? -31.651 23.206 -4.707 1.00 57.66 418 ASN A CA 1
ATOM 3356 C C . ASN A 1 418 ? -32.206 21.764 -4.710 1.00 57.66 418 ASN A C 1
ATOM 3358 O O . ASN A 1 418 ? -32.870 21.362 -3.766 1.00 57.66 418 ASN A O 1
ATOM 3362 N N . LYS A 1 419 ? -31.879 20.937 -5.717 1.00 53.09 419 LYS A N 1
ATOM 3363 C CA . LYS A 1 419 ? -32.268 19.508 -5.745 1.00 53.09 419 LYS A CA 1
ATOM 3364 C C . LYS A 1 419 ? -31.562 18.652 -4.683 1.00 53.09 419 LYS A C 1
ATOM 3366 O O . LYS A 1 419 ? -32.123 17.657 -4.245 1.00 53.09 419 LYS A O 1
ATOM 3371 N N . GLY A 1 420 ? -30.357 19.035 -4.251 1.00 53.06 420 GLY A N 1
ATOM 3372 C CA . GLY A 1 420 ? -29.661 18.363 -3.146 1.00 53.06 420 GLY A CA 1
ATOM 3373 C C . GLY A 1 420 ? -30.299 18.639 -1.777 1.00 53.06 420 GLY A C 1
ATOM 3374 O O . GLY A 1 420 ? -30.040 17.919 -0.814 1.00 53.06 420 GLY A O 1
ATOM 3375 N N . GLU A 1 421 ? -31.149 19.668 -1.692 1.00 50.38 421 GLU A N 1
ATOM 3376 C CA . GLU A 1 421 ? -31.802 20.145 -0.470 1.00 50.38 421 GLU A CA 1
ATOM 3377 C C . GLU A 1 421 ? -32.974 19.251 -0.043 1.00 50.38 421 GLU A C 1
ATOM 3379 O O . GLU A 1 421 ? -33.079 18.913 1.133 1.00 50.38 421 GLU A O 1
ATOM 3384 N N . GLU A 1 422 ? -33.781 18.773 -0.997 1.00 45.78 422 GLU A N 1
ATOM 3385 C CA . GLU A 1 422 ? -34.876 17.819 -0.745 1.00 45.78 422 GLU A CA 1
ATOM 3386 C C . GLU A 1 422 ? -34.362 16.458 -0.255 1.00 45.78 422 GLU A C 1
ATOM 3388 O O . GLU A 1 422 ? -34.981 15.820 0.592 1.00 45.78 422 GLU A O 1
ATOM 3393 N N . THR A 1 423 ? -33.186 16.027 -0.721 1.00 49.84 423 THR A N 1
ATOM 3394 C CA . THR A 1 423 ? -32.561 14.763 -0.300 1.00 49.84 423 THR A CA 1
ATOM 3395 C C . THR A 1 423 ? -31.851 14.828 1.054 1.00 49.84 423 THR A C 1
ATOM 3397 O O . THR A 1 423 ? -31.388 13.798 1.534 1.00 49.84 423 THR A O 1
ATOM 3400 N N . ARG A 1 424 ? -31.743 16.014 1.674 1.00 51.38 424 ARG A N 1
ATOM 3401 C CA . ARG A 1 424 ? -31.036 16.231 2.952 1.00 51.38 424 ARG A CA 1
ATOM 3402 C C . ARG A 1 424 ? -31.855 15.800 4.178 1.00 51.38 424 ARG A C 1
ATOM 3404 O O . ARG A 1 424 ? -31.324 15.763 5.287 1.00 51.38 424 ARG A O 1
ATOM 3411 N N . ILE A 1 425 ? -33.143 15.493 4.004 1.00 45.97 425 ILE A N 1
ATOM 3412 C CA . ILE A 1 425 ? -34.042 15.119 5.100 1.00 45.97 425 ILE A CA 1
ATOM 3413 C C . ILE A 1 425 ? -33.960 13.612 5.352 1.00 45.97 425 ILE A C 1
ATOM 3415 O O . ILE A 1 425 ? -34.738 12.842 4.802 1.00 45.97 425 ILE A O 1
ATOM 3419 N N . GLN A 1 426 ? -33.021 13.223 6.214 1.00 42.81 426 GLN A N 1
ATOM 3420 C CA . GLN A 1 426 ? -33.164 12.164 7.221 1.00 42.81 426 GLN A CA 1
ATOM 3421 C C . GLN A 1 426 ? -31.906 12.191 8.097 1.00 42.81 426 GLN A C 1
ATOM 3423 O O . GLN A 1 426 ? -30.884 11.593 7.794 1.00 42.81 426 GLN A O 1
ATOM 3428 N N . ASP A 1 427 ? -31.991 13.002 9.149 1.00 42.75 427 ASP A N 1
ATOM 3429 C CA . ASP A 1 427 ? -31.162 12.969 10.352 1.00 42.75 427 ASP A CA 1
ATOM 3430 C C . ASP A 1 427 ? -29.642 12.688 10.139 1.00 42.75 427 ASP A C 1
ATOM 3432 O O . ASP A 1 427 ? -29.177 11.542 10.191 1.00 42.75 427 ASP A O 1
ATOM 3436 N N . PRO A 1 428 ? -28.812 13.727 9.905 1.00 44.78 428 PRO A N 1
ATOM 3437 C CA . PRO A 1 428 ? -27.375 13.563 9.655 1.00 44.78 428 PRO A CA 1
ATOM 3438 C C . PRO A 1 428 ? -26.621 12.940 10.842 1.00 44.78 428 PRO A C 1
ATOM 3440 O O . PRO A 1 428 ? -25.586 12.300 10.641 1.00 44.78 428 PRO A O 1
ATOM 3443 N N . VAL A 1 429 ? -27.159 13.068 12.063 1.00 42.34 429 VAL A N 1
ATOM 3444 C CA . VAL A 1 429 ? -26.633 12.432 13.283 1.00 42.34 429 VAL A CA 1
ATOM 3445 C C . VAL A 1 429 ? -27.010 10.948 13.337 1.00 42.34 429 VAL A C 1
ATOM 3447 O O . VAL A 1 429 ? -26.202 10.127 13.773 1.00 42.34 429 VAL A O 1
ATOM 3450 N N . ALA A 1 430 ? -28.188 10.570 12.829 1.00 39.06 430 ALA A N 1
ATOM 3451 C CA . ALA A 1 430 ? -28.555 9.166 12.661 1.00 39.06 430 ALA A CA 1
ATOM 3452 C C . ALA A 1 430 ? -27.740 8.498 11.548 1.00 39.06 430 ALA A C 1
ATOM 3454 O O . ALA A 1 430 ? -27.359 7.348 11.703 1.00 39.06 430 ALA A O 1
ATOM 3455 N N . THR A 1 431 ? -27.396 9.214 10.472 1.00 40.62 431 THR A N 1
ATOM 3456 C CA . THR A 1 431 ? -26.592 8.666 9.363 1.00 40.62 431 THR A CA 1
ATOM 3457 C C . THR A 1 431 ? -25.124 8.476 9.752 1.00 40.62 431 THR A C 1
ATOM 3459 O O . THR A 1 431 ? -24.525 7.455 9.420 1.00 40.62 431 THR A O 1
ATOM 3462 N N . THR A 1 432 ? -24.542 9.399 10.529 1.00 37.75 432 THR A N 1
ATOM 3463 C CA . THR A 1 432 ? -23.216 9.178 11.137 1.00 37.75 432 THR A CA 1
ATOM 3464 C C . THR A 1 432 ? -23.261 8.069 12.192 1.00 37.75 432 THR A C 1
ATOM 3466 O O . THR A 1 432 ? -22.375 7.223 12.189 1.00 37.75 432 THR A O 1
ATOM 3469 N N . ARG A 1 433 ? -24.306 7.964 13.029 1.00 36.94 433 ARG A N 1
ATOM 3470 C CA . ARG A 1 433 ? -24.482 6.786 13.906 1.00 36.94 433 ARG A CA 1
ATOM 3471 C C . ARG A 1 433 ? -24.691 5.484 13.133 1.00 36.94 433 ARG A C 1
ATOM 3473 O O . ARG A 1 433 ? -24.155 4.480 13.564 1.00 36.94 433 ARG A O 1
ATOM 3480 N N . ALA A 1 434 ? -25.396 5.490 12.006 1.00 35.59 434 ALA A N 1
ATOM 3481 C CA . ALA A 1 434 ? -25.671 4.306 11.189 1.00 35.59 434 ALA A CA 1
ATOM 3482 C C . ALA A 1 434 ? -24.447 3.845 10.378 1.00 35.59 434 ALA A C 1
ATOM 3484 O O . ALA A 1 434 ? -24.257 2.648 10.185 1.00 35.59 434 ALA A O 1
ATOM 3485 N N . LEU A 1 435 ? -23.581 4.771 9.947 1.00 39.53 435 LEU A N 1
ATOM 3486 C CA . LEU A 1 435 ? -22.290 4.456 9.318 1.00 39.53 435 LEU A CA 1
ATOM 3487 C C . LEU A 1 435 ? -21.277 3.863 10.314 1.00 39.53 435 LEU A C 1
ATOM 3489 O O . LEU A 1 435 ? -20.395 3.108 9.908 1.00 39.53 435 LEU A O 1
ATOM 3493 N N . PHE A 1 436 ? -21.409 4.180 11.607 1.00 37.12 436 PHE A N 1
ATOM 3494 C CA . PHE A 1 436 ? -20.528 3.687 12.672 1.00 37.12 436 PHE A CA 1
ATOM 3495 C C . PHE A 1 436 ? -21.169 2.627 13.594 1.00 37.12 436 PHE A C 1
ATOM 3497 O O . PHE A 1 436 ? -20.458 2.060 14.419 1.00 37.12 436 PHE A O 1
ATOM 3504 N N . ASN A 1 437 ? -22.466 2.327 13.452 1.00 31.16 437 ASN A N 1
ATOM 3505 C CA . ASN A 1 437 ? -23.192 1.287 14.188 1.00 31.16 437 ASN A CA 1
ATOM 3506 C C . ASN A 1 437 ? -24.429 0.784 13.385 1.00 31.16 437 ASN A C 1
ATOM 3508 O O . ASN A 1 437 ? -25.462 1.458 13.356 1.00 31.16 437 ASN A O 1
ATOM 3512 N N . PRO A 1 438 ? -24.361 -0.385 12.720 1.00 32.94 438 PRO A N 1
ATOM 3513 C CA . PRO A 1 438 ? -25.391 -0.856 11.790 1.00 32.94 438 PRO A CA 1
ATOM 3514 C C . PRO A 1 438 ? -26.599 -1.550 12.452 1.00 32.94 438 PRO A C 1
ATOM 3516 O O . PRO A 1 438 ? -27.514 -1.958 11.740 1.00 32.94 438 PRO A O 1
ATOM 3519 N N . ILE A 1 439 ? -26.644 -1.696 13.784 1.00 34.53 439 ILE A N 1
ATOM 3520 C CA . ILE A 1 439 ? -27.602 -2.603 14.456 1.00 34.53 439 ILE A CA 1
ATOM 3521 C C . ILE A 1 439 ? -28.955 -1.941 14.820 1.00 34.53 439 ILE A C 1
ATOM 3523 O O . ILE A 1 439 ? -29.933 -2.635 15.071 1.00 34.53 439 ILE A O 1
ATOM 3527 N N . GLN A 1 440 ? -29.098 -0.612 14.778 1.00 31.31 440 GLN A N 1
ATOM 3528 C CA . GLN A 1 440 ? -30.317 0.065 15.279 1.00 31.31 440 GLN A CA 1
ATOM 3529 C C . GLN A 1 440 ? -31.398 0.398 14.229 1.00 31.31 440 GLN A C 1
ATOM 3531 O O . GLN A 1 440 ? -32.341 1.134 14.523 1.00 31.31 440 GLN A O 1
ATOM 3536 N N . ILE A 1 441 ? -31.346 -0.168 13.019 1.00 31.81 441 ILE A N 1
ATOM 3537 C CA . ILE A 1 441 ? -32.424 0.007 12.025 1.00 31.81 441 ILE A CA 1
ATOM 3538 C C . ILE A 1 441 ? -33.500 -1.069 12.237 1.00 31.81 441 ILE A C 1
ATOM 3540 O O . ILE A 1 441 ? -33.644 -1.979 11.427 1.00 31.81 441 ILE A O 1
ATOM 3544 N N . GLN A 1 442 ? -34.254 -0.987 13.336 1.00 28.22 442 GLN A N 1
ATOM 3545 C CA . GLN A 1 442 ? -35.525 -1.722 13.443 1.00 28.22 442 GLN A CA 1
ATOM 3546 C C . GLN A 1 442 ? -36.637 -1.024 14.241 1.00 28.22 442 GLN A C 1
ATOM 3548 O O . GLN A 1 442 ? -37.769 -1.477 14.159 1.00 28.22 442 GLN A O 1
ATOM 3553 N N . ASN A 1 443 ? -36.389 0.111 14.911 1.00 30.17 443 ASN A N 1
ATOM 3554 C CA . ASN A 1 443 ? -37.411 0.788 15.728 1.00 30.17 443 ASN A CA 1
ATOM 3555 C C . ASN A 1 443 ? -37.446 2.318 15.541 1.00 30.17 443 ASN A C 1
ATOM 3557 O O . ASN A 1 443 ? -37.275 3.071 16.495 1.00 30.17 443 ASN A O 1
ATOM 3561 N N . ALA A 1 444 ? -37.706 2.802 14.324 1.00 29.25 444 ALA A N 1
ATOM 3562 C CA . ALA A 1 444 ? -38.131 4.191 14.116 1.00 29.25 444 ALA A CA 1
ATOM 3563 C C . ALA A 1 444 ? -39.488 4.200 13.405 1.00 29.25 444 ALA A C 1
ATOM 3565 O O . ALA A 1 444 ? -39.581 4.192 12.179 1.00 29.25 444 ALA A O 1
ATOM 3566 N N . GLY A 1 445 ? -40.541 4.133 14.221 1.00 26.77 445 GLY A N 1
ATOM 3567 C CA . GLY A 1 445 ? -41.931 4.217 13.798 1.00 26.77 445 GLY A CA 1
ATOM 3568 C C . GLY A 1 445 ? -42.301 5.591 13.238 1.00 26.77 445 GLY A C 1
ATOM 3569 O O . GLY A 1 445 ? -41.716 6.622 13.567 1.00 26.77 445 GLY A O 1
ATOM 3570 N N . SER A 1 446 ? -43.318 5.563 12.386 1.00 31.22 446 SER A N 1
ATOM 3571 C CA . SER A 1 446 ? -44.033 6.688 11.795 1.00 31.22 446 SER A CA 1
ATOM 3572 C C . SER A 1 446 ? -44.437 7.753 12.825 1.00 31.22 446 SER A C 1
ATOM 3574 O O . SER A 1 446 ? -45.367 7.551 13.603 1.00 31.22 446 SER A O 1
ATOM 3576 N N . GLY A 1 447 ? -43.790 8.915 12.777 1.00 24.14 447 GLY A N 1
ATOM 3577 C CA . GLY A 1 447 ? -44.196 10.118 13.502 1.00 24.14 447 GLY A CA 1
ATOM 3578 C C . GLY A 1 447 ? -44.040 11.332 12.597 1.00 24.14 447 GLY A C 1
ATOM 3579 O O . GLY A 1 447 ? -42.937 11.836 12.405 1.00 24.14 447 GLY A O 1
ATOM 3580 N N . GLY A 1 448 ? -45.141 11.769 11.987 1.00 28.69 448 GLY A N 1
ATOM 3581 C CA . GLY A 1 448 ? -45.170 12.940 11.119 1.00 28.69 448 GLY A CA 1
ATOM 3582 C C . GLY A 1 448 ? -44.925 14.222 11.910 1.00 28.69 448 GLY A C 1
ATOM 3583 O O . GLY A 1 448 ? -45.753 14.616 12.724 1.00 28.69 448 GLY A O 1
ATOM 3584 N N . TYR A 1 449 ? -43.819 14.902 11.620 1.00 24.78 449 TYR A N 1
ATOM 3585 C CA . TYR A 1 449 ? -43.582 16.281 12.039 1.00 24.78 449 TYR A CA 1
ATOM 3586 C C . TYR A 1 449 ? -43.274 17.125 10.799 1.00 24.78 449 TYR A C 1
ATOM 3588 O O . TYR A 1 449 ? -42.214 17.003 10.189 1.00 24.78 449 TYR A O 1
ATOM 3596 N N . ARG A 1 450 ? -44.224 17.985 10.410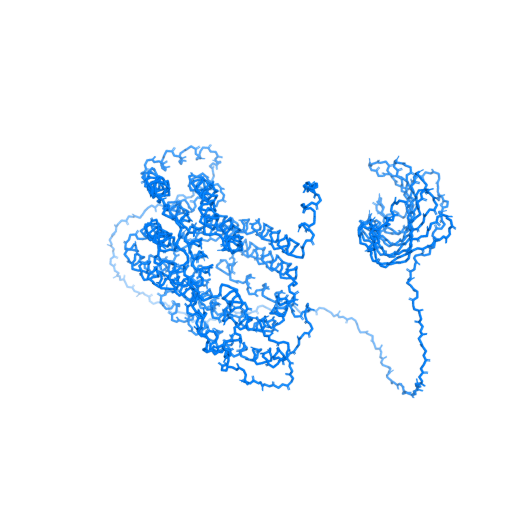 1.00 27.92 450 ARG A N 1
ATOM 3597 C CA . ARG A 1 450 ? -43.999 19.091 9.468 1.00 27.92 450 ARG A CA 1
ATOM 3598 C C . ARG A 1 450 ? -43.790 20.376 10.274 1.00 27.92 450 ARG A C 1
ATOM 3600 O O . ARG A 1 450 ? -44.754 20.824 10.893 1.00 27.92 450 ARG A O 1
ATOM 3607 N N . PRO A 1 451 ? -42.618 21.033 10.232 1.00 27.78 451 PRO A N 1
ATOM 3608 C CA . PRO A 1 451 ? -42.518 22.426 10.630 1.00 27.78 451 PRO A CA 1
ATOM 3609 C C . PRO A 1 451 ? -42.804 23.341 9.435 1.00 27.78 451 PRO A C 1
ATOM 3611 O O . PRO A 1 451 ? -42.387 23.112 8.301 1.00 27.78 451 PRO A O 1
ATOM 3614 N N . ARG A 1 452 ? -43.572 24.378 9.743 1.00 24.22 452 ARG A N 1
ATOM 3615 C CA . ARG A 1 452 ? -44.097 25.443 8.892 1.00 24.22 452 ARG A CA 1
ATOM 3616 C C . ARG A 1 452 ? -42.958 26.419 8.547 1.00 24.22 452 ARG A C 1
ATOM 3618 O O . ARG A 1 452 ? -42.292 26.905 9.455 1.00 24.22 452 ARG A O 1
ATOM 3625 N N . TRP A 1 453 ? -42.730 26.702 7.264 1.00 29.05 453 TRP A N 1
ATOM 3626 C CA . TRP A 1 453 ? -41.697 27.647 6.821 1.00 29.05 453 TRP A CA 1
ATOM 3627 C C . TRP A 1 453 ? -42.153 29.099 7.003 1.00 29.05 453 TRP A C 1
ATOM 3629 O O . TRP A 1 453 ? -43.201 29.491 6.491 1.00 29.05 453 TRP A O 1
ATOM 3639 N N . GLY A 1 454 ? -41.339 29.891 7.705 1.00 24.69 454 GLY A N 1
ATOM 3640 C CA . GLY A 1 454 ? -41.354 31.348 7.636 1.00 24.69 454 GLY A CA 1
ATOM 3641 C C . GLY A 1 454 ? -40.568 31.815 6.410 1.00 24.69 454 GLY A C 1
ATOM 3642 O O . GLY A 1 454 ? -39.451 31.364 6.164 1.00 24.69 454 GLY A O 1
ATOM 3643 N N . SER A 1 455 ? -41.181 32.695 5.628 1.00 36.72 455 SER A N 1
ATOM 3644 C CA . SER A 1 455 ? -40.609 33.376 4.468 1.00 36.72 455 SER A CA 1
ATOM 3645 C C . SER A 1 455 ? -39.479 34.329 4.869 1.00 36.72 455 SER A C 1
ATOM 3647 O O . SER A 1 455 ? -39.694 35.202 5.708 1.00 36.72 455 SER A O 1
ATOM 3649 N N . GLY A 1 456 ? -38.317 34.242 4.218 1.00 26.27 456 GLY A N 1
ATOM 3650 C CA . GLY A 1 456 ? -37.286 35.272 4.341 1.00 26.27 456 GLY A CA 1
ATOM 3651 C C . GLY A 1 456 ? -36.027 35.006 3.517 1.00 26.27 456 GLY A C 1
ATOM 3652 O O . GLY A 1 456 ? -35.242 34.131 3.860 1.00 26.27 456 GLY A O 1
ATOM 3653 N N . GLY A 1 457 ? -35.818 35.820 2.477 1.00 24.80 457 GLY A N 1
ATOM 3654 C CA . GLY A 1 457 ? -34.494 36.085 1.903 1.00 24.80 457 GLY A CA 1
ATOM 3655 C C . GLY A 1 457 ? -34.194 35.423 0.559 1.00 24.80 457 GLY A C 1
ATOM 3656 O O . GLY A 1 457 ? -33.520 34.400 0.496 1.00 24.80 457 GLY A O 1
ATOM 3657 N N . TYR A 1 458 ? -34.604 36.070 -0.535 1.00 30.30 458 TYR A N 1
ATOM 3658 C CA . TYR A 1 458 ? -33.968 35.883 -1.840 1.00 30.30 458 TYR A CA 1
ATOM 3659 C C . TYR A 1 458 ? -32.496 36.314 -1.742 1.00 30.30 458 TYR A C 1
ATOM 3661 O O . TYR A 1 458 ? -32.216 37.503 -1.609 1.00 30.30 458 TYR A O 1
ATOM 3669 N N . TYR A 1 459 ? -31.559 35.369 -1.842 1.00 31.41 459 TYR A N 1
ATOM 3670 C CA . TYR A 1 459 ? -30.140 35.670 -2.038 1.00 31.41 459 TYR A CA 1
ATOM 3671 C C . TYR A 1 459 ? -29.664 35.156 -3.396 1.00 31.41 459 TYR A C 1
ATOM 3673 O O . TYR A 1 459 ? -29.883 34.007 -3.785 1.00 31.41 459 TYR A O 1
ATOM 3681 N N . SER A 1 460 ? -29.029 36.063 -4.131 1.00 28.06 460 SER A N 1
ATOM 3682 C CA . SER A 1 460 ? -28.490 35.867 -5.469 1.00 28.06 460 SER A CA 1
ATOM 3683 C C . SER A 1 460 ? -27.317 34.875 -5.461 1.00 28.06 460 SER A C 1
ATOM 3685 O O . SER A 1 460 ? -26.474 34.894 -4.560 1.00 28.06 460 SER A O 1
ATOM 3687 N N . PRO A 1 461 ? -27.210 33.981 -6.458 1.00 38.12 461 PRO A N 1
ATOM 3688 C CA . PRO A 1 461 ? -26.149 32.993 -6.470 1.00 38.12 461 PRO A CA 1
ATOM 3689 C C . PRO A 1 461 ? -24.871 33.603 -7.064 1.00 38.12 461 PRO A C 1
ATOM 3691 O O . PRO A 1 461 ? -24.850 33.991 -8.232 1.00 38.12 461 PRO A O 1
ATOM 3694 N N . GLN A 1 462 ? -23.764 33.598 -6.313 1.00 38.03 462 GLN A N 1
ATOM 3695 C CA . GLN A 1 462 ? -22.409 33.702 -6.879 1.00 38.03 462 GLN A CA 1
ATOM 3696 C C . GLN A 1 462 ? -22.116 32.457 -7.748 1.00 38.03 462 GLN A C 1
ATOM 3698 O O . GLN A 1 462 ? -21.428 31.520 -7.338 1.00 38.03 462 GLN A O 1
ATOM 3703 N N . ARG A 1 463 ? -22.722 32.416 -8.941 1.00 43.50 463 ARG A N 1
ATOM 3704 C CA . ARG A 1 463 ? -22.694 31.315 -9.919 1.00 43.50 463 ARG A CA 1
ATOM 3705 C C . ARG A 1 463 ? -21.504 31.389 -10.890 1.00 43.50 463 ARG A C 1
ATOM 3707 O O . ARG A 1 463 ? -21.187 30.380 -11.498 1.00 43.50 463 ARG A O 1
ATOM 3714 N N . GLY A 1 464 ? -20.847 32.545 -11.043 1.00 38.72 464 GLY A N 1
ATOM 3715 C CA . GLY A 1 464 ? -19.933 32.791 -12.177 1.00 38.72 464 GLY A CA 1
ATOM 3716 C C . GLY A 1 464 ? -18.427 32.662 -11.911 1.00 38.72 464 GLY A C 1
ATOM 3717 O O . GLY A 1 464 ? -17.691 32.195 -12.774 1.00 38.72 464 GLY A O 1
ATOM 3718 N N . PHE A 1 465 ? -17.934 33.057 -10.734 1.00 37.94 465 PHE A N 1
ATOM 3719 C CA . PHE A 1 465 ? -16.486 33.237 -10.547 1.00 37.94 465 PHE A CA 1
ATOM 3720 C C . PHE A 1 465 ? -15.735 31.925 -10.266 1.00 37.94 465 PHE A C 1
ATOM 3722 O O . PHE A 1 465 ? -14.654 31.698 -10.802 1.00 37.94 465 PHE A O 1
ATOM 3729 N N . PHE A 1 466 ? -16.312 31.017 -9.477 1.00 42.44 466 PHE A N 1
ATOM 3730 C CA . PHE A 1 466 ? -15.607 29.816 -9.005 1.00 42.44 466 PHE A CA 1
ATOM 3731 C C . PHE A 1 466 ? -15.737 28.589 -9.915 1.00 42.44 466 PHE A C 1
ATOM 3733 O O . PHE A 1 466 ? -14.762 27.844 -10.031 1.00 42.44 466 PHE A O 1
ATOM 3740 N N . ASP A 1 467 ? -16.863 28.438 -10.628 1.00 49.59 467 ASP A N 1
ATOM 3741 C CA . ASP A 1 467 ? -16.977 27.487 -11.747 1.00 49.59 467 ASP A CA 1
ATOM 3742 C C . ASP A 1 467 ? -15.861 27.761 -12.773 1.00 49.59 467 ASP A C 1
ATOM 3744 O O . ASP A 1 467 ? -15.292 26.827 -13.322 1.00 49.59 467 ASP A O 1
ATOM 3748 N N . SER A 1 468 ? -15.446 29.025 -12.945 1.00 48.25 468 SER A N 1
ATOM 3749 C CA . SER A 1 468 ? -14.353 29.387 -13.851 1.00 48.25 468 SER A CA 1
ATOM 3750 C C . SER A 1 468 ? -12.960 28.983 -13.354 1.00 48.25 468 SER A C 1
ATOM 3752 O O . SER A 1 468 ? -12.130 28.629 -14.176 1.00 48.25 468 SER A O 1
ATOM 3754 N N . VAL A 1 469 ? -12.674 28.990 -12.046 1.00 46.03 469 VAL A N 1
ATOM 3755 C CA . VAL A 1 469 ? -11.321 28.706 -11.518 1.00 46.03 469 VAL A CA 1
ATOM 3756 C C . VAL A 1 469 ? -11.037 27.210 -11.489 1.00 46.03 469 VAL A C 1
ATOM 3758 O O . VAL A 1 469 ? -9.966 26.788 -11.912 1.00 46.03 469 VAL A O 1
ATOM 3761 N N . VAL A 1 470 ? -11.998 26.402 -11.035 1.00 49.84 470 VAL A N 1
ATOM 3762 C CA . VAL A 1 470 ? -11.869 24.936 -11.052 1.00 49.84 470 VAL A CA 1
ATOM 3763 C C . VAL A 1 470 ? -11.829 24.437 -12.496 1.00 49.84 470 VAL A C 1
ATOM 3765 O O . VAL A 1 470 ? -10.993 23.605 -12.839 1.00 49.84 470 VAL A O 1
ATOM 3768 N N . TRP A 1 471 ? -12.656 25.010 -13.375 1.00 53.34 471 TRP A N 1
ATOM 3769 C CA . TRP A 1 471 ? -12.649 24.671 -14.796 1.00 53.34 471 TRP A CA 1
ATOM 3770 C C . TRP A 1 471 ? -11.388 25.148 -15.516 1.00 53.34 471 TRP A C 1
ATOM 3772 O O . TRP A 1 471 ? -10.802 24.378 -16.265 1.00 53.34 471 TRP A O 1
ATOM 3782 N N . ARG A 1 472 ? -10.883 26.355 -15.228 1.00 57.44 472 ARG A N 1
ATOM 3783 C CA . ARG A 1 472 ? -9.573 26.817 -15.719 1.00 57.44 472 ARG A CA 1
ATOM 3784 C C . ARG A 1 472 ? -8.433 25.962 -15.183 1.00 57.44 472 ARG A C 1
ATOM 3786 O O . ARG A 1 472 ? -7.490 25.750 -15.924 1.00 57.44 472 ARG A O 1
ATOM 3793 N N . ALA A 1 473 ? -8.511 25.449 -13.955 1.00 55.16 473 ALA A N 1
ATOM 3794 C CA . ALA A 1 473 ? -7.503 24.543 -13.410 1.00 55.16 473 ALA A CA 1
ATOM 3795 C C . ALA A 1 473 ? -7.519 23.182 -14.120 1.00 55.16 473 ALA A C 1
ATOM 3797 O O . ALA A 1 473 ? -6.458 22.702 -14.497 1.00 55.16 473 ALA A O 1
ATOM 3798 N N . PHE A 1 474 ? -8.692 22.592 -14.378 1.00 61.50 474 PHE A N 1
ATOM 3799 C CA . PHE A 1 474 ? -8.793 21.339 -15.137 1.00 61.50 474 PHE A CA 1
ATOM 3800 C C . PHE A 1 474 ? -8.438 21.508 -16.622 1.00 61.50 474 PHE A C 1
ATOM 3802 O O . PHE A 1 474 ? -7.756 20.655 -17.181 1.00 61.50 474 PHE A O 1
ATOM 3809 N N . ILE A 1 475 ? -8.819 22.624 -17.253 1.00 60.31 475 ILE A N 1
ATOM 3810 C CA . ILE A 1 475 ? -8.403 22.958 -18.624 1.00 60.31 475 ILE A CA 1
ATOM 3811 C C . ILE A 1 475 ? -6.896 23.215 -18.672 1.00 60.31 475 ILE A C 1
ATOM 3813 O O . ILE A 1 475 ? -6.220 22.672 -19.538 1.00 60.31 475 ILE A O 1
ATOM 3817 N N . ALA A 1 476 ? -6.345 23.985 -17.730 1.00 57.59 476 ALA A N 1
ATOM 3818 C CA . ALA A 1 476 ? -4.907 24.209 -17.637 1.00 57.59 476 ALA A CA 1
ATOM 3819 C C . ALA A 1 476 ? -4.158 22.896 -17.393 1.00 57.59 476 ALA A C 1
ATOM 3821 O O . ALA A 1 476 ? -3.140 22.683 -18.031 1.00 57.59 476 ALA A O 1
ATOM 3822 N N . MET A 1 477 ? -4.671 21.981 -16.562 1.00 61.78 477 MET A N 1
ATOM 3823 C CA . MET A 1 477 ? -4.110 20.631 -16.426 1.00 61.78 477 MET A CA 1
ATOM 3824 C C . MET A 1 477 ? -4.146 19.879 -17.754 1.00 61.78 477 MET A C 1
ATOM 3826 O O . MET A 1 477 ? -3.121 19.350 -18.153 1.00 61.78 477 MET A O 1
ATOM 3830 N N . GLY A 1 478 ? -5.279 19.861 -18.463 1.00 59.62 478 GLY A N 1
ATOM 3831 C CA . GLY A 1 478 ? -5.386 19.208 -19.770 1.00 59.62 478 GLY A CA 1
ATOM 3832 C C . GLY A 1 478 ? -4.391 19.770 -20.791 1.00 59.62 478 GLY A C 1
ATOM 3833 O O . GLY A 1 478 ? -3.719 19.007 -21.476 1.00 59.62 478 GLY A O 1
ATOM 3834 N N . VAL A 1 479 ? -4.230 21.096 -20.835 1.00 62.38 479 VAL A N 1
ATOM 3835 C CA . VAL A 1 479 ? -3.287 21.792 -21.726 1.00 62.38 479 VAL A CA 1
ATOM 3836 C C . VAL A 1 479 ? -1.831 21.569 -21.304 1.00 62.38 479 VAL A C 1
ATOM 3838 O O . VAL A 1 479 ? -0.986 21.331 -22.159 1.00 62.38 479 VAL A O 1
ATOM 3841 N N . ILE A 1 480 ? -1.521 21.593 -20.005 1.00 63.16 480 ILE A N 1
ATOM 3842 C CA . ILE A 1 480 ? -0.171 21.349 -19.471 1.00 63.16 480 ILE A CA 1
ATOM 3843 C C . ILE A 1 480 ? 0.216 19.884 -19.665 1.00 63.16 480 ILE A C 1
ATOM 3845 O O . ILE A 1 480 ? 1.320 19.609 -20.118 1.00 63.16 480 ILE A O 1
ATOM 3849 N N . SER A 1 481 ? -0.681 18.938 -19.385 1.00 58.03 481 SER A N 1
ATOM 3850 C CA . SER A 1 481 ? -0.458 17.519 -19.651 1.00 58.03 481 SER A CA 1
ATOM 3851 C C . SER A 1 481 ? -0.286 17.268 -21.147 1.00 58.03 481 SER A C 1
ATOM 3853 O O . SER A 1 481 ? 0.655 16.579 -21.516 1.00 58.03 481 SER A O 1
ATOM 3855 N N . ALA A 1 482 ? -1.098 17.878 -22.018 1.00 59.28 482 ALA A N 1
ATOM 3856 C CA . ALA A 1 482 ? -0.918 17.781 -23.468 1.00 59.28 482 ALA A CA 1
ATOM 3857 C C . ALA A 1 482 ? 0.410 18.402 -23.935 1.00 59.28 482 ALA A C 1
ATOM 3859 O O . ALA A 1 482 ? 1.101 17.817 -24.765 1.00 59.28 482 ALA A O 1
ATOM 3860 N N . GLY A 1 483 ? 0.809 19.545 -23.371 1.00 60.47 483 GLY A N 1
ATOM 3861 C CA . GLY A 1 483 ? 2.088 20.198 -23.652 1.00 60.47 483 GLY A CA 1
ATOM 3862 C C . GLY A 1 483 ? 3.286 19.361 -23.202 1.00 60.47 483 GLY A C 1
ATOM 3863 O O . GLY A 1 483 ? 4.207 19.151 -23.983 1.00 60.47 483 GLY A O 1
ATOM 3864 N N . ILE A 1 484 ? 3.250 18.808 -21.987 1.00 59.97 484 ILE A N 1
ATOM 3865 C CA . ILE A 1 484 ? 4.287 17.908 -21.461 1.00 59.97 484 ILE A CA 1
ATOM 3866 C C . ILE A 1 484 ? 4.353 16.630 -22.291 1.00 59.97 484 ILE A C 1
ATOM 3868 O O . ILE A 1 484 ? 5.442 16.232 -22.679 1.00 59.97 484 ILE A O 1
ATOM 3872 N N . VAL A 1 485 ? 3.214 16.020 -22.625 1.00 58.06 485 VAL A N 1
ATOM 3873 C CA . VAL A 1 485 ? 3.171 14.847 -23.509 1.00 58.06 485 VAL A CA 1
ATOM 3874 C C . VAL A 1 485 ? 3.775 15.185 -24.871 1.00 58.06 485 VAL A C 1
ATOM 3876 O O . VAL A 1 485 ? 4.602 14.432 -25.363 1.00 58.06 485 VAL A O 1
ATOM 3879 N N . THR A 1 486 ? 3.461 16.343 -25.446 1.00 59.94 486 THR A N 1
ATOM 3880 C CA . THR A 1 486 ? 4.020 16.765 -26.742 1.00 59.94 486 THR A CA 1
ATOM 3881 C C . THR A 1 486 ? 5.534 16.996 -26.668 1.00 59.94 486 THR A C 1
ATOM 3883 O O . THR A 1 486 ? 6.261 16.582 -27.565 1.00 59.94 486 THR A O 1
ATOM 3886 N N . ILE A 1 487 ? 6.029 17.616 -25.594 1.00 56.38 487 ILE A N 1
ATOM 3887 C CA . ILE A 1 487 ? 7.457 17.918 -25.396 1.00 56.38 487 ILE A CA 1
ATOM 3888 C C . ILE A 1 487 ? 8.265 16.648 -25.095 1.00 56.38 487 ILE A C 1
ATOM 3890 O O . ILE A 1 487 ? 9.359 16.473 -25.622 1.00 56.38 487 ILE A O 1
ATOM 3894 N N . VAL A 1 488 ? 7.731 15.755 -24.261 1.00 52.66 488 VAL A N 1
ATOM 3895 C CA . VAL A 1 488 ? 8.401 14.518 -23.829 1.00 52.66 488 VAL A CA 1
ATOM 3896 C C . VAL A 1 488 ? 8.359 13.445 -24.918 1.00 52.66 488 VAL A C 1
ATOM 3898 O O . VAL A 1 488 ? 9.311 12.683 -25.046 1.00 52.66 488 VAL A O 1
ATOM 3901 N N . MET A 1 489 ? 7.291 13.389 -25.720 1.00 51.56 489 MET A N 1
ATOM 3902 C CA . MET A 1 489 ? 7.146 12.418 -26.815 1.00 51.56 489 MET A CA 1
ATOM 3903 C C . MET A 1 489 ? 7.787 12.885 -28.133 1.00 51.56 489 MET A C 1
ATOM 3905 O O . MET A 1 489 ? 7.721 12.163 -29.127 1.00 51.56 489 MET A O 1
ATOM 3909 N N . MET A 1 490 ? 8.407 14.072 -28.184 1.00 50.62 490 MET A N 1
ATOM 3910 C CA . MET A 1 490 ? 9.199 14.483 -29.345 1.00 50.62 490 MET A CA 1
ATOM 3911 C C . MET A 1 490 ? 10.501 13.660 -29.406 1.00 50.62 490 MET A C 1
ATOM 3913 O O . MET A 1 490 ? 11.304 13.754 -28.475 1.00 50.62 490 MET A O 1
ATOM 3917 N N . PRO A 1 491 ? 10.787 12.942 -30.515 1.00 45.91 491 PRO A N 1
ATOM 3918 C CA . PRO A 1 491 ? 11.979 12.092 -30.643 1.00 45.91 491 PRO A CA 1
ATOM 3919 C C . PRO A 1 491 ? 13.293 12.820 -30.308 1.00 45.91 491 PRO A C 1
ATOM 3921 O O . PRO A 1 491 ? 14.176 12.278 -29.654 1.00 45.91 491 PRO A O 1
ATOM 3924 N N . ARG A 1 492 ? 13.383 14.111 -30.656 1.00 41.78 492 ARG A N 1
ATOM 3925 C CA . ARG A 1 492 ? 14.590 14.933 -30.477 1.00 41.78 492 ARG A CA 1
ATOM 3926 C C . ARG A 1 492 ? 14.920 15.302 -29.027 1.00 41.78 492 ARG A C 1
ATOM 3928 O O . ARG A 1 492 ? 16.066 15.644 -28.762 1.00 41.78 492 ARG A O 1
ATOM 3935 N N . ALA A 1 493 ? 13.966 15.281 -28.093 1.00 41.53 493 ALA A N 1
ATOM 3936 C CA . ALA A 1 493 ? 14.223 15.704 -26.710 1.00 41.53 493 ALA A CA 1
ATOM 3937 C C . ALA A 1 493 ? 15.029 14.656 -25.923 1.00 41.53 493 ALA A C 1
ATOM 3939 O O . ALA A 1 493 ? 15.908 15.010 -25.138 1.00 41.53 493 ALA A O 1
ATOM 3940 N N . ILE A 1 494 ? 14.768 13.372 -26.181 1.00 45.50 494 ILE A N 1
ATOM 3941 C CA . ILE A 1 494 ? 15.499 12.240 -25.595 1.00 45.50 494 ILE A CA 1
ATOM 3942 C C . ILE A 1 494 ? 16.920 12.172 -26.185 1.00 45.50 494 ILE A C 1
ATOM 3944 O O . ILE A 1 494 ? 17.898 12.061 -25.439 1.00 45.50 494 ILE A O 1
ATOM 3948 N N . ASP A 1 495 ? 17.043 12.381 -27.499 1.00 45.81 495 ASP A N 1
ATOM 3949 C CA . ASP A 1 495 ? 18.322 12.385 -28.224 1.00 45.81 495 ASP A CA 1
ATOM 3950 C C . ASP A 1 495 ? 19.244 13.566 -27.863 1.00 45.81 495 ASP A C 1
ATOM 3952 O O . ASP A 1 495 ? 20.460 13.467 -28.008 1.00 45.81 495 ASP A O 1
ATOM 3956 N N . LEU A 1 496 ? 18.706 14.684 -27.359 1.00 49.56 496 LEU A N 1
ATOM 3957 C CA . LEU A 1 496 ? 19.504 15.839 -26.914 1.00 49.56 496 LEU A CA 1
ATOM 3958 C C . LEU A 1 496 ? 20.094 15.675 -25.502 1.00 49.56 496 LEU A C 1
ATOM 3960 O O . LEU A 1 496 ? 21.073 16.347 -25.166 1.00 49.56 496 LEU A O 1
ATOM 3964 N N . VAL A 1 497 ? 19.507 14.813 -24.665 1.00 43.03 497 VAL A N 1
ATOM 3965 C CA . VAL A 1 497 ? 19.889 14.649 -23.249 1.00 43.03 497 VAL A CA 1
ATOM 3966 C C . VAL A 1 497 ? 20.862 13.481 -23.055 1.00 43.03 497 VAL A C 1
ATOM 3968 O O . VAL A 1 497 ? 21.816 13.601 -22.285 1.00 43.03 497 VAL A O 1
ATOM 3971 N N . LEU A 1 498 ? 20.683 12.380 -23.790 1.00 43.78 498 LEU A N 1
ATOM 3972 C CA . LEU A 1 498 ? 21.504 11.166 -23.666 1.00 43.78 498 LEU A CA 1
ATOM 3973 C C . LEU A 1 498 ? 23.011 11.353 -23.980 1.00 43.78 498 LEU A C 1
ATOM 3975 O O . LEU A 1 498 ? 23.829 10.826 -23.219 1.00 43.78 498 LEU A O 1
ATOM 3979 N N . PRO A 1 499 ? 23.441 12.138 -24.994 1.00 44.44 499 PRO A N 1
ATOM 3980 C CA . PRO A 1 499 ? 24.865 12.283 -25.320 1.00 44.44 499 PRO A CA 1
ATOM 3981 C C . PRO A 1 499 ? 25.671 13.058 -24.269 1.00 44.44 499 PRO A C 1
ATOM 3983 O O . PRO A 1 499 ? 26.885 12.894 -24.182 1.00 44.44 499 PRO A O 1
ATOM 3986 N N . ARG A 1 500 ? 25.023 13.898 -23.447 1.00 44.25 500 ARG A N 1
ATOM 3987 C CA . ARG A 1 500 ? 25.708 14.697 -22.412 1.00 44.25 500 ARG A CA 1
ATOM 3988 C C . ARG A 1 500 ? 26.025 13.910 -21.139 1.00 44.25 500 ARG A C 1
ATOM 3990 O O . ARG A 1 500 ? 26.889 14.334 -20.381 1.00 44.25 500 ARG A O 1
ATOM 3997 N N . ILE A 1 501 ? 25.368 12.770 -20.916 1.00 41.91 501 ILE A N 1
ATOM 3998 C CA . ILE A 1 501 ? 25.591 11.905 -19.743 1.00 41.91 501 ILE A CA 1
ATOM 3999 C C . ILE A 1 501 ? 26.603 10.789 -20.064 1.00 41.91 501 ILE A C 1
ATOM 4001 O O . ILE A 1 501 ? 27.360 10.370 -19.190 1.00 41.91 501 ILE A O 1
ATOM 4005 N N . GLY A 1 502 ? 26.706 10.371 -21.333 1.00 35.88 502 GLY A N 1
ATOM 4006 C CA . GLY A 1 502 ? 27.679 9.367 -21.789 1.00 35.88 502 GLY A CA 1
ATOM 4007 C C . GLY A 1 502 ? 29.157 9.772 -21.655 1.00 35.88 502 GLY A C 1
ATOM 4008 O O . GLY A 1 502 ? 30.025 8.912 -21.740 1.00 35.88 502 GLY A O 1
ATOM 4009 N N . GLY A 1 503 ? 29.455 11.053 -21.407 1.00 34.62 503 GLY A N 1
ATOM 4010 C CA . GLY A 1 503 ? 30.819 11.559 -21.205 1.00 34.62 503 GLY A CA 1
ATOM 4011 C C . GLY A 1 503 ? 31.376 11.429 -19.779 1.00 34.62 503 GLY A C 1
ATOM 4012 O O . GLY A 1 503 ? 32.514 11.828 -19.556 1.00 34.62 503 GLY A O 1
ATOM 4013 N N . MET A 1 504 ? 30.606 10.912 -18.811 1.00 34.59 504 MET A N 1
ATOM 4014 C CA . MET A 1 504 ? 31.008 10.842 -17.390 1.00 34.59 504 MET A CA 1
ATOM 4015 C C . MET A 1 504 ? 31.155 9.417 -16.825 1.00 34.59 504 MET A C 1
ATOM 4017 O O . MET A 1 504 ? 31.358 9.258 -15.623 1.00 34.59 504 MET A O 1
ATOM 4021 N N . LEU A 1 505 ? 31.091 8.374 -17.658 1.00 31.81 505 LEU A N 1
ATOM 4022 C CA . LEU A 1 505 ? 31.366 6.994 -17.241 1.00 31.81 505 LEU A CA 1
ATOM 4023 C C . LEU A 1 505 ? 32.632 6.478 -17.945 1.00 31.81 505 LEU A C 1
ATOM 4025 O O . LEU A 1 505 ? 32.754 6.663 -19.157 1.00 31.81 505 LEU A O 1
ATOM 4029 N N . PRO A 1 506 ? 33.578 5.837 -17.230 1.00 32.28 506 PRO A N 1
ATOM 4030 C CA . PRO A 1 506 ? 34.757 5.262 -17.862 1.00 32.28 506 PRO A CA 1
ATOM 4031 C C . PRO A 1 506 ? 34.327 4.127 -18.797 1.00 32.28 506 PRO A C 1
ATOM 4033 O O . PRO A 1 506 ? 33.599 3.217 -18.402 1.00 32.28 506 PRO A O 1
ATOM 4036 N N . GLN A 1 507 ? 34.772 4.195 -20.052 1.00 34.66 507 GLN A N 1
ATOM 4037 C CA . GLN A 1 507 ? 34.587 3.123 -21.021 1.00 34.66 507 GLN A CA 1
ATOM 4038 C C . GLN A 1 507 ? 35.420 1.908 -20.602 1.00 34.66 507 GLN A C 1
ATOM 4040 O O . GLN A 1 507 ? 36.641 1.906 -20.743 1.00 34.66 507 GLN A O 1
ATOM 4045 N N . SER A 1 508 ? 34.766 0.846 -20.141 1.00 31.69 508 SER A N 1
ATOM 4046 C CA . SER A 1 508 ? 35.327 -0.500 -20.212 1.00 31.69 508 SER A CA 1
ATOM 4047 C C . SER A 1 508 ? 34.224 -1.547 -20.413 1.00 31.69 508 SER A C 1
ATOM 4049 O O . SER A 1 508 ? 33.219 -1.576 -19.711 1.00 31.69 508 SER A O 1
ATOM 4051 N N . ALA A 1 509 ? 34.459 -2.396 -21.420 1.00 30.88 509 ALA A N 1
ATOM 4052 C CA . ALA A 1 509 ? 33.761 -3.637 -21.763 1.00 30.88 509 ALA A CA 1
ATOM 4053 C C . ALA A 1 509 ? 32.321 -3.546 -22.318 1.00 30.88 509 ALA A C 1
ATOM 4055 O O . ALA A 1 509 ? 31.373 -4.061 -21.733 1.00 30.88 509 ALA A O 1
ATOM 4056 N N . VAL A 1 510 ? 32.182 -3.030 -23.546 1.00 28.06 510 VAL A N 1
ATOM 4057 C CA . VAL A 1 510 ? 31.151 -3.528 -24.474 1.00 28.06 510 VAL A CA 1
ATOM 4058 C C . VAL A 1 510 ? 31.809 -4.588 -25.354 1.00 28.06 510 VAL A C 1
ATOM 4060 O O . VAL A 1 510 ? 32.598 -4.270 -26.240 1.00 28.06 510 VAL A O 1
ATOM 4063 N N . VAL A 1 511 ? 31.505 -5.857 -25.082 1.00 29.27 511 VAL A N 1
ATOM 4064 C CA . VAL A 1 511 ? 31.732 -6.950 -26.033 1.00 29.27 511 VAL A CA 1
ATOM 4065 C C . VAL A 1 511 ? 30.696 -6.787 -27.142 1.00 29.27 511 VAL A C 1
ATOM 4067 O O . VAL A 1 511 ? 29.491 -6.873 -26.906 1.00 29.27 511 VAL A O 1
ATOM 4070 N N . SER A 1 512 ? 31.171 -6.496 -28.346 1.00 28.86 512 SER A N 1
ATOM 4071 C CA . SER A 1 512 ? 30.374 -6.416 -29.563 1.00 28.86 512 SER A CA 1
ATOM 4072 C C . SER A 1 512 ? 29.827 -7.797 -29.933 1.00 28.86 512 SER A C 1
ATOM 4074 O O . SER A 1 512 ? 30.573 -8.739 -30.184 1.00 28.86 512 SER A O 1
ATOM 4076 N N . SER A 1 513 ? 28.504 -7.915 -29.995 1.00 27.06 513 SER A N 1
ATOM 4077 C CA . SER A 1 513 ? 27.815 -8.995 -30.710 1.00 27.06 513 SER A CA 1
ATOM 4078 C C . SER A 1 513 ? 27.425 -8.473 -32.101 1.00 27.06 513 SER A C 1
ATOM 4080 O O . SER A 1 513 ? 26.938 -7.344 -32.197 1.00 27.06 513 SER A O 1
ATOM 4082 N N . PRO A 1 514 ? 27.665 -9.220 -33.197 1.00 33.34 514 PRO A N 1
ATOM 4083 C CA . PRO A 1 514 ? 27.310 -8.756 -34.531 1.00 33.34 514 PRO A CA 1
ATOM 4084 C C . PRO A 1 514 ? 25.826 -9.011 -34.838 1.00 33.34 514 PRO A C 1
ATOM 4086 O O . PRO A 1 514 ? 25.229 -9.987 -34.384 1.00 33.34 514 PRO A O 1
ATOM 4089 N N . ALA A 1 515 ? 25.247 -8.099 -35.619 1.00 28.47 515 ALA A N 1
ATOM 4090 C CA . ALA A 1 515 ? 23.866 -8.107 -36.096 1.00 28.47 515 ALA A CA 1
ATOM 4091 C C . ALA A 1 515 ? 23.559 -9.287 -37.054 1.00 28.47 515 ALA A C 1
ATOM 4093 O O . ALA A 1 515 ? 24.477 -9.810 -37.690 1.00 28.47 515 ALA A O 1
ATOM 4094 N N . PRO A 1 516 ? 22.281 -9.699 -37.200 1.00 33.75 516 PRO A N 1
ATOM 4095 C CA . PRO A 1 516 ? 21.906 -10.877 -37.976 1.00 33.75 516 PRO A CA 1
ATOM 4096 C C . PRO A 1 516 ? 21.833 -10.576 -39.480 1.00 33.75 516 PRO A C 1
ATOM 4098 O O . PRO A 1 516 ? 21.225 -9.591 -39.899 1.00 33.75 516 PRO A O 1
ATOM 4101 N N . SER A 1 517 ? 22.414 -11.459 -40.295 1.00 29.39 517 SER A N 1
ATOM 4102 C CA . SER A 1 517 ? 22.228 -11.491 -41.747 1.00 29.39 517 SER A CA 1
ATOM 4103 C C . SER A 1 517 ? 21.170 -12.526 -42.152 1.00 29.39 517 SER A C 1
ATOM 4105 O O . SER A 1 517 ? 20.865 -13.483 -41.443 1.00 29.39 517 SER A O 1
ATOM 4107 N N . SER A 1 518 ? 20.557 -12.258 -43.297 1.00 31.58 518 SER A N 1
ATOM 4108 C CA . SER A 1 518 ? 19.316 -12.809 -43.828 1.00 31.58 518 SER A CA 1
ATOM 4109 C C . SER A 1 518 ? 19.451 -14.128 -44.614 1.00 31.58 518 SER A C 1
ATOM 4111 O O . SER A 1 518 ? 20.233 -14.187 -45.557 1.00 31.58 518 SER A O 1
ATOM 4113 N N . ALA A 1 519 ? 18.519 -15.058 -44.341 1.00 31.28 519 ALA A N 1
ATOM 4114 C CA . ALA A 1 519 ? 17.875 -16.026 -45.262 1.00 31.28 519 ALA A CA 1
ATOM 4115 C C . ALA A 1 519 ? 18.703 -17.248 -45.789 1.00 31.28 519 ALA A C 1
ATOM 4117 O O . ALA A 1 519 ? 19.897 -17.337 -45.532 1.00 31.28 519 ALA A O 1
ATOM 4118 N N . PRO A 1 520 ? 18.069 -18.288 -46.390 1.00 41.56 520 PRO A N 1
ATOM 4119 C CA . PRO A 1 520 ? 17.841 -19.573 -45.713 1.00 41.56 520 PRO A CA 1
ATOM 4120 C C . PRO A 1 520 ? 18.501 -20.781 -46.414 1.00 41.56 520 PRO A C 1
ATOM 4122 O O . PRO A 1 520 ? 18.675 -20.788 -47.630 1.00 41.56 520 PRO A O 1
ATOM 4125 N N . ALA A 1 521 ? 18.783 -21.860 -45.673 1.00 29.86 521 ALA A N 1
ATOM 4126 C CA . ALA A 1 521 ? 19.199 -23.141 -46.254 1.00 29.86 521 ALA A CA 1
ATOM 4127 C C . ALA A 1 521 ? 18.447 -24.329 -45.628 1.00 29.86 521 ALA A C 1
ATOM 4129 O O . ALA A 1 521 ? 18.322 -24.460 -44.413 1.00 29.86 521 ALA A O 1
ATOM 4130 N N . THR A 1 522 ? 17.917 -25.165 -46.518 1.00 31.28 522 THR A N 1
ATOM 4131 C CA . THR A 1 522 ? 17.107 -26.377 -46.327 1.00 31.28 522 THR A CA 1
ATOM 4132 C C . THR A 1 522 ? 17.841 -27.546 -45.641 1.00 31.28 522 THR A C 1
ATOM 4134 O O . THR A 1 522 ? 19.066 -27.611 -45.719 1.00 31.28 522 THR A O 1
ATOM 4137 N N . PRO A 1 523 ? 17.121 -28.523 -45.041 1.00 37.06 523 PRO A N 1
ATOM 4138 C CA . PRO A 1 523 ? 17.714 -29.566 -44.199 1.00 37.06 523 PRO A CA 1
ATOM 4139 C C . PRO A 1 523 ? 17.872 -30.928 -44.903 1.00 37.06 523 PRO A C 1
ATOM 4141 O O . PRO A 1 523 ? 17.019 -31.312 -45.704 1.00 37.06 523 PRO A O 1
ATOM 4144 N N . ARG A 1 524 ? 18.910 -31.700 -44.534 1.00 26.91 524 ARG A N 1
ATOM 4145 C CA . ARG A 1 524 ? 18.989 -33.185 -44.613 1.00 26.91 524 ARG A CA 1
ATOM 4146 C C . ARG A 1 524 ? 20.349 -33.701 -44.091 1.00 26.91 524 ARG A C 1
ATOM 4148 O O . ARG A 1 524 ? 21.329 -32.984 -44.241 1.00 26.91 524 ARG A O 1
ATOM 4155 N N . PRO A 1 525 ? 20.476 -34.979 -43.685 1.00 37.44 525 PRO A N 1
ATOM 4156 C CA . PRO A 1 525 ? 19.677 -35.737 -42.720 1.00 37.44 525 PRO A CA 1
ATOM 4157 C C . PRO A 1 525 ? 20.543 -36.309 -41.568 1.00 37.44 525 PRO A C 1
ATOM 4159 O O . PRO A 1 525 ? 21.770 -36.268 -41.599 1.00 37.44 525 PRO A O 1
ATOM 4162 N N . LEU A 1 526 ? 19.871 -36.863 -40.553 1.00 30.28 526 LEU A N 1
ATOM 4163 C CA . LEU A 1 526 ? 20.464 -37.530 -39.393 1.00 30.28 526 LEU A CA 1
ATOM 4164 C C . LEU A 1 526 ? 21.306 -38.760 -39.769 1.00 30.28 526 LEU A C 1
ATOM 4166 O O . LEU A 1 526 ? 20.837 -39.634 -40.499 1.00 30.28 526 LEU A O 1
ATOM 4170 N N . ALA A 1 527 ? 22.476 -38.875 -39.138 1.00 30.44 527 ALA A N 1
ATOM 4171 C CA . ALA A 1 527 ? 23.179 -40.135 -38.938 1.00 30.44 527 ALA A CA 1
ATOM 4172 C C . ALA A 1 527 ? 23.157 -40.499 -37.446 1.00 30.44 527 ALA A C 1
ATOM 4174 O O . ALA A 1 527 ? 23.497 -39.704 -36.571 1.00 30.44 527 ALA A O 1
ATOM 4175 N N . SER A 1 528 ? 22.702 -41.719 -37.197 1.00 30.39 528 SER A N 1
ATOM 4176 C CA . SER A 1 528 ? 22.618 -42.429 -35.929 1.00 30.39 528 SER A CA 1
ATOM 4177 C C . SER A 1 528 ? 23.991 -42.715 -35.322 1.00 30.39 528 SER A C 1
ATOM 4179 O O . SER A 1 528 ? 24.835 -43.303 -35.996 1.00 30.39 528 SER A O 1
ATOM 4181 N N . VAL A 1 529 ? 24.163 -42.443 -34.026 1.00 32.34 529 VAL A N 1
ATOM 4182 C CA . VAL A 1 529 ? 25.156 -43.145 -33.201 1.00 32.34 529 VAL A CA 1
ATOM 4183 C C . VAL A 1 529 ? 24.505 -43.563 -31.887 1.00 32.34 529 VAL A C 1
ATOM 4185 O O . VAL A 1 529 ? 24.073 -42.751 -31.074 1.00 32.34 529 VAL A O 1
ATOM 4188 N N . THR A 1 530 ? 24.419 -44.876 -31.739 1.00 29.72 530 THR A N 1
ATOM 4189 C CA . THR A 1 530 ? 24.112 -45.654 -30.543 1.00 29.72 530 THR A CA 1
ATOM 4190 C C . THR A 1 530 ? 25.227 -45.534 -29.502 1.00 29.72 530 THR A C 1
ATOM 4192 O O . THR A 1 530 ? 26.373 -45.823 -29.835 1.00 29.72 530 THR A O 1
ATOM 4195 N N . ALA A 1 531 ? 24.897 -45.227 -28.244 1.00 31.06 531 ALA A N 1
ATOM 4196 C CA . ALA A 1 531 ? 25.629 -45.726 -27.074 1.00 31.06 531 ALA A CA 1
ATOM 4197 C C . ALA A 1 531 ? 24.786 -45.583 -25.793 1.00 31.06 531 ALA A C 1
ATOM 4199 O O . ALA A 1 531 ? 24.190 -44.544 -25.524 1.00 31.06 531 ALA A O 1
ATOM 4200 N N . SER A 1 532 ? 24.733 -46.682 -25.049 1.00 31.14 532 SER A N 1
ATOM 4201 C CA . SER A 1 532 ? 23.970 -46.976 -23.833 1.00 31.14 532 SER A CA 1
ATOM 4202 C C . SER A 1 532 ? 24.412 -46.165 -22.597 1.00 31.14 532 SER A C 1
ATOM 4204 O O . SER A 1 532 ? 25.527 -45.644 -22.584 1.00 31.14 532 SER A O 1
ATOM 4206 N N . PRO A 1 533 ? 23.595 -46.098 -21.523 1.00 37.59 533 PRO A N 1
ATOM 4207 C CA . PRO A 1 533 ? 23.926 -45.349 -20.316 1.00 37.59 533 PRO A CA 1
ATOM 4208 C C . PRO A 1 533 ? 24.702 -46.214 -19.309 1.00 37.59 533 PRO A C 1
ATOM 4210 O O . PRO A 1 533 ? 24.247 -47.290 -18.924 1.00 37.59 533 PRO A O 1
ATOM 4213 N N . THR A 1 534 ? 25.837 -45.710 -18.826 1.00 32.59 534 THR A N 1
ATOM 4214 C CA . THR A 1 534 ? 26.546 -46.243 -17.649 1.00 32.59 534 THR A CA 1
ATOM 4215 C C . THR A 1 534 ? 26.397 -45.230 -16.506 1.00 32.59 534 THR A C 1
ATOM 4217 O O . THR A 1 534 ? 26.612 -44.038 -16.738 1.00 32.59 534 THR A O 1
ATOM 4220 N N . PRO A 1 535 ? 25.997 -45.641 -15.289 1.00 37.75 535 PRO A N 1
ATOM 4221 C CA . PRO A 1 535 ? 25.665 -44.714 -14.209 1.00 37.75 535 PRO A CA 1
ATOM 4222 C C . PRO A 1 535 ? 26.926 -44.160 -13.530 1.00 37.75 535 PRO A C 1
ATOM 4224 O O . PRO A 1 535 ? 27.827 -44.909 -13.156 1.00 37.75 535 PRO A O 1
ATOM 4227 N N . LEU A 1 536 ? 26.976 -42.840 -13.341 1.00 35.34 536 LEU A N 1
ATOM 4228 C CA . LEU A 1 536 ? 27.991 -42.172 -12.524 1.00 35.34 536 LEU A CA 1
ATOM 4229 C C . LEU A 1 536 ? 27.695 -42.410 -11.037 1.00 35.34 536 LEU A C 1
ATOM 4231 O O . LEU A 1 536 ? 26.622 -42.072 -10.538 1.00 35.34 536 LEU A O 1
ATOM 4235 N N . ALA A 1 537 ? 28.664 -43.014 -10.351 1.00 33.91 537 ALA A N 1
ATOM 4236 C CA . ALA A 1 537 ? 28.649 -43.273 -8.920 1.00 33.91 537 ALA A CA 1
ATOM 4237 C C . ALA A 1 537 ? 28.730 -41.968 -8.107 1.00 33.91 537 ALA A C 1
ATOM 4239 O O . ALA A 1 537 ? 29.524 -41.075 -8.401 1.00 33.91 537 ALA A O 1
ATOM 4240 N N . LEU A 1 538 ? 27.897 -41.892 -7.069 1.00 35.47 538 LEU A N 1
ATOM 4241 C CA . LEU A 1 538 ? 27.867 -40.844 -6.051 1.00 35.47 538 LEU A CA 1
ATOM 4242 C C . LEU A 1 538 ? 29.032 -41.023 -5.066 1.00 35.47 538 LEU A C 1
ATOM 4244 O O . LEU A 1 538 ? 29.201 -42.097 -4.489 1.00 35.47 538 LEU A O 1
ATOM 4248 N N . SER A 1 539 ? 29.790 -39.956 -4.824 1.00 40.75 539 SER A N 1
ATOM 4249 C CA . SER A 1 539 ? 30.749 -39.864 -3.716 1.00 40.75 539 SER A CA 1
ATOM 4250 C C . SER A 1 539 ? 30.005 -39.626 -2.387 1.00 40.75 539 SER A C 1
ATOM 4252 O O . SER A 1 539 ? 29.086 -38.804 -2.363 1.00 40.75 539 SER A O 1
ATOM 4254 N N . PRO A 1 540 ? 30.367 -40.292 -1.273 1.00 43.59 540 PRO A N 1
ATOM 4255 C CA . PRO A 1 540 ? 29.658 -40.143 -0.002 1.00 43.59 540 PRO A CA 1
ATOM 4256 C C . PRO A 1 540 ? 30.070 -38.877 0.774 1.00 43.59 540 PRO A C 1
ATOM 4258 O O . PRO A 1 540 ? 31.237 -38.489 0.795 1.00 43.59 540 PRO A O 1
ATOM 4261 N N . LEU A 1 541 ? 29.088 -38.259 1.444 1.00 41.44 541 LEU A N 1
ATOM 4262 C CA . LEU A 1 541 ? 29.259 -37.192 2.441 1.00 41.44 541 LEU A CA 1
ATOM 4263 C C . LEU A 1 541 ? 29.997 -37.697 3.702 1.00 41.44 541 LEU A C 1
ATOM 4265 O O . LEU A 1 541 ? 29.782 -38.843 4.106 1.00 41.44 541 LEU A O 1
ATOM 4269 N N . PRO A 1 542 ? 30.782 -36.849 4.395 1.00 39.06 542 PRO A N 1
ATOM 4270 C CA . PRO A 1 542 ? 31.339 -37.186 5.701 1.00 39.06 542 PRO A CA 1
ATOM 4271 C C . PRO A 1 542 ? 30.287 -37.051 6.821 1.00 39.06 542 PRO A C 1
ATOM 4273 O O . PRO A 1 542 ? 29.509 -36.099 6.860 1.00 39.06 542 PRO A O 1
ATOM 4276 N N . SER A 1 543 ? 30.282 -38.027 7.734 1.00 42.47 543 SER A N 1
ATOM 4277 C CA . SER A 1 543 ? 29.447 -38.089 8.948 1.00 42.47 543 SER A CA 1
ATOM 4278 C C . SER A 1 543 ? 30.060 -37.292 10.120 1.00 42.47 543 SER A C 1
ATOM 4280 O O . SER A 1 543 ? 31.272 -37.069 10.122 1.00 42.47 543 SER A O 1
ATOM 4282 N N . PRO A 1 544 ? 29.259 -36.867 11.120 1.00 40.25 544 PRO A N 1
ATOM 4283 C CA . PRO A 1 544 ? 29.710 -36.004 12.214 1.00 40.25 544 PRO A CA 1
ATOM 4284 C C . PRO A 1 544 ? 30.455 -36.769 13.324 1.00 40.25 544 PRO A C 1
ATOM 4286 O O . PRO A 1 544 ? 30.172 -37.935 13.593 1.00 40.25 544 PRO A O 1
ATOM 4289 N N . ALA A 1 545 ? 31.391 -36.084 13.988 1.00 37.12 545 ALA A N 1
ATOM 4290 C CA . ALA A 1 545 ? 32.146 -36.568 15.149 1.00 37.12 545 ALA A CA 1
ATOM 4291 C C . ALA A 1 545 ? 31.359 -36.399 16.481 1.00 37.12 545 ALA A C 1
ATOM 4293 O O . ALA A 1 545 ? 30.412 -35.609 16.524 1.00 37.12 545 ALA A O 1
ATOM 4294 N N . PRO A 1 546 ? 31.711 -37.137 17.557 1.00 39.31 546 PRO A N 1
ATOM 4295 C CA . PRO A 1 546 ? 30.807 -37.460 18.666 1.00 39.31 546 PRO A CA 1
ATOM 4296 C C . PRO A 1 546 ? 30.849 -36.474 19.850 1.00 39.31 546 PRO A C 1
ATOM 4298 O O . PRO A 1 546 ? 31.862 -35.834 20.119 1.00 39.31 546 PRO A O 1
ATOM 4301 N N . LEU A 1 547 ? 29.743 -36.423 20.602 1.00 38.44 547 LEU A N 1
ATOM 4302 C CA . LEU A 1 547 ? 29.630 -35.815 21.937 1.00 38.44 547 LEU A CA 1
ATOM 4303 C C . LEU A 1 547 ? 30.068 -36.813 23.029 1.00 38.44 547 LEU A C 1
ATOM 4305 O O . LEU A 1 547 ? 29.815 -38.010 22.869 1.00 38.44 547 LEU A O 1
ATOM 4309 N N . PRO A 1 548 ? 30.642 -36.363 24.161 1.00 36.69 548 PRO A N 1
ATOM 4310 C CA . PRO A 1 548 ? 30.913 -37.237 25.295 1.00 36.69 548 PRO A CA 1
ATOM 4311 C C . PRO A 1 548 ? 29.689 -37.397 26.211 1.00 36.69 548 PRO A C 1
ATOM 4313 O O . PRO A 1 548 ? 28.959 -36.451 26.507 1.00 36.69 548 PRO A O 1
ATOM 4316 N N . SER A 1 549 ? 29.509 -38.630 26.674 1.00 27.59 549 SER A N 1
ATOM 4317 C CA . SER A 1 549 ? 28.529 -39.102 27.650 1.00 27.59 549 SER A CA 1
ATOM 4318 C C . SER A 1 549 ? 29.032 -38.966 29.091 1.00 27.59 549 SER A C 1
ATOM 4320 O O . SER A 1 549 ? 30.184 -39.302 29.357 1.00 27.59 549 SER A O 1
ATOM 4322 N N . TYR A 1 550 ? 28.139 -38.637 30.029 1.00 32.31 550 TYR A N 1
ATOM 4323 C CA . TYR A 1 550 ? 28.243 -39.053 31.431 1.00 32.31 550 TYR A CA 1
ATOM 4324 C C . TYR A 1 550 ? 26.881 -39.587 31.913 1.00 32.31 550 TYR A C 1
ATOM 4326 O O . TYR A 1 550 ? 25.842 -38.956 31.742 1.00 32.31 550 TYR A O 1
ATOM 4334 N N . THR A 1 551 ? 26.946 -40.801 32.456 1.00 28.72 551 THR A N 1
ATOM 4335 C CA . THR A 1 551 ? 25.994 -41.578 33.279 1.00 28.72 551 THR A CA 1
ATOM 4336 C C . THR A 1 551 ? 25.624 -40.825 34.573 1.00 28.72 551 THR A C 1
ATOM 4338 O O . THR A 1 551 ? 26.388 -39.955 34.969 1.00 28.72 551 THR A O 1
ATOM 4341 N N . SER A 1 552 ? 24.578 -41.074 35.368 1.00 30.44 552 SER A N 1
ATOM 4342 C CA . SER A 1 552 ? 23.489 -42.062 35.490 1.00 30.44 552 SER A CA 1
ATOM 4343 C C . SER A 1 552 ? 22.504 -41.529 36.563 1.00 30.44 552 SER A C 1
ATOM 4345 O O . SER A 1 552 ? 22.932 -40.818 37.468 1.00 30.44 552 SER A O 1
ATOM 4347 N N . ASP A 1 553 ? 21.227 -41.901 36.448 1.00 30.89 553 ASP A N 1
ATOM 4348 C CA . ASP A 1 553 ? 20.049 -41.670 37.330 1.00 30.89 553 ASP A CA 1
ATOM 4349 C C . ASP A 1 553 ? 20.251 -42.057 38.833 1.00 30.89 553 ASP A C 1
ATOM 4351 O O . ASP A 1 553 ? 21.238 -42.751 39.104 1.00 30.89 553 ASP A O 1
ATOM 4355 N N . PRO A 1 554 ? 19.363 -41.711 39.819 1.00 41.53 554 PRO A N 1
ATOM 4356 C CA . PRO A 1 554 ? 17.909 -41.985 39.776 1.00 41.53 554 PRO A CA 1
ATOM 4357 C C . PRO A 1 554 ? 16.919 -40.959 40.406 1.00 41.53 554 PRO A C 1
ATOM 4359 O O . PRO A 1 554 ? 17.241 -40.132 41.255 1.00 41.53 554 PRO A O 1
ATOM 4362 N N . THR A 1 555 ? 15.657 -41.116 39.987 1.00 27.27 555 THR A N 1
ATOM 4363 C CA . THR A 1 555 ? 14.350 -40.592 40.470 1.00 27.27 555 THR A CA 1
ATOM 4364 C C . THR A 1 555 ? 13.912 -41.100 41.881 1.00 27.27 555 THR A C 1
ATOM 4366 O O . THR A 1 555 ? 14.610 -41.941 42.438 1.00 27.27 555 THR A O 1
ATOM 4369 N N . PRO A 1 556 ? 12.663 -40.868 42.367 1.00 49.78 556 PRO A N 1
ATOM 4370 C CA . PRO A 1 556 ? 12.037 -39.643 42.905 1.00 49.78 556 PRO A CA 1
ATOM 4371 C C . PRO A 1 556 ? 11.416 -39.873 44.323 1.00 49.78 556 PRO A C 1
ATOM 4373 O O . PRO A 1 556 ? 11.163 -41.013 44.704 1.00 49.78 556 PRO A O 1
ATOM 4376 N N . GLU A 1 557 ? 11.062 -38.834 45.097 1.00 26.88 557 GLU A N 1
ATOM 4377 C CA . GLU A 1 557 ? 10.320 -39.028 46.367 1.00 26.88 557 GLU A CA 1
ATOM 4378 C C . GLU A 1 557 ? 9.141 -38.051 46.570 1.00 26.88 557 GLU A C 1
ATOM 4380 O O . GLU A 1 557 ? 9.145 -36.913 46.099 1.00 26.88 557 GLU A O 1
ATOM 4385 N N . LEU A 1 558 ? 8.094 -38.587 47.210 1.00 31.33 558 LEU A N 1
ATOM 4386 C CA . LEU A 1 558 ? 6.702 -38.135 47.325 1.00 31.33 558 LEU A CA 1
ATOM 4387 C C . LEU A 1 558 ? 6.444 -37.080 48.438 1.00 31.33 558 LEU A C 1
ATOM 4389 O O . LEU A 1 558 ? 6.995 -37.183 49.523 1.00 31.33 558 LEU A O 1
ATOM 4393 N N . THR A 1 559 ? 5.533 -36.132 48.133 1.00 32.41 559 THR A N 1
ATOM 4394 C CA . THR A 1 559 ? 4.486 -35.377 48.914 1.00 32.41 559 THR A CA 1
ATOM 4395 C C . THR A 1 559 ? 4.361 -35.553 50.456 1.00 32.41 559 THR A C 1
ATOM 4397 O O . THR A 1 559 ? 4.634 -36.666 50.892 1.00 32.41 559 THR A O 1
ATOM 4400 N N . PRO A 1 560 ? 3.760 -34.637 51.293 1.00 39.09 560 PRO A N 1
ATOM 4401 C CA . PRO A 1 560 ? 2.507 -33.872 51.046 1.00 39.09 560 PRO A CA 1
ATOM 4402 C C . PRO A 1 560 ? 2.366 -32.509 51.846 1.00 39.09 560 PRO A C 1
ATOM 4404 O O . PRO A 1 560 ? 3.363 -31.805 51.951 1.00 39.09 560 PRO A O 1
ATOM 4407 N N . PRO A 1 561 ? 1.169 -32.024 52.291 1.00 45.56 561 PRO A N 1
ATOM 4408 C CA . PRO A 1 561 ? 0.584 -30.710 51.948 1.00 45.56 561 PRO A CA 1
ATOM 4409 C C . PRO A 1 561 ? 0.612 -29.667 53.094 1.00 45.56 561 PRO A C 1
ATOM 4411 O O . PRO A 1 561 ? 0.950 -30.026 54.208 1.00 45.56 561 PRO A O 1
ATOM 4414 N N . LEU A 1 562 ? 0.186 -28.410 52.857 1.00 27.73 562 LEU A N 1
ATOM 4415 C CA . LEU A 1 562 ? -0.438 -27.507 53.858 1.00 27.73 562 LEU A CA 1
ATOM 4416 C C . LEU A 1 562 ? -0.951 -26.199 53.195 1.00 27.73 562 LEU A C 1
ATOM 4418 O O . LEU A 1 562 ? -0.188 -25.396 52.668 1.00 27.73 562 LEU A O 1
ATOM 4422 N N . THR A 1 563 ? -2.265 -25.977 53.241 1.00 25.44 563 THR A N 1
ATOM 4423 C CA . THR A 1 563 ? -2.942 -24.655 53.255 1.00 25.44 563 THR A CA 1
ATOM 4424 C C . THR A 1 563 ? -2.937 -24.077 54.686 1.00 25.44 563 THR A C 1
ATOM 4426 O O . THR A 1 563 ? -2.711 -24.864 55.604 1.00 25.44 563 THR A O 1
ATOM 4429 N N . PRO A 1 564 ? -3.367 -22.824 54.976 1.00 41.12 564 PRO A N 1
ATOM 4430 C CA . PRO A 1 564 ? -3.473 -21.584 54.191 1.00 41.12 564 PRO A CA 1
ATOM 4431 C C . PRO A 1 564 ? -2.752 -20.385 54.887 1.00 41.12 564 PRO A C 1
ATOM 4433 O O . PRO A 1 564 ? -2.252 -20.497 56.002 1.00 41.12 564 PRO A O 1
ATOM 4436 N N . THR A 1 565 ? -2.860 -19.185 54.297 1.00 25.69 565 THR A N 1
ATOM 4437 C CA . THR A 1 565 ? -2.625 -17.846 54.905 1.00 25.69 565 THR A CA 1
ATOM 4438 C C . THR A 1 565 ? -1.176 -17.355 55.030 1.00 25.69 565 THR A C 1
ATOM 4440 O O . THR A 1 565 ? -0.421 -17.789 55.887 1.00 25.69 565 THR A O 1
ATOM 4443 N N . THR A 1 566 ? -0.811 -16.341 54.242 1.00 24.94 566 THR A N 1
ATOM 4444 C CA . THR A 1 566 ? -0.500 -14.962 54.688 1.00 24.94 566 THR A CA 1
ATOM 4445 C C . THR A 1 566 ? 0.126 -14.192 53.525 1.00 24.94 566 THR A C 1
ATOM 4447 O O . THR A 1 566 ? 0.958 -14.707 52.788 1.00 24.94 566 THR A O 1
ATOM 4450 N N . VAL A 1 567 ? -0.327 -12.958 53.325 1.00 37.75 567 VAL A N 1
ATOM 4451 C CA . VAL A 1 567 ? 0.247 -11.998 52.375 1.00 37.75 567 VAL A CA 1
ATOM 4452 C C . VAL A 1 567 ? 1.641 -11.587 52.865 1.00 37.75 567 VAL A C 1
ATOM 4454 O O . VAL A 1 567 ? 1.726 -11.114 53.998 1.00 37.75 567 VAL A O 1
ATOM 4457 N N . PRO A 1 568 ? 2.702 -11.631 52.035 1.00 30.41 568 PRO A N 1
ATOM 4458 C CA . PRO A 1 568 ? 3.879 -10.813 52.264 1.00 30.41 568 PRO A CA 1
ATOM 4459 C C . PRO A 1 568 ? 3.951 -9.707 51.209 1.00 30.41 568 PRO A C 1
ATOM 4461 O O . PRO A 1 568 ? 4.100 -9.942 50.010 1.00 30.41 568 PRO A O 1
ATOM 4464 N N . SER A 1 569 ? 3.848 -8.481 51.713 1.00 36.22 569 SER A N 1
ATOM 4465 C CA . SER A 1 569 ? 4.302 -7.245 51.087 1.00 36.22 569 SER A CA 1
ATOM 4466 C C . SER A 1 569 ? 5.713 -7.424 50.507 1.00 36.22 569 SER A C 1
ATOM 4468 O O . SER A 1 569 ? 6.678 -7.581 51.255 1.00 36.22 569 SER A O 1
ATOM 4470 N N . ALA A 1 570 ? 5.841 -7.423 49.180 1.00 32.25 570 ALA A N 1
ATOM 4471 C CA . ALA A 1 570 ? 7.130 -7.357 48.503 1.00 32.25 570 ALA A CA 1
ATOM 4472 C C . ALA A 1 570 ? 7.486 -5.882 48.272 1.00 32.25 570 ALA A C 1
ATOM 4474 O O . ALA A 1 570 ? 6.978 -5.248 47.348 1.00 32.25 570 ALA A O 1
ATOM 4475 N N . ALA A 1 571 ? 8.351 -5.335 49.126 1.00 35.03 571 ALA A N 1
ATOM 4476 C CA . ALA A 1 571 ? 9.052 -4.087 48.846 1.00 35.03 571 ALA A CA 1
ATOM 4477 C C . ALA A 1 571 ? 9.942 -4.263 47.590 1.00 35.03 571 ALA A C 1
ATOM 4479 O O . ALA A 1 571 ? 10.570 -5.317 47.440 1.00 35.03 571 ALA A O 1
ATOM 4480 N N . PRO A 1 572 ? 10.006 -3.282 46.670 1.00 42.69 572 PRO A N 1
ATOM 4481 C CA . PRO A 1 572 ? 10.839 -3.378 45.476 1.00 42.69 572 PRO A CA 1
ATOM 4482 C C . PRO A 1 572 ? 12.327 -3.359 45.858 1.00 42.69 572 PRO A C 1
ATOM 4484 O O . PRO A 1 572 ? 12.737 -2.665 46.787 1.00 42.69 572 PRO A O 1
ATOM 4487 N N . ARG A 1 573 ? 13.139 -4.151 45.146 1.00 52.62 573 ARG A N 1
ATOM 4488 C CA . ARG A 1 573 ? 14.592 -4.273 45.349 1.00 52.62 573 ARG A CA 1
ATOM 4489 C C . ARG A 1 573 ? 15.280 -2.951 44.991 1.00 52.62 573 ARG A C 1
ATOM 4491 O O . ARG A 1 573 ? 15.631 -2.733 43.835 1.00 52.62 573 ARG A O 1
ATOM 4498 N N . VAL A 1 574 ? 15.447 -2.069 45.972 1.00 56.69 574 VAL A N 1
ATOM 4499 C CA . VAL A 1 574 ? 16.284 -0.868 45.860 1.00 56.69 574 VAL A CA 1
ATOM 4500 C C . VAL A 1 574 ? 17.748 -1.321 45.808 1.00 56.69 574 VAL A C 1
ATOM 4502 O O . VAL A 1 574 ? 18.148 -2.178 46.599 1.00 56.69 574 VAL A O 1
ATOM 4505 N N . CYS A 1 575 ? 18.534 -0.796 44.862 1.00 67.38 575 CYS A N 1
ATOM 4506 C CA . CYS A 1 575 ? 19.988 -0.988 44.850 1.00 67.38 575 CYS A CA 1
ATOM 4507 C C . CYS A 1 575 ? 20.556 -0.610 46.232 1.00 67.38 575 CYS A C 1
ATOM 4509 O O . CYS A 1 575 ? 20.139 0.420 46.767 1.00 67.38 575 CYS A O 1
ATOM 4511 N N . PRO A 1 576 ? 21.464 -1.401 46.832 1.00 59.47 576 PRO A N 1
ATOM 4512 C CA . PRO A 1 576 ? 22.060 -1.041 48.116 1.00 59.47 576 PRO A CA 1
ATOM 4513 C C . PRO A 1 576 ? 22.672 0.361 48.023 1.00 59.47 576 PRO A C 1
ATOM 4515 O O . PRO A 1 576 ? 23.281 0.696 47.006 1.00 59.47 576 PRO A O 1
ATOM 4518 N N . GLU A 1 577 ? 22.460 1.196 49.045 1.00 53.41 577 GLU A N 1
ATOM 4519 C CA . GLU A 1 577 ? 22.968 2.570 49.065 1.00 53.41 577 GLU A CA 1
ATOM 4520 C C . GLU A 1 577 ? 24.497 2.524 48.953 1.00 53.41 577 GLU A C 1
ATOM 4522 O O . GLU A 1 577 ? 25.193 2.158 49.897 1.00 53.41 577 GLU A O 1
ATOM 4527 N N . ALA A 1 578 ? 25.020 2.832 47.765 1.00 52.50 578 ALA A N 1
ATOM 4528 C CA . ALA A 1 578 ? 26.450 2.800 47.521 1.00 52.50 578 ALA A CA 1
ATOM 4529 C C . ALA A 1 578 ? 27.080 4.004 48.225 1.00 52.50 578 ALA A C 1
ATOM 4531 O O . ALA A 1 578 ? 26.920 5.154 47.802 1.00 52.50 578 ALA A O 1
ATOM 4532 N N . THR A 1 579 ? 27.772 3.753 49.332 1.00 53.88 579 THR A N 1
ATOM 4533 C CA . THR A 1 579 ? 28.729 4.699 49.903 1.00 53.88 579 THR A CA 1
ATOM 4534 C C . THR A 1 579 ? 29.779 4.979 48.828 1.00 53.88 579 THR A C 1
ATOM 4536 O O . THR A 1 579 ? 30.313 4.037 48.246 1.00 53.88 579 THR A O 1
ATOM 4539 N N . LEU A 1 580 ? 30.052 6.254 48.525 1.00 61.84 580 LEU A N 1
ATOM 4540 C CA . LEU A 1 580 ? 31.099 6.618 47.564 1.00 61.84 580 LEU A CA 1
ATOM 4541 C C . LEU A 1 580 ? 32.407 5.947 47.995 1.00 61.84 580 LEU A C 1
ATOM 4543 O O . LEU A 1 580 ? 32.932 6.252 49.067 1.00 61.84 580 LEU A O 1
ATOM 4547 N N . SER A 1 581 ? 32.912 5.020 47.184 1.00 63.81 581 SER A N 1
ATOM 4548 C CA . SER A 1 581 ? 34.138 4.293 47.519 1.00 63.81 581 SER A CA 1
ATOM 4549 C C . SER A 1 581 ? 35.329 5.264 47.485 1.00 63.81 581 SER A C 1
ATOM 4551 O O . SER A 1 581 ? 35.355 6.169 46.655 1.00 63.81 581 SER A O 1
ATOM 4553 N N . PRO A 1 582 ? 36.328 5.177 48.369 1.00 67.69 582 PRO A N 1
ATOM 4554 C CA . PRO A 1 582 ? 37.564 5.928 48.155 1.00 67.69 582 PRO A CA 1
ATOM 4555 C C . PRO A 1 582 ? 38.195 5.506 46.817 1.00 67.69 582 PRO A C 1
ATOM 4557 O O . PRO A 1 582 ? 38.092 4.342 46.431 1.00 67.69 582 PRO A O 1
ATOM 4560 N N . LEU A 1 583 ? 38.809 6.450 46.094 1.00 72.62 583 LEU A N 1
ATOM 4561 C CA . LEU A 1 583 ? 39.534 6.130 44.859 1.00 72.62 583 LEU A CA 1
ATOM 4562 C C . LEU A 1 583 ? 40.641 5.116 45.181 1.00 72.62 583 LEU A C 1
ATOM 4564 O O . LEU A 1 583 ? 41.367 5.285 46.162 1.00 72.62 583 LEU A O 1
ATOM 4568 N N . SER A 1 584 ? 40.743 4.058 44.378 1.00 64.25 584 SER A N 1
ATOM 4569 C CA . SER A 1 584 ? 41.667 2.938 44.601 1.00 64.25 584 SER A CA 1
ATOM 4570 C C . SER A 1 584 ? 43.143 3.303 44.393 1.00 64.25 584 SER A C 1
ATOM 4572 O O . SER A 1 584 ? 44.017 2.594 44.888 1.00 64.25 584 SER A O 1
ATOM 4574 N N . SER A 1 585 ? 43.429 4.404 43.694 1.00 70.06 585 SER A N 1
ATOM 4575 C CA . SER A 1 585 ? 44.770 4.887 43.343 1.00 70.06 585 SER A CA 1
ATOM 4576 C C . SER A 1 585 ? 44.772 6.407 43.124 1.00 70.06 585 SER A C 1
ATOM 4578 O O . SER A 1 585 ? 43.723 7.013 42.905 1.00 70.06 585 SER A O 1
ATOM 4580 N N . ALA A 1 586 ? 45.953 7.035 43.204 1.00 73.25 586 ALA A N 1
ATOM 4581 C CA . ALA A 1 586 ? 46.123 8.467 42.924 1.00 73.25 586 ALA A CA 1
ATOM 4582 C C . ALA A 1 586 ? 46.047 8.795 41.420 1.00 73.25 586 ALA A C 1
ATOM 4584 O O . ALA A 1 586 ? 45.604 9.883 41.060 1.00 73.25 586 ALA A O 1
ATOM 4585 N N . ASP A 1 587 ? 46.437 7.842 40.568 1.00 85.00 587 ASP A N 1
ATOM 4586 C CA . ASP A 1 587 ? 46.366 7.941 39.110 1.00 85.00 587 ASP A CA 1
ATOM 4587 C C . ASP A 1 587 ? 45.217 7.071 38.562 1.00 85.00 587 ASP A C 1
ATOM 4589 O O . ASP A 1 587 ? 44.970 5.989 39.112 1.00 85.00 587 ASP A O 1
ATOM 4593 N N . PRO A 1 588 ? 44.510 7.510 37.501 1.00 89.56 588 PRO A N 1
ATOM 4594 C CA . PRO A 1 588 ? 43.423 6.749 36.890 1.00 89.56 588 PRO A CA 1
ATOM 4595 C C . PRO A 1 588 ? 43.925 5.548 36.084 1.00 89.56 588 PRO A C 1
ATOM 4597 O O . PRO A 1 588 ? 44.937 5.629 35.389 1.00 89.56 588 PRO A O 1
ATOM 4600 N N . ASP A 1 589 ? 43.150 4.464 36.109 1.00 90.88 589 ASP A N 1
ATOM 4601 C CA . ASP A 1 589 ? 43.397 3.242 35.335 1.00 90.88 589 ASP A CA 1
ATOM 4602 C C . ASP A 1 589 ? 43.280 3.506 33.818 1.00 90.88 589 ASP A C 1
ATOM 4604 O O . ASP A 1 589 ? 44.037 2.964 33.012 1.00 90.88 589 ASP A O 1
ATOM 4608 N N . TYR A 1 590 ? 42.354 4.382 33.410 1.00 91.56 590 TYR A N 1
ATOM 4609 C CA . TYR A 1 590 ? 42.185 4.805 32.016 1.00 91.56 590 TYR A CA 1
ATOM 4610 C C . TYR A 1 590 ? 41.673 6.251 31.924 1.00 91.56 590 TYR A C 1
ATOM 4612 O O . TYR A 1 590 ? 40.914 6.709 32.778 1.00 91.56 590 TYR A O 1
ATOM 4620 N N . VAL A 1 591 ? 42.053 6.977 30.868 1.00 92.44 591 VAL A N 1
ATOM 4621 C CA . VAL A 1 591 ? 41.536 8.326 30.579 1.00 92.44 591 VAL A CA 1
ATOM 4622 C C . VAL A 1 591 ? 40.901 8.330 29.195 1.00 92.44 591 VAL A C 1
ATOM 4624 O O . VAL A 1 591 ? 41.576 8.108 28.189 1.00 92.44 591 VAL A O 1
ATOM 4627 N N . TYR A 1 592 ? 39.595 8.582 29.142 1.00 89.00 592 TYR A N 1
ATOM 4628 C CA . TYR A 1 592 ? 38.861 8.688 27.884 1.00 89.00 592 TYR A CA 1
ATOM 4629 C C . TYR A 1 592 ? 39.272 9.945 27.097 1.00 89.00 592 TYR A C 1
ATOM 4631 O O . TYR A 1 592 ? 39.706 10.934 27.693 1.00 89.00 592 TYR A O 1
ATOM 4639 N N . PRO A 1 593 ? 39.080 9.968 25.761 1.00 91.44 593 PRO A N 1
ATOM 4640 C CA . PRO A 1 593 ? 39.407 11.132 24.930 1.00 91.44 593 PRO A CA 1
ATOM 4641 C C . PRO A 1 593 ? 38.700 12.435 25.330 1.00 91.44 593 PRO A C 1
ATOM 4643 O O . PRO A 1 593 ? 39.174 13.516 24.995 1.00 91.44 593 PRO A O 1
ATOM 4646 N N . ASP A 1 594 ? 37.564 12.343 26.022 1.00 87.38 594 ASP A N 1
ATOM 4647 C CA . ASP A 1 594 ? 36.814 13.492 26.533 1.00 87.38 594 ASP A CA 1
ATOM 4648 C C . ASP A 1 594 ? 37.369 14.044 27.861 1.00 87.38 594 ASP A C 1
ATOM 4650 O O . ASP A 1 594 ? 36.904 15.080 28.329 1.00 87.38 594 ASP A O 1
ATOM 4654 N N . GLY A 1 595 ? 38.373 13.385 28.449 1.00 90.31 595 GLY A N 1
ATOM 4655 C CA . GLY A 1 595 ? 38.977 13.728 29.735 1.00 90.31 595 GLY A CA 1
ATOM 4656 C C . GLY A 1 595 ? 38.367 13.000 30.937 1.00 90.31 595 GLY A C 1
ATOM 4657 O O . GLY A 1 595 ? 38.755 13.292 32.068 1.00 90.31 595 GLY A O 1
ATOM 4658 N N . THR A 1 596 ? 37.425 12.073 30.733 1.00 93.00 596 THR A N 1
ATOM 4659 C CA . THR A 1 596 ? 36.856 11.266 31.822 1.00 93.00 596 THR A CA 1
ATOM 4660 C C . THR A 1 596 ? 37.911 10.320 32.392 1.00 93.00 596 THR A C 1
ATOM 4662 O O . THR A 1 596 ? 38.488 9.508 31.669 1.00 93.00 596 THR A O 1
ATOM 4665 N N . GLN A 1 597 ? 38.142 10.409 33.700 1.00 94.19 597 GLN A N 1
ATOM 4666 C CA . GLN A 1 597 ? 39.035 9.521 34.440 1.00 94.19 597 GLN A CA 1
ATOM 4667 C C . GLN A 1 597 ? 38.269 8.277 34.893 1.00 94.19 597 GLN A C 1
ATOM 4669 O O . GLN A 1 597 ? 37.203 8.392 35.499 1.00 94.19 597 GLN A O 1
ATOM 4674 N N . TYR A 1 598 ? 38.812 7.101 34.611 1.00 92.44 598 TYR A N 1
ATOM 4675 C CA . TYR A 1 598 ? 38.213 5.803 34.898 1.00 92.44 598 TYR A CA 1
ATOM 4676 C C . TYR A 1 598 ? 39.085 5.019 35.879 1.00 92.44 598 TYR A C 1
ATOM 4678 O O . TYR A 1 598 ? 40.299 4.946 35.700 1.00 92.44 598 TYR A O 1
ATOM 4686 N N . TYR A 1 599 ? 38.443 4.422 36.882 1.00 92.94 599 TYR A N 1
ATOM 4687 C CA . TYR A 1 599 ? 39.045 3.567 37.900 1.00 92.94 599 TYR A CA 1
ATOM 4688 C C . TYR A 1 599 ? 38.241 2.262 37.947 1.00 92.94 599 TYR A C 1
ATOM 4690 O O . TYR A 1 599 ? 37.045 2.282 38.258 1.00 92.94 599 TYR A O 1
ATOM 4698 N N . GLY A 1 600 ? 38.850 1.136 37.582 1.00 90.81 600 GLY A N 1
ATOM 4699 C CA . GLY A 1 600 ? 38.138 -0.131 37.420 1.00 90.81 600 GLY A CA 1
ATOM 4700 C C . GLY A 1 600 ? 38.863 -1.151 36.535 1.00 90.81 600 GLY A C 1
ATOM 4701 O O . GLY A 1 600 ? 39.963 -0.898 36.048 1.00 90.81 600 GLY A O 1
ATOM 4702 N N . PRO A 1 601 ? 38.253 -2.326 36.296 1.00 89.94 601 PRO A N 1
ATOM 4703 C CA . PRO A 1 601 ? 38.895 -3.413 35.568 1.00 89.94 601 PRO A CA 1
ATOM 4704 C C . PRO A 1 601 ? 39.187 -3.040 34.107 1.00 89.94 601 PRO A C 1
ATOM 4706 O O . PRO A 1 601 ? 38.324 -2.513 33.392 1.00 89.94 601 PRO A O 1
ATOM 4709 N N . ILE A 1 602 ? 40.401 -3.369 33.660 1.00 89.25 602 ILE A N 1
ATOM 4710 C CA . ILE A 1 602 ? 40.878 -3.219 32.281 1.00 89.25 602 ILE A CA 1
ATOM 4711 C C . ILE A 1 602 ? 41.091 -4.602 31.667 1.00 89.25 602 ILE A C 1
ATOM 4713 O O . ILE A 1 602 ? 41.776 -5.444 32.246 1.00 89.25 602 ILE A O 1
ATOM 4717 N N . GLU A 1 603 ? 40.594 -4.796 30.448 1.00 86.50 603 GLU A N 1
ATOM 4718 C CA . GLU A 1 603 ? 40.853 -5.984 29.637 1.00 86.50 603 GLU A CA 1
ATOM 4719 C C . GLU A 1 603 ? 41.350 -5.560 28.247 1.00 86.50 603 GLU A C 1
ATOM 4721 O O . GLU A 1 603 ? 40.802 -4.654 27.624 1.00 86.50 603 GLU A O 1
ATOM 4726 N N . ALA A 1 604 ? 42.445 -6.169 27.774 1.00 85.00 604 ALA A N 1
ATOM 4727 C CA . ALA A 1 604 ? 43.090 -5.831 26.496 1.00 85.00 604 ALA A CA 1
ATOM 4728 C C . ALA A 1 604 ? 43.411 -4.326 26.302 1.00 85.00 604 ALA A C 1
ATOM 4730 O O . ALA A 1 604 ? 43.414 -3.820 25.180 1.00 85.00 604 ALA A O 1
ATOM 4731 N N . GLY A 1 605 ? 43.701 -3.610 27.395 1.00 84.44 605 GLY A N 1
ATOM 4732 C CA . GLY A 1 605 ? 44.033 -2.180 27.374 1.00 84.44 605 GLY A CA 1
ATOM 4733 C C . GLY A 1 605 ? 42.828 -1.238 27.286 1.00 84.44 605 GLY A C 1
ATOM 4734 O O . GLY A 1 605 ? 43.020 -0.038 27.097 1.00 84.44 605 GLY A O 1
ATOM 4735 N N . LEU A 1 606 ? 41.602 -1.755 27.424 1.00 86.25 606 LEU A N 1
ATOM 4736 C CA . LEU A 1 606 ? 40.364 -0.976 27.413 1.00 86.25 606 LEU A CA 1
ATOM 4737 C C . LEU A 1 606 ? 39.519 -1.235 28.678 1.00 86.25 606 LEU A C 1
ATOM 4739 O O . LEU A 1 606 ? 39.600 -2.320 29.259 1.00 86.25 606 LEU A O 1
ATOM 4743 N N . PRO A 1 607 ? 38.688 -0.265 29.108 1.00 88.94 607 PRO A N 1
ATOM 4744 C CA . PRO A 1 607 ? 37.705 -0.463 30.174 1.00 88.94 607 PRO A CA 1
ATOM 4745 C C . PRO A 1 607 ? 36.793 -1.669 29.907 1.00 88.94 607 PRO A C 1
ATOM 4747 O O . PRO A 1 607 ? 36.241 -1.806 28.815 1.00 88.94 607 PRO A O 1
ATOM 4750 N N . SER A 1 608 ? 36.630 -2.533 30.910 1.00 89.00 608 SER A N 1
ATOM 4751 C CA . SER A 1 608 ? 35.856 -3.781 30.823 1.00 89.00 608 SER A CA 1
ATOM 4752 C C . SER A 1 608 ? 34.644 -3.776 31.765 1.00 89.00 608 SER A C 1
ATOM 4754 O O . SER A 1 608 ? 34.443 -2.842 32.541 1.00 89.00 608 SER A O 1
ATOM 4756 N N . THR A 1 609 ? 33.794 -4.799 31.666 1.00 90.38 609 THR A N 1
ATOM 4757 C CA . THR A 1 609 ? 32.567 -4.920 32.471 1.00 90.38 609 THR A CA 1
ATOM 4758 C C . THR A 1 609 ? 32.896 -5.157 33.951 1.00 90.38 609 THR A C 1
ATOM 4760 O O . THR A 1 609 ? 33.690 -6.038 34.276 1.00 90.38 609 THR A O 1
ATOM 4763 N N . GLY A 1 610 ? 32.256 -4.420 34.861 1.00 89.25 610 GLY A N 1
ATOM 4764 C CA . GLY A 1 610 ? 32.460 -4.564 36.305 1.00 89.25 610 GLY A CA 1
ATOM 4765 C C . GLY A 1 610 ? 32.002 -3.353 37.118 1.00 89.25 610 GLY A C 1
ATOM 4766 O O . GLY A 1 610 ? 31.341 -2.458 36.600 1.00 89.25 610 GLY A O 1
ATOM 4767 N N . GLN A 1 611 ? 32.357 -3.334 38.403 1.00 89.75 611 GLN A N 1
ATOM 4768 C CA . GLN A 1 611 ? 32.159 -2.182 39.289 1.00 89.75 611 GLN A CA 1
ATOM 4769 C C . GLN A 1 611 ? 33.255 -1.146 39.037 1.00 89.75 611 GLN A C 1
ATOM 4771 O O . GLN A 1 611 ? 34.439 -1.490 39.046 1.00 89.75 611 GLN A O 1
ATOM 4776 N N . VAL A 1 612 ? 32.860 0.106 38.798 1.00 92.56 612 VAL A N 1
ATOM 4777 C CA . VAL A 1 612 ? 33.774 1.173 38.368 1.00 92.56 612 VAL A CA 1
ATOM 4778 C C . VAL A 1 612 ? 33.492 2.484 39.089 1.00 92.56 612 VAL A C 1
ATOM 4780 O O . VAL A 1 612 ? 32.352 2.769 39.466 1.00 92.56 612 VAL A O 1
ATOM 4783 N N . THR A 1 613 ? 34.521 3.323 39.176 1.00 93.50 613 THR A N 1
ATOM 4784 C CA . THR A 1 613 ? 34.398 4.746 39.495 1.00 93.50 613 THR A CA 1
ATOM 4785 C C . THR A 1 613 ? 34.803 5.568 38.270 1.00 93.50 613 THR A C 1
ATOM 4787 O O . THR A 1 613 ? 35.869 5.363 37.694 1.00 93.50 613 THR A O 1
ATOM 4790 N N . MET A 1 614 ? 33.965 6.520 37.858 1.00 92.69 614 MET A N 1
ATOM 4791 C CA . MET A 1 614 ? 34.275 7.474 36.788 1.00 92.69 614 MET A CA 1
ATOM 4792 C C . MET A 1 614 ? 34.178 8.907 37.300 1.00 92.69 614 MET A C 1
ATOM 4794 O O . MET A 1 614 ? 33.159 9.289 37.878 1.00 92.69 614 MET A O 1
ATOM 4798 N N . VAL A 1 615 ? 35.208 9.713 37.047 1.00 93.56 615 VAL A N 1
ATOM 4799 C CA . VAL A 1 615 ? 35.225 11.153 37.333 1.00 93.56 615 VAL A CA 1
ATOM 4800 C C . VAL A 1 615 ? 35.212 11.906 36.006 1.00 93.56 615 VAL A C 1
ATOM 4802 O O . VAL A 1 615 ? 36.162 11.850 35.228 1.00 93.56 615 VAL A O 1
ATOM 4805 N N . PHE A 1 616 ? 34.103 12.588 35.731 1.00 93.00 616 PHE A N 1
ATOM 4806 C CA . PHE A 1 616 ? 33.885 13.316 34.484 1.00 93.00 616 PHE A CA 1
ATOM 4807 C C . PHE A 1 616 ? 34.620 14.668 34.497 1.00 93.00 616 PHE A C 1
ATOM 4809 O O . PHE A 1 616 ? 34.800 15.246 35.572 1.00 93.00 616 PHE A O 1
ATOM 4816 N N . PRO A 1 617 ? 34.942 15.259 33.329 1.00 90.75 617 PRO A N 1
ATOM 4817 C CA . PRO A 1 617 ? 35.564 16.588 33.241 1.00 90.75 617 PRO A CA 1
ATOM 4818 C C . PRO A 1 617 ? 34.769 17.700 33.937 1.00 90.75 617 PRO A C 1
ATOM 4820 O O . PRO A 1 617 ? 35.329 18.704 34.364 1.00 90.75 617 PRO A O 1
ATOM 4823 N N . SER A 1 618 ? 33.451 17.524 34.074 1.00 88.94 618 SER A N 1
ATOM 4824 C CA . SER A 1 618 ? 32.575 18.438 34.814 1.00 88.94 618 SER A CA 1
ATOM 4825 C C . SER A 1 618 ? 32.745 18.374 36.339 1.00 88.94 618 SER A C 1
ATOM 4827 O O . SER A 1 618 ? 32.099 19.144 37.047 1.00 88.94 618 SER A O 1
ATOM 4829 N N . GLY A 1 619 ? 33.542 17.430 36.848 1.00 89.19 619 GLY A N 1
ATOM 4830 C CA . GLY A 1 619 ? 33.663 17.079 38.262 1.00 89.19 619 GLY A CA 1
ATOM 4831 C C . GLY A 1 619 ? 32.555 16.153 38.773 1.00 89.19 619 GLY A C 1
ATOM 4832 O O . GLY A 1 619 ? 32.560 15.787 39.947 1.00 89.19 619 GLY A O 1
ATOM 4833 N N . ASN A 1 620 ? 31.592 15.769 37.924 1.00 93.62 620 ASN A N 1
ATOM 4834 C CA . ASN A 1 620 ? 30.591 14.769 38.296 1.00 93.62 620 ASN A CA 1
ATOM 4835 C C . ASN A 1 620 ? 31.279 13.420 38.517 1.00 93.62 620 ASN A C 1
ATOM 4837 O O . ASN A 1 620 ? 32.293 13.118 37.886 1.00 93.62 620 ASN A O 1
ATOM 4841 N N . ARG A 1 621 ? 30.688 12.581 39.360 1.00 94.06 621 ARG A N 1
ATOM 4842 C CA . ARG A 1 621 ? 31.257 11.287 39.715 1.00 94.06 621 ARG A CA 1
ATOM 4843 C C . ARG A 1 621 ? 30.213 10.183 39.640 1.00 94.06 621 ARG A C 1
ATOM 4845 O O . ARG A 1 621 ? 29.129 10.334 40.195 1.00 94.06 621 ARG A O 1
ATOM 4852 N N . TYR A 1 622 ? 30.544 9.087 38.968 1.00 93.69 622 TYR A N 1
ATOM 4853 C CA . TYR A 1 622 ? 29.745 7.865 38.926 1.00 93.69 622 TYR A CA 1
ATOM 4854 C C . TYR A 1 622 ? 30.458 6.730 39.656 1.00 93.69 622 TYR A C 1
ATOM 4856 O O . TYR A 1 622 ? 31.649 6.537 39.446 1.00 93.69 622 TYR A O 1
ATOM 4864 N N . ASP A 1 623 ? 29.714 5.960 40.440 1.00 93.25 623 ASP A N 1
ATOM 4865 C CA . ASP A 1 623 ? 30.161 4.731 41.091 1.00 93.25 623 ASP A CA 1
ATOM 4866 C C . ASP A 1 623 ? 29.110 3.649 40.853 1.00 93.25 623 ASP A C 1
ATOM 4868 O O . ASP A 1 623 ? 27.972 3.800 41.301 1.00 93.25 623 ASP A O 1
ATOM 4872 N N . GLY A 1 624 ? 29.444 2.577 40.141 1.00 92.50 624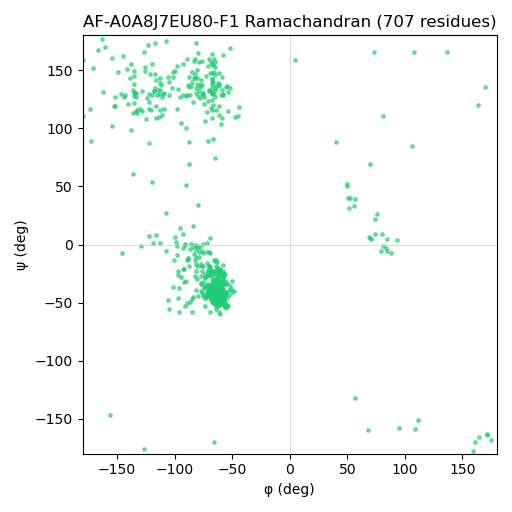 GLY A N 1
ATOM 4873 C CA . GLY A 1 624 ? 28.489 1.497 39.901 1.00 92.50 624 GLY A CA 1
ATOM 4874 C C . GLY A 1 624 ? 28.874 0.543 38.786 1.00 92.50 624 GLY A C 1
ATOM 4875 O O . GLY A 1 624 ? 30.005 0.539 38.305 1.00 92.50 624 GLY A O 1
ATOM 4876 N N . ASP A 1 625 ? 27.900 -0.253 38.359 1.00 91.69 625 ASP A N 1
ATOM 4877 C CA . ASP A 1 625 ? 28.082 -1.259 37.319 1.00 91.69 625 ASP A CA 1
ATOM 4878 C C . ASP A 1 625 ? 28.280 -0.618 35.931 1.00 91.69 625 ASP A C 1
ATOM 4880 O O . ASP A 1 625 ? 27.532 0.276 35.504 1.00 91.69 625 ASP A O 1
ATOM 4884 N N . LEU A 1 626 ? 29.290 -1.102 35.212 1.00 92.06 626 LEU A N 1
ATOM 4885 C CA . LEU A 1 626 ? 29.546 -0.825 33.805 1.00 92.06 626 LEU A CA 1
ATOM 4886 C C . LEU A 1 626 ? 29.465 -2.137 33.025 1.00 92.06 626 LEU A C 1
ATOM 4888 O O . LEU A 1 626 ? 30.086 -3.121 33.415 1.00 92.06 626 LEU A O 1
ATOM 4892 N N . GLN A 1 627 ? 28.737 -2.145 31.912 1.00 89.62 627 GLN A N 1
ATOM 4893 C CA . GLN A 1 627 ? 28.649 -3.276 30.990 1.00 89.62 627 GLN A CA 1
ATOM 4894 C C . GLN A 1 627 ? 28.775 -2.769 29.555 1.00 89.62 627 GLN A C 1
ATOM 4896 O O . GLN A 1 627 ? 28.055 -1.846 29.165 1.00 89.62 627 GLN A O 1
ATOM 4901 N N . ASP A 1 628 ? 29.687 -3.361 28.782 1.00 83.88 628 ASP A N 1
ATOM 4902 C CA . ASP A 1 628 ? 29.967 -2.997 27.383 1.00 83.88 628 ASP A CA 1
ATOM 4903 C C . ASP A 1 628 ? 30.255 -1.492 27.189 1.00 83.88 628 ASP A C 1
ATOM 4905 O O . ASP A 1 628 ? 29.780 -0.850 26.249 1.00 83.88 628 ASP A O 1
ATOM 4909 N N . GLY A 1 629 ? 31.005 -0.902 28.126 1.00 83.44 629 GLY A N 1
ATOM 4910 C CA . GLY A 1 629 ? 31.374 0.518 28.102 1.00 83.44 629 GLY A CA 1
ATOM 4911 C C . GLY A 1 629 ? 30.242 1.487 28.462 1.00 83.44 629 GLY A C 1
ATOM 4912 O O . GLY A 1 629 ? 30.410 2.693 28.300 1.00 83.44 629 GLY A O 1
ATOM 4913 N N . ARG A 1 630 ? 29.094 0.992 28.943 1.00 89.25 630 ARG A N 1
ATOM 4914 C CA . ARG A 1 630 ? 27.933 1.808 29.338 1.00 89.25 630 ARG A CA 1
ATOM 4915 C C . ARG A 1 630 ? 27.498 1.519 30.763 1.00 89.25 630 ARG A C 1
ATOM 4917 O O . ARG A 1 630 ? 27.604 0.387 31.233 1.00 89.25 630 ARG A O 1
ATOM 4924 N N . ARG A 1 631 ? 26.942 2.521 31.445 1.00 92.25 631 ARG A N 1
ATOM 4925 C CA . ARG A 1 631 ? 26.367 2.342 32.788 1.00 92.25 631 ARG A CA 1
ATOM 4926 C C . ARG A 1 631 ? 25.111 1.486 32.684 1.00 92.25 631 ARG A C 1
ATOM 4928 O O . ARG A 1 631 ? 24.145 1.869 32.015 1.00 92.25 631 ARG A O 1
ATOM 4935 N N . ASN A 1 632 ? 25.155 0.324 33.320 1.00 91.31 632 ASN A N 1
ATOM 4936 C CA . ASN A 1 632 ? 24.150 -0.728 33.229 1.00 91.31 632 ASN A CA 1
ATOM 4937 C C . ASN A 1 632 ? 24.163 -1.506 34.541 1.00 91.31 632 ASN A C 1
ATOM 4939 O O . ASN A 1 632 ? 25.178 -2.110 34.855 1.00 91.31 632 ASN A O 1
ATOM 4943 N N . GLY A 1 633 ? 23.052 -1.523 35.275 1.00 90.62 633 GLY A N 1
ATOM 4944 C CA . GLY A 1 633 ? 22.982 -2.142 36.602 1.00 90.62 633 GLY A CA 1
ATOM 4945 C C . GLY A 1 633 ? 22.800 -1.111 37.711 1.00 90.62 633 GLY A C 1
ATOM 4946 O O . GLY A 1 633 ? 22.173 -0.077 37.495 1.00 90.62 633 GLY A O 1
ATOM 4947 N N . CYS A 1 634 ? 23.284 -1.395 38.915 1.00 92.50 634 CYS A N 1
ATOM 4948 C CA . CYS A 1 634 ? 23.145 -0.492 40.052 1.00 92.50 634 CYS A CA 1
ATOM 4949 C C . CYS A 1 634 ? 24.296 0.517 40.086 1.00 92.50 634 CYS A C 1
ATOM 4951 O O . CYS A 1 634 ? 25.463 0.153 39.955 1.00 92.50 634 CYS A O 1
ATOM 4953 N N . GLY A 1 635 ? 23.978 1.790 40.322 1.00 93.12 635 GLY A N 1
ATOM 4954 C CA . GLY A 1 635 ? 25.001 2.817 40.465 1.00 93.12 635 GLY A CA 1
ATOM 4955 C C . GLY A 1 635 ? 24.525 4.071 41.183 1.00 93.12 635 GLY A C 1
ATOM 4956 O O . GLY A 1 635 ? 23.337 4.282 41.430 1.00 93.12 635 GLY A O 1
ATOM 4957 N N . THR A 1 636 ? 25.485 4.924 41.511 1.00 94.19 636 THR A N 1
ATOM 4958 C CA . THR A 1 636 ? 25.295 6.249 42.085 1.00 94.19 636 THR A CA 1
ATOM 4959 C C . THR A 1 636 ? 25.978 7.277 41.198 1.00 94.19 636 THR A C 1
ATOM 4961 O O . THR A 1 636 ? 27.167 7.173 40.921 1.00 94.19 636 THR A O 1
ATOM 4964 N N . LEU A 1 637 ? 25.239 8.301 40.773 1.00 93.75 637 LEU A N 1
ATOM 4965 C CA . LEU A 1 637 ? 25.775 9.458 40.061 1.00 93.75 637 LEU A CA 1
ATOM 4966 C C . LEU A 1 637 ? 25.643 10.699 40.944 1.00 93.75 637 LEU A C 1
ATOM 4968 O O . LEU A 1 637 ? 24.535 11.136 41.255 1.00 93.75 637 LEU A O 1
ATOM 4972 N N . THR A 1 638 ? 26.779 11.270 41.323 1.00 93.00 638 THR A N 1
ATOM 4973 C CA . THR A 1 638 ? 26.885 12.482 42.136 1.00 93.00 638 THR A CA 1
ATOM 4974 C C . THR A 1 638 ? 27.285 13.652 41.251 1.00 93.00 638 THR A C 1
ATOM 4976 O O . THR A 1 638 ? 28.248 13.576 40.485 1.00 93.00 638 THR A O 1
ATOM 4979 N N . PHE A 1 639 ? 26.535 14.741 41.349 1.00 91.69 639 PHE A N 1
ATOM 4980 C CA . PHE A 1 639 ? 26.765 15.956 40.586 1.00 91.69 639 PHE A CA 1
ATOM 4981 C C . PHE A 1 639 ? 27.494 16.990 41.442 1.00 91.69 639 PHE A C 1
ATOM 4983 O O . PHE A 1 639 ? 27.274 17.073 42.650 1.00 91.69 639 PHE A O 1
ATOM 4990 N N . THR A 1 640 ? 28.311 17.835 40.815 1.00 90.88 640 THR A N 1
ATOM 4991 C CA . THR A 1 640 ? 29.020 18.924 41.517 1.00 90.88 640 THR A CA 1
ATOM 4992 C C . THR A 1 640 ? 28.085 19.946 42.159 1.00 90.88 640 THR A C 1
ATOM 4994 O O . THR A 1 640 ? 28.468 20.609 43.116 1.00 90.88 640 THR A O 1
ATOM 4997 N N . ASN A 1 641 ? 26.839 20.037 41.686 1.00 85.75 641 ASN A N 1
ATOM 4998 C CA . ASN A 1 641 ? 25.797 20.877 42.274 1.00 85.75 641 ASN A CA 1
ATOM 4999 C C . ASN A 1 641 ? 25.057 20.222 43.459 1.00 85.75 641 ASN A C 1
ATOM 5001 O O . ASN A 1 641 ? 23.959 20.638 43.806 1.00 85.75 641 ASN A O 1
ATOM 5005 N N . GLY A 1 642 ? 25.604 19.151 44.041 1.00 85.25 642 GLY A N 1
ATOM 5006 C CA . GLY A 1 642 ? 25.048 18.489 45.224 1.00 85.25 642 GLY A CA 1
ATOM 5007 C C . GLY A 1 642 ? 23.867 17.551 44.954 1.00 85.25 642 GLY A C 1
ATOM 5008 O O . GLY A 1 642 ? 23.438 16.842 45.863 1.00 85.25 642 GLY A O 1
ATOM 5009 N N . ARG A 1 643 ? 23.359 17.479 43.714 1.00 92.94 643 ARG A N 1
ATOM 5010 C CA . ARG A 1 643 ? 22.361 16.467 43.331 1.00 92.94 643 ARG A CA 1
ATOM 5011 C C . ARG A 1 643 ? 22.983 15.076 43.295 1.00 92.94 643 ARG A C 1
ATOM 5013 O O . ARG A 1 643 ? 24.149 14.911 42.930 1.00 92.94 643 ARG A O 1
ATOM 5020 N N . ARG A 1 644 ? 22.188 14.060 43.616 1.00 93.81 644 ARG A N 1
ATOM 5021 C CA . ARG A 1 644 ? 22.631 12.661 43.620 1.00 93.81 644 ARG A CA 1
ATOM 5022 C C . ARG A 1 644 ? 21.520 11.743 43.134 1.00 93.81 644 ARG A C 1
ATOM 5024 O O . ARG A 1 644 ? 20.417 11.780 43.667 1.00 93.81 644 ARG A O 1
ATOM 5031 N N . TYR A 1 645 ? 21.832 10.889 42.166 1.00 94.19 645 TYR A N 1
ATOM 5032 C CA . TYR A 1 645 ? 21.004 9.740 41.806 1.00 94.19 645 TYR A CA 1
ATOM 5033 C C . TYR A 1 645 ? 21.620 8.468 42.380 1.00 94.19 645 TYR A C 1
ATOM 5035 O O . TYR A 1 645 ? 22.823 8.276 42.228 1.00 94.19 645 TYR A O 1
ATOM 5043 N N . SER A 1 646 ? 20.820 7.599 42.989 1.00 94.06 646 SER A N 1
ATOM 5044 C CA . SER A 1 646 ? 21.218 6.250 43.402 1.00 94.06 646 SER A CA 1
ATOM 5045 C C . SER A 1 646 ? 20.146 5.267 42.956 1.00 94.06 646 SER A C 1
ATOM 5047 O O . SER A 1 646 ? 19.023 5.318 43.450 1.00 94.06 646 SER A O 1
ATOM 5049 N N . GLY A 1 647 ? 20.452 4.381 42.014 1.00 93.62 647 GLY A N 1
ATOM 5050 C CA . GLY A 1 647 ? 19.438 3.501 41.445 1.00 93.62 647 GLY A CA 1
ATOM 5051 C C . GLY A 1 647 ? 19.920 2.703 40.250 1.00 93.62 647 GLY A C 1
ATOM 5052 O O . GLY A 1 647 ? 21.118 2.536 40.022 1.00 93.62 647 GLY A O 1
ATOM 5053 N N . GLN A 1 648 ? 18.953 2.184 39.505 1.00 94.19 648 GLN A N 1
ATOM 5054 C CA . GLN A 1 648 ? 19.204 1.367 38.330 1.00 94.19 648 GLN A CA 1
ATOM 5055 C C . GLN A 1 648 ? 19.522 2.230 37.096 1.00 94.19 648 GLN A C 1
ATOM 5057 O O . GLN A 1 648 ? 18.901 3.262 36.828 1.00 94.19 648 GLN A O 1
ATOM 5062 N N . PHE A 1 649 ? 20.510 1.780 36.331 1.00 94.00 649 PHE A N 1
ATOM 5063 C CA . PHE A 1 649 ? 20.940 2.342 35.062 1.00 94.00 649 PHE A CA 1
ATOM 5064 C C . PHE A 1 649 ? 20.710 1.331 33.946 1.00 94.00 649 PHE A C 1
ATOM 5066 O O . PHE A 1 649 ? 20.955 0.133 34.105 1.00 94.00 649 PHE A O 1
ATOM 5073 N N . GLN A 1 650 ? 20.290 1.831 32.789 1.00 94.25 650 GLN A N 1
ATOM 5074 C CA . GLN A 1 650 ? 20.251 1.069 31.551 1.00 94.25 650 GLN A CA 1
ATOM 5075 C C . GLN A 1 650 ? 20.697 1.967 30.399 1.00 94.25 650 GLN A C 1
ATOM 5077 O O . GLN A 1 650 ? 20.069 2.993 30.138 1.00 94.25 650 GLN A O 1
ATOM 5082 N N . ASN A 1 651 ? 21.758 1.568 29.697 1.00 90.94 651 ASN A N 1
ATOM 5083 C CA . ASN A 1 651 ? 22.370 2.296 28.587 1.00 90.94 651 ASN A CA 1
ATOM 5084 C C . ASN A 1 651 ? 22.638 3.770 28.923 1.00 90.94 651 ASN A C 1
ATOM 5086 O O . ASN A 1 651 ? 22.206 4.652 28.185 1.00 90.94 651 ASN A O 1
ATOM 5090 N N . ASP A 1 652 ? 23.314 4.031 30.045 1.00 91.88 652 ASP A N 1
ATOM 5091 C CA . ASP A 1 652 ? 23.664 5.383 30.509 1.00 91.88 652 ASP A CA 1
ATOM 5092 C C . ASP A 1 652 ? 22.499 6.261 30.987 1.00 91.88 652 ASP A C 1
ATOM 5094 O O . ASP A 1 652 ? 22.716 7.422 31.342 1.00 91.88 652 ASP A O 1
ATOM 5098 N N . LEU A 1 653 ? 21.283 5.722 31.055 1.00 93.69 653 LEU A N 1
ATOM 5099 C CA . LEU A 1 653 ? 20.090 6.437 31.503 1.00 93.69 653 LEU A CA 1
ATOM 5100 C C . LEU A 1 653 ? 19.574 5.862 32.828 1.00 93.69 653 LEU A C 1
ATOM 5102 O O . LEU A 1 653 ? 19.590 4.643 33.012 1.00 93.69 653 LEU A O 1
ATOM 5106 N N . PHE A 1 654 ? 19.062 6.717 33.718 1.00 94.12 654 PHE A N 1
ATOM 5107 C CA . PHE A 1 654 ? 18.321 6.288 34.908 1.00 94.12 654 PHE A CA 1
ATOM 5108 C C . PHE A 1 654 ? 17.076 5.527 34.453 1.00 94.12 654 PHE A C 1
ATOM 5110 O O . PHE A 1 654 ? 16.233 6.081 33.738 1.00 94.12 654 PHE A O 1
ATOM 5117 N N . ASN A 1 655 ? 16.977 4.260 34.838 1.00 92.19 655 ASN A N 1
ATOM 5118 C CA . ASN A 1 655 ? 15.922 3.356 34.400 1.00 92.19 655 ASN A CA 1
ATOM 5119 C C . ASN A 1 655 ? 15.672 2.306 35.474 1.00 92.19 655 ASN A C 1
ATOM 5121 O O . ASN A 1 655 ? 16.597 1.605 35.859 1.00 92.19 655 ASN A O 1
ATOM 5125 N N . GLY A 1 656 ? 14.419 2.149 35.893 1.00 92.38 656 GLY A N 1
ATOM 5126 C CA . GLY A 1 656 ? 14.032 1.263 36.987 1.00 92.38 656 GLY A CA 1
ATOM 5127 C C . GLY A 1 656 ? 13.945 1.995 38.325 1.00 92.38 656 GLY A C 1
ATOM 5128 O O . GLY A 1 656 ? 13.735 3.203 38.366 1.00 92.38 656 GLY A O 1
ATOM 5129 N N . TRP A 1 657 ? 14.047 1.273 39.436 1.00 92.44 657 TRP A N 1
ATOM 5130 C CA . TRP A 1 657 ? 13.869 1.870 40.765 1.00 92.44 657 TRP A CA 1
ATOM 5131 C C . TRP A 1 657 ? 15.116 2.645 41.213 1.00 92.44 657 TRP A C 1
ATOM 5133 O O . TRP A 1 657 ? 16.241 2.155 41.089 1.00 92.44 657 TRP A O 1
ATOM 5143 N N . GLY A 1 658 ? 14.917 3.841 41.770 1.00 93.88 658 GLY A N 1
ATOM 5144 C CA . GLY A 1 658 ? 16.002 4.672 42.285 1.00 93.88 658 GLY A CA 1
ATOM 5145 C C . GLY A 1 658 ? 15.554 5.784 43.231 1.00 93.88 658 GLY A C 1
ATOM 5146 O O . GLY A 1 658 ? 14.366 6.001 43.473 1.00 93.88 658 GLY A O 1
ATOM 5147 N N . GLU A 1 659 ? 16.541 6.497 43.756 1.00 94.44 659 GLU A N 1
ATOM 5148 C CA . GLU A 1 659 ? 16.406 7.696 44.571 1.00 94.44 659 GLU A CA 1
ATOM 5149 C C . GLU A 1 659 ? 17.110 8.873 43.881 1.00 94.44 659 GLU A C 1
ATOM 5151 O O . GLU A 1 659 ? 18.285 8.789 43.525 1.00 94.44 659 GLU A O 1
ATOM 5156 N N . TRP A 1 660 ? 16.402 9.989 43.727 1.00 94.00 660 TRP A N 1
ATOM 5157 C CA . TRP A 1 660 ? 16.926 11.262 43.236 1.00 94.00 660 TRP A CA 1
ATOM 5158 C C . TRP A 1 660 ? 16.889 12.298 44.351 1.00 94.00 660 TRP A C 1
ATOM 5160 O O . TRP A 1 660 ? 15.811 12.728 44.755 1.00 94.00 660 TRP A O 1
ATOM 5170 N N . ARG A 1 661 ? 18.059 12.689 44.861 1.00 93.06 661 ARG A N 1
ATOM 5171 C CA . ARG A 1 661 ? 18.226 13.765 45.846 1.00 93.06 661 ARG A CA 1
ATOM 5172 C C . ARG A 1 661 ? 18.568 15.069 45.135 1.00 93.06 661 ARG A C 1
ATOM 5174 O O . ARG A 1 661 ? 19.524 15.134 44.357 1.00 93.06 661 ARG A O 1
ATOM 5181 N N . LEU A 1 662 ? 17.788 16.101 45.428 1.00 91.56 662 LEU A N 1
ATOM 5182 C CA . LEU A 1 662 ? 17.957 17.460 44.930 1.00 91.56 662 LEU A CA 1
ATOM 5183 C C . LEU A 1 662 ? 18.859 18.270 45.868 1.00 91.56 662 LEU A C 1
ATOM 5185 O O . LEU A 1 662 ? 18.982 17.964 47.053 1.00 91.56 662 LEU A O 1
ATOM 5189 N N . GLU A 1 663 ? 19.432 19.356 45.348 1.00 90.44 663 GLU A N 1
ATOM 5190 C CA . GLU A 1 663 ? 20.237 20.311 46.128 1.00 90.44 663 GLU A CA 1
ATOM 5191 C C . GLU A 1 663 ? 19.437 20.935 47.288 1.00 90.44 663 GLU A C 1
ATOM 5193 O O . GLU A 1 663 ? 19.982 21.212 48.351 1.00 90.44 663 GLU A O 1
ATOM 5198 N N . SER A 1 664 ? 18.119 21.084 47.121 1.00 86.38 664 SER A N 1
ATOM 5199 C CA . SER A 1 664 ? 17.201 21.620 48.134 1.00 86.38 664 SER A CA 1
ATOM 5200 C C . SER A 1 664 ? 16.977 20.701 49.346 1.00 86.38 664 SER A C 1
ATOM 5202 O O . SER A 1 664 ? 16.298 21.097 50.293 1.00 86.38 664 SER A O 1
ATOM 5204 N N . GLY A 1 665 ? 17.491 19.466 49.318 1.00 85.81 665 GLY A N 1
ATOM 5205 C CA . GLY A 1 665 ? 17.205 18.426 50.312 1.00 85.81 665 GLY A CA 1
ATOM 5206 C C . GLY A 1 665 ? 15.915 17.642 50.043 1.00 85.81 665 GLY A C 1
ATOM 5207 O O . GLY A 1 665 ? 15.650 16.649 50.724 1.00 85.81 665 GLY A O 1
ATOM 5208 N N . ASN A 1 666 ? 15.135 18.040 49.031 1.00 92.38 666 ASN A N 1
ATOM 5209 C CA . ASN A 1 666 ? 14.028 17.240 48.516 1.00 92.38 666 ASN A CA 1
ATOM 5210 C C . ASN A 1 666 ? 14.563 15.938 47.901 1.00 92.38 666 ASN A C 1
ATOM 5212 O O . ASN A 1 666 ? 15.634 15.920 47.289 1.00 92.38 666 ASN A O 1
ATOM 5216 N N . ARG A 1 667 ? 13.805 14.847 48.013 1.00 93.69 667 ARG A N 1
ATOM 5217 C CA . ARG A 1 667 ? 14.158 13.576 47.375 1.00 93.69 667 ARG A CA 1
ATOM 5218 C C . ARG A 1 667 ? 12.958 12.882 46.759 1.00 93.69 667 ARG A C 1
ATOM 5220 O O . ARG A 1 667 ? 11.873 12.883 47.327 1.00 93.69 667 ARG A O 1
ATOM 5227 N N . TYR A 1 668 ? 13.166 12.237 45.625 1.00 93.81 668 TYR A N 1
ATOM 5228 C CA . TYR A 1 668 ? 12.195 11.353 45.001 1.00 93.81 668 TYR A CA 1
ATOM 5229 C C . TYR A 1 668 ? 12.682 9.910 45.095 1.00 93.81 668 TYR A C 1
ATOM 5231 O O . TYR A 1 668 ? 13.814 9.633 44.718 1.00 93.81 668 TYR A O 1
ATOM 5239 N N . ILE A 1 669 ? 11.834 9.000 45.569 1.00 94.38 669 ILE A N 1
ATOM 5240 C CA . ILE A 1 669 ? 12.103 7.559 45.622 1.00 94.38 669 ILE A CA 1
ATOM 5241 C C . ILE A 1 669 ? 11.026 6.860 44.800 1.00 94.38 669 ILE A C 1
ATOM 5243 O O . ILE A 1 669 ? 9.847 6.919 45.154 1.00 94.38 669 ILE A O 1
ATOM 5247 N N . GLY A 1 670 ? 11.402 6.207 43.706 1.00 93.50 670 GLY A N 1
ATOM 5248 C CA . GLY A 1 670 ? 10.425 5.590 42.816 1.00 93.50 670 GLY A CA 1
ATOM 5249 C C . GLY A 1 670 ? 11.013 5.064 41.521 1.00 93.50 670 GLY A C 1
ATOM 5250 O O . GLY A 1 670 ? 12.224 4.884 41.388 1.00 93.50 670 GLY A O 1
ATOM 5251 N N . GLU A 1 671 ? 10.127 4.806 40.571 1.00 93.56 671 GLU A N 1
ATOM 5252 C CA . GLU A 1 671 ? 10.490 4.349 39.236 1.00 93.56 671 GLU A CA 1
ATOM 5253 C C . GLU A 1 671 ? 11.017 5.496 38.358 1.00 93.56 671 GLU A C 1
ATOM 5255 O O . GLU A 1 671 ? 10.544 6.636 38.394 1.00 93.56 671 GLU A O 1
ATOM 5260 N N . PHE A 1 672 ? 12.027 5.173 37.557 1.00 94.94 672 PHE A N 1
ATOM 5261 C CA . PHE A 1 672 ? 12.639 6.035 36.563 1.00 94.94 672 PHE A CA 1
ATOM 5262 C C . PHE A 1 672 ? 12.541 5.402 35.188 1.00 94.94 672 PHE A C 1
ATOM 5264 O O . PHE A 1 672 ? 12.668 4.187 35.020 1.00 94.94 672 PHE A O 1
ATOM 5271 N N . LYS A 1 673 ? 12.395 6.260 34.186 1.00 93.56 673 LYS A N 1
ATOM 5272 C CA . LYS A 1 673 ? 12.498 5.895 32.787 1.00 93.56 673 LYS A CA 1
ATOM 5273 C C . LYS A 1 673 ? 13.156 7.014 32.000 1.00 93.56 673 LYS A C 1
ATOM 5275 O O . LYS A 1 673 ? 12.702 8.157 32.053 1.00 93.56 673 LYS A O 1
ATOM 5280 N N . ASP A 1 674 ? 14.203 6.685 31.253 1.00 92.19 674 ASP A N 1
ATOM 5281 C CA . ASP A 1 674 ? 14.925 7.620 30.383 1.00 92.19 674 ASP A CA 1
ATOM 5282 C C . ASP A 1 674 ? 15.315 8.937 31.102 1.00 92.19 674 ASP A C 1
ATOM 5284 O O . ASP A 1 674 ? 15.037 10.035 30.613 1.00 92.19 674 ASP A O 1
ATOM 5288 N N . ASN A 1 675 ? 15.944 8.828 32.284 1.00 92.75 675 ASN A N 1
ATOM 5289 C CA . ASN A 1 675 ? 16.339 9.942 33.172 1.00 92.75 675 ASN A CA 1
ATOM 5290 C C . ASN A 1 675 ? 15.200 10.712 33.861 1.00 92.75 675 ASN A C 1
ATOM 5292 O O . ASN A 1 675 ? 15.470 11.716 34.518 1.00 92.75 675 ASN A O 1
ATOM 5296 N N . LYS A 1 676 ? 13.942 10.278 33.745 1.00 93.12 676 LYS A N 1
ATOM 5297 C CA . LYS A 1 676 ? 12.793 10.959 34.360 1.00 93.12 676 LYS A CA 1
ATOM 5298 C C . LYS A 1 676 ? 12.110 10.075 35.386 1.00 93.12 676 LYS A C 1
ATOM 5300 O O . LYS A 1 676 ? 12.012 8.873 35.181 1.00 93.12 676 LYS A O 1
ATOM 5305 N N . CYS A 1 677 ? 11.568 10.684 36.434 1.00 91.12 677 CYS A N 1
ATOM 5306 C CA . CYS A 1 677 ? 10.673 10.004 37.367 1.00 91.12 677 CYS A CA 1
ATOM 5307 C C . CYS A 1 677 ? 9.393 9.588 36.625 1.00 91.12 677 CYS A C 1
ATOM 5309 O O . CYS A 1 677 ? 8.666 10.446 36.110 1.00 91.12 677 CYS A O 1
ATOM 5311 N N . ASP A 1 678 ? 9.139 8.290 36.516 1.00 89.38 678 ASP A N 1
ATOM 5312 C CA . ASP A 1 678 ? 8.072 7.724 35.691 1.00 89.38 678 ASP A CA 1
ATOM 5313 C C . ASP A 1 678 ? 7.635 6.386 36.293 1.00 89.38 678 ASP A C 1
ATOM 5315 O O . ASP A 1 678 ? 8.447 5.476 36.404 1.00 89.38 678 ASP A O 1
ATOM 5319 N N . GLY A 1 679 ? 6.367 6.282 36.691 1.00 90.81 679 GLY A N 1
ATOM 5320 C CA . GLY A 1 679 ? 5.822 5.146 37.434 1.00 90.81 679 GLY A CA 1
ATOM 5321 C C . GLY A 1 679 ? 5.502 5.478 38.892 1.00 90.81 679 GLY A C 1
ATOM 5322 O O . GLY A 1 679 ? 5.264 6.632 39.259 1.00 90.81 679 GLY A O 1
ATOM 5323 N N . ILE A 1 680 ? 5.427 4.457 39.742 1.00 90.81 680 ILE A N 1
ATOM 5324 C CA . ILE A 1 680 ? 5.052 4.640 41.150 1.00 90.81 680 ILE A CA 1
ATOM 5325 C C . ILE A 1 680 ? 6.238 5.232 41.919 1.00 90.81 680 ILE A C 1
ATOM 5327 O O . ILE A 1 680 ? 7.350 4.713 41.859 1.00 90.81 680 ILE A O 1
ATOM 5331 N N . GLY A 1 681 ? 5.997 6.305 42.673 1.00 93.44 681 GLY A N 1
ATOM 5332 C CA . GLY A 1 681 ? 7.029 6.883 43.526 1.00 93.44 681 GLY A CA 1
ATOM 5333 C C . GLY A 1 681 ? 6.519 7.891 44.542 1.00 93.44 681 GLY A C 1
ATOM 5334 O O . GLY A 1 681 ? 5.389 8.388 44.469 1.00 93.44 681 GLY A O 1
ATOM 5335 N N . THR A 1 682 ? 7.394 8.211 45.482 1.00 93.38 682 THR A N 1
ATOM 5336 C CA . THR A 1 682 ? 7.154 9.114 46.600 1.00 93.38 682 THR A CA 1
ATOM 5337 C C . THR A 1 682 ? 8.168 10.244 46.567 1.00 93.38 682 THR A C 1
ATOM 5339 O O . THR A 1 682 ? 9.374 10.018 46.619 1.00 93.38 682 THR A O 1
ATOM 5342 N N . PHE A 1 683 ? 7.672 11.474 46.511 1.00 93.94 683 PHE A N 1
ATOM 5343 C CA . PHE A 1 683 ? 8.477 12.671 46.703 1.00 93.94 683 PHE A CA 1
ATOM 5344 C C . PHE A 1 683 ? 8.425 13.082 48.168 1.00 93.94 683 PHE A C 1
ATOM 5346 O O . PHE A 1 683 ? 7.342 13.188 48.739 1.00 93.94 683 PHE A O 1
ATOM 5353 N N . ILE A 1 684 ? 9.581 13.295 48.777 1.00 92.38 684 ILE A N 1
ATOM 5354 C CA . ILE A 1 684 ? 9.761 13.665 50.175 1.00 92.38 684 ILE A CA 1
ATOM 5355 C C . ILE A 1 684 ? 10.403 15.049 50.184 1.00 92.38 684 ILE A C 1
ATOM 5357 O O . ILE A 1 684 ? 11.494 15.240 49.644 1.00 92.38 684 ILE A O 1
ATOM 5361 N N . PHE A 1 685 ? 9.708 16.010 50.771 1.00 91.94 685 PHE A N 1
ATOM 5362 C CA . PHE A 1 685 ? 10.173 17.381 50.914 1.00 91.94 685 PHE A CA 1
ATOM 5363 C C . PHE A 1 685 ? 11.214 17.478 52.035 1.00 91.94 685 PHE A C 1
ATOM 5365 O O . PHE A 1 685 ? 11.264 16.635 52.935 1.00 91.94 685 PHE A O 1
ATOM 5372 N N . SER A 1 686 ? 12.047 18.517 52.000 1.00 90.88 686 SER A N 1
ATOM 5373 C CA . SER A 1 686 ? 13.070 18.760 53.026 1.00 90.88 686 SER A CA 1
ATOM 5374 C C . SER A 1 686 ? 12.499 18.981 54.437 1.00 90.88 686 SER A C 1
ATOM 5376 O O . SER A 1 686 ? 13.198 18.730 55.415 1.00 90.88 686 SER A O 1
ATOM 5378 N N . ASP A 1 687 ? 11.222 19.366 54.556 1.00 89.44 687 ASP A N 1
ATOM 5379 C CA . ASP A 1 687 ? 10.484 19.469 55.826 1.00 89.44 687 ASP A CA 1
ATOM 5380 C C . ASP A 1 687 ? 9.996 18.112 56.383 1.00 89.44 687 ASP A C 1
ATOM 5382 O O . ASP A 1 687 ? 9.412 18.053 57.465 1.00 89.44 687 ASP A O 1
ATOM 5386 N N . GLY A 1 688 ? 10.240 17.015 55.657 1.00 85.69 688 GLY A N 1
ATOM 5387 C CA . GLY A 1 688 ? 9.844 15.654 56.018 1.00 85.69 688 GLY A CA 1
ATOM 5388 C C . GLY A 1 688 ? 8.445 15.248 55.547 1.00 85.69 688 GLY A C 1
ATOM 5389 O O . GLY A 1 688 ? 8.098 14.067 55.642 1.00 85.69 688 GLY A O 1
ATOM 5390 N N . SER A 1 689 ? 7.645 16.170 55.002 1.00 91.00 689 SER A N 1
ATOM 5391 C CA . SER A 1 689 ? 6.369 15.825 54.372 1.00 91.00 689 SER A CA 1
ATOM 5392 C C . SER A 1 689 ? 6.595 15.010 53.092 1.00 91.00 689 SER A C 1
ATOM 5394 O O . SER A 1 689 ? 7.659 15.065 52.474 1.00 91.00 689 SER A O 1
ATOM 5396 N N . SER A 1 690 ? 5.614 14.202 52.681 1.00 92.12 690 SER A N 1
ATOM 5397 C CA . SER A 1 690 ? 5.751 13.378 51.475 1.00 92.12 690 SER A CA 1
ATOM 5398 C C . SER A 1 690 ? 4.468 13.282 50.659 1.00 92.12 690 SER A C 1
ATOM 5400 O O . SER A 1 690 ? 3.357 13.380 51.181 1.00 92.12 690 SER A O 1
ATOM 5402 N N . LYS A 1 691 ? 4.630 13.093 49.349 1.00 90.62 691 LYS A N 1
ATOM 5403 C CA . LYS A 1 691 ? 3.562 12.874 48.376 1.00 90.62 691 LYS A CA 1
ATOM 5404 C C . LYS A 1 691 ? 3.877 11.652 47.529 1.00 90.62 691 LYS A C 1
ATOM 5406 O O . LYS A 1 691 ? 4.848 11.640 46.776 1.00 90.62 691 LYS A O 1
ATOM 5411 N N . SER A 1 692 ? 3.025 10.639 47.643 1.00 91.38 692 SER A N 1
ATOM 5412 C CA . SER A 1 692 ? 3.110 9.406 46.858 1.00 91.38 692 SER A CA 1
ATOM 5413 C C . SER A 1 692 ? 2.097 9.423 45.725 1.00 91.38 692 SER A C 1
ATOM 5415 O O . SER A 1 692 ? 0.981 9.910 45.895 1.00 91.38 692 SER A O 1
ATOM 5417 N N . GLY A 1 693 ? 2.456 8.856 44.580 1.00 90.62 693 GLY A N 1
ATOM 5418 C CA . GLY A 1 693 ? 1.523 8.702 43.474 1.00 90.62 693 GLY A CA 1
ATOM 5419 C C . GLY A 1 693 ? 2.176 8.146 42.222 1.00 90.62 693 GLY A C 1
ATOM 5420 O O . GLY A 1 693 ? 3.298 7.644 42.254 1.00 90.62 693 GLY A O 1
ATOM 5421 N N . ASN A 1 694 ? 1.438 8.220 41.118 1.00 91.62 694 ASN A N 1
ATOM 5422 C CA . ASN A 1 694 ? 1.945 7.839 39.808 1.00 91.62 694 ASN A CA 1
ATOM 5423 C C . ASN A 1 694 ? 2.571 9.061 39.125 1.00 91.62 694 ASN A C 1
ATOM 5425 O O . ASN A 1 694 ? 1.926 10.107 39.017 1.00 91.62 694 ASN A O 1
ATOM 5429 N N . TRP A 1 695 ? 3.804 8.916 38.665 1.00 91.94 695 TRP A N 1
ATOM 5430 C CA . TRP A 1 695 ? 4.602 9.946 38.015 1.00 91.94 695 TRP A CA 1
ATOM 5431 C C . TRP A 1 695 ? 4.652 9.681 36.517 1.00 91.94 695 TRP A C 1
ATOM 5433 O O . TRP A 1 695 ? 4.743 8.536 36.084 1.00 91.94 695 TRP A O 1
ATOM 5443 N N . GLN A 1 696 ? 4.569 10.732 35.708 1.00 91.00 696 GLN A N 1
ATOM 5444 C CA . GLN A 1 696 ? 4.746 10.637 34.260 1.00 91.00 696 GLN A CA 1
ATOM 5445 C C . GLN A 1 696 ? 5.638 11.776 33.793 1.00 91.00 696 GLN A C 1
ATOM 5447 O O . GLN A 1 696 ? 5.302 12.947 33.970 1.00 91.00 696 GLN A O 1
ATOM 5452 N N . ASN A 1 697 ? 6.764 11.437 33.163 1.00 88.88 697 ASN A N 1
ATOM 5453 C CA . ASN A 1 697 ? 7.752 12.404 32.676 1.00 88.88 697 ASN A CA 1
ATOM 5454 C C . ASN A 1 697 ? 8.194 13.443 33.728 1.00 88.88 697 ASN A C 1
ATOM 5456 O O . ASN A 1 697 ? 8.349 14.621 33.404 1.00 88.88 697 ASN A O 1
ATOM 5460 N N . GLY A 1 698 ? 8.387 13.019 34.977 1.00 87.88 698 GLY A N 1
ATOM 5461 C CA . GLY A 1 698 ? 8.836 13.884 36.066 1.00 87.88 698 GLY A CA 1
ATOM 5462 C C . GLY A 1 698 ? 7.729 14.672 36.769 1.00 87.88 698 GLY A C 1
ATOM 5463 O O . GLY A 1 698 ? 8.054 15.467 37.645 1.00 87.88 698 GLY A O 1
ATOM 5464 N N . ILE A 1 699 ? 6.449 14.466 36.429 1.00 89.50 699 ILE A N 1
ATOM 5465 C CA . ILE A 1 699 ? 5.299 15.174 37.024 1.00 89.50 699 ILE A CA 1
ATOM 5466 C C . ILE A 1 699 ? 4.376 14.178 37.735 1.00 89.50 699 ILE A C 1
ATOM 5468 O O . ILE A 1 699 ? 4.004 13.157 37.154 1.00 89.50 699 ILE A O 1
ATOM 5472 N N . LEU A 1 700 ? 3.977 14.479 38.973 1.00 90.00 700 LEU A N 1
ATOM 5473 C CA . LEU A 1 700 ? 2.971 13.710 39.709 1.00 90.00 700 LEU A CA 1
ATOM 5474 C C . LEU A 1 700 ? 1.591 13.871 39.048 1.00 90.00 700 LEU A C 1
ATOM 5476 O O . LEU A 1 700 ? 1.227 14.967 38.629 1.00 90.00 700 LEU A O 1
ATOM 5480 N N . ALA A 1 701 ? 0.808 12.795 38.939 1.00 77.62 701 ALA A N 1
ATOM 5481 C CA . ALA A 1 701 ? -0.461 12.776 38.194 1.00 77.62 701 ALA A CA 1
ATOM 5482 C C . ALA A 1 701 ? -1.526 13.798 38.660 1.00 77.62 701 ALA A C 1
ATOM 5484 O O . ALA A 1 701 ? -2.453 14.094 37.907 1.00 77.62 701 ALA A O 1
ATOM 5485 N N . ASP A 1 702 ? -1.400 14.351 39.868 1.00 77.75 702 ASP A N 1
ATOM 5486 C CA . ASP A 1 702 ? -2.230 15.445 40.394 1.00 77.75 702 ASP A CA 1
ATOM 5487 C C . ASP A 1 702 ? -1.813 16.844 39.875 1.00 77.75 702 ASP A C 1
ATOM 5489 O O . ASP A 1 702 ? -2.476 17.841 40.158 1.00 77.75 702 ASP A O 1
ATOM 5493 N N . GLY A 1 703 ? -0.751 16.913 39.063 1.00 69.75 703 GLY A N 1
ATOM 5494 C CA . GLY A 1 703 ? -0.375 18.036 38.201 1.00 69.75 703 GLY A CA 1
ATOM 5495 C C . GLY A 1 703 ? 0.419 19.162 38.865 1.00 69.75 703 GLY A C 1
ATOM 5496 O O . GLY A 1 703 ? 0.823 20.092 38.170 1.00 69.75 703 GLY A O 1
ATOM 5497 N N . ASN A 1 704 ? 0.669 19.091 40.174 1.00 75.94 704 ASN A N 1
ATOM 5498 C CA . ASN A 1 704 ? 1.224 20.213 40.946 1.00 75.94 704 ASN A CA 1
ATOM 5499 C C . ASN A 1 704 ? 2.648 19.991 41.476 1.00 75.94 704 ASN A C 1
ATOM 5501 O O . ASN A 1 704 ? 3.178 20.869 42.155 1.00 75.94 704 ASN A O 1
ATOM 5505 N N . LEU A 1 705 ? 3.274 18.845 41.194 1.00 85.56 705 LEU A N 1
ATOM 5506 C CA . LEU A 1 705 ? 4.602 18.519 41.709 1.00 85.56 705 LEU A CA 1
ATOM 5507 C C . LEU A 1 705 ? 5.492 17.924 40.619 1.00 85.56 705 LEU A C 1
ATOM 5509 O O . LEU A 1 705 ? 5.089 16.996 39.920 1.00 85.56 705 LEU A O 1
ATOM 5513 N N . THR A 1 706 ? 6.705 18.458 40.494 1.00 89.19 706 THR A N 1
ATOM 5514 C CA . THR A 1 706 ? 7.748 17.960 39.590 1.00 89.19 706 THR A CA 1
ATOM 5515 C C . THR A 1 706 ? 8.897 17.392 40.406 1.00 89.19 706 THR A C 1
ATOM 5517 O O . THR A 1 706 ? 9.298 18.026 41.377 1.00 89.19 706 THR A O 1
ATOM 5520 N N . CYS A 1 707 ? 9.473 16.264 39.997 1.00 83.69 707 CYS A N 1
ATOM 5521 C CA . CYS A 1 707 ? 10.533 15.618 40.772 1.00 83.69 707 CYS A CA 1
ATOM 5522 C C . CYS A 1 707 ? 11.904 16.308 40.656 1.00 83.69 707 CYS A C 1
ATOM 5524 O O . CYS A 1 707 ? 12.834 15.925 41.356 1.00 83.69 707 CYS A O 1
ATOM 5526 N N . ASP A 1 708 ? 12.009 17.330 39.801 1.00 79.19 708 ASP A N 1
ATOM 5527 C CA . ASP A 1 708 ? 13.203 18.159 39.610 1.00 79.19 708 ASP A CA 1
ATOM 5528 C C . ASP A 1 708 ? 13.158 19.509 40.361 1.00 79.19 708 ASP A C 1
ATOM 5530 O O . ASP A 1 708 ? 14.080 20.309 40.196 1.00 79.19 708 ASP A O 1
ATOM 5534 N N . ARG A 1 709 ? 12.094 19.804 41.134 1.00 60.69 709 ARG A N 1
ATOM 5535 C CA . ARG A 1 709 ? 11.922 21.087 41.855 1.00 60.69 709 ARG A CA 1
ATOM 5536 C C . ARG A 1 709 ? 12.040 20.978 43.368 1.00 60.69 709 ARG A C 1
ATOM 5538 O O . ARG A 1 709 ? 11.538 19.997 43.953 1.00 60.69 709 ARG A O 1
#

Sequence (709 aa):
MGFSNPVSWIEKKLQSKFLRNLGWLGSAEIFIRVFRLATTVVIARYLSETEYGLGAIVLTIHEFTSAFTRLGIAAQVIQADEKDLEELSNSAYYLNWIVFIGLFVLQSAASFPISWFYQDSRLILPICASALIYLMVPVSTIQAAYIHRENRLKVTALNNSIQLTASNLMSALLAFMGFGLWALVLPRVCSTPIWVYTYYTNHPWRPTRGFTTKRWGEISRFTKNYLGVQLLHTMREYLDYLIVGRFVGIRELGIYYFAFNAGLGISLSITKAITSALLPHLCEALPNRENFRKRYFSSLRTIAFIIIPFVLLQSTMAPFYVPIVFGAKWVEGIPVLILICLSAIPRPFIEAAGQLHVANGRPDIVLRWDLIFTVVFALGLLFGVQWGVLGVAIAVLLIHIIYMPIYVLWTTRFVFSNKGEETRIQDPVATTRALFNPIQIQNAGSGGYRPRWGSGGYYSPQRGFFDSVVWRAFIAMGVISAGIVTIVMMPRAIDLVLPRIGGMLPQSAVVSSPAPSSAPATPRPLASVTASPTPLALSPLPSPAPLPSYTSDPTPELTPPLTPTTVPSAAPRVCPEATLSPLSSADPDYVYPDGTQYYGPIEAGLPSTGQVTMVFPSGNRYDGDLQDGRRNGCGTLTFTNGRRYSGQFQNDLFNGWGEWRLESGNRYIGEFKDNKCDGIGTFIFSDGSSKSGNWQNGILADGNLTCDR

pLDDT: mean 77.61, std 22.97, range [24.14, 98.5]

Foldseek 3Di:
DDDDDVVVVVVVVCPDLVVVLVVLQVVLLVLLLVLLLVLLLLLLQQAALLLLLLLLLLVLLLLLLCLQVPLCLLVCLLQDDPVCNQVSLLLSLLVLQVSLVVSLCVQLVVQVVSCVLLVHPVSNVLSNLLSVLSVQPSLQSSLVSVCVSVVVSNLVSVLSSVLSNQLSVQLSVCSVVNVRNVSSRVSNNVSSVSVSVSSPVVGPDDHDPDRDNPCVVVSNVSRPVVSLLSSLVSCLVSVLSVLQCRLVHSSLSSLLSSLCSNQCSVLVVVLCVLLVPQLVQLLVCVVPLVSSLVSLVVSVVVLLVPNVVVLVCSLVCLCPVCCVRSRDSSNVSSLLSSLSSLLSSLVSLLSSLCSLCLLLLHNVVVSVLSVVLSVQLNVLQVVQCVVHSNSNSNSSNVSSLPSSLVSSVCSSCCCSDPVVVVSSPDDSPVSVVCVSHVPPPPDDDDDDDDDDDDDDDDDDDPPPDVVCVSVCSSVVSVVVSVVSSVQVVDPVNSVVPVVVVVVPDDDDDDDDDDDDDDDDDDDDDDDDDDDDDDDDDDDDDDDDDDDDDDDDDDDDDDDDDDDDDDDDDDDDDFDPPDDPDPQPDPAAPDADPQGKGKHDDDDPSHDAWDWIWIQGPQRKIKTGTDHPNFQAAWIKIAHPLGWIKTGGDDRNFQAAWIKIAASQRKIKTAGDDRNEHAAWIKIAHNVRDIDTAGDDRQAGPVGDGGRHD

Radius of gyration: 34.11 Å; Cα contacts (8 Å, |Δi|>4): 879; chains: 1; bounding box: 92×83×102 Å

Nearest PDB structures (foldseek):
  6t69-assembly1_A-2  TM=9.230E-01  e=4.429E-07  Toxoplasma gondii VEG
  6t4d-assembly1_A-2  TM=9.466E-01  e=7.630E-07  Plasmodium falciparum
  6t4r-assembly1_CCC  TM=8.776E-01  e=4.604E-07  Trypanosoma brucei
  6t68-assembly1_B  TM=9.106E-01  e=1.421E-06  Trypanosoma brucei
  8x2u-assembly1_N  TM=9.038E-01  e=1.204E-05  Mus musculus

Solvent-accessible surface area (backbone atoms only — not comparable to full-atom values): 39821 Å² total; per-residue (Å²): 135,81,82,70,56,66,64,62,55,49,50,59,53,56,68,33,74,64,48,48,39,49,48,39,42,50,52,28,50,56,55,45,49,56,49,47,52,55,25,51,37,44,34,51,60,57,38,52,47,46,33,46,13,51,29,47,51,42,52,47,55,48,50,57,58,48,40,70,71,64,34,49,62,49,55,49,57,44,48,45,55,81,91,49,34,63,64,43,44,38,18,49,48,54,48,37,47,55,52,26,49,48,48,27,51,50,43,39,60,45,17,54,63,50,18,61,69,66,72,37,75,81,45,32,62,56,28,36,52,55,26,52,42,38,75,50,48,49,82,15,46,63,32,44,19,49,41,56,56,72,64,45,45,57,59,57,21,52,44,51,36,53,30,53,46,52,19,31,52,45,17,29,51,31,17,73,72,64,50,45,37,47,19,70,43,50,23,59,43,71,27,42,57,53,51,30,50,52,27,47,74,75,30,89,78,71,78,67,99,66,94,47,64,89,44,48,70,64,51,52,63,60,20,56,64,52,36,55,55,43,46,52,52,50,45,64,76,44,46,63,57,56,49,35,32,63,76,63,26,42,45,58,24,11,37,53,51,46,21,49,60,74,47,40,59,60,61,52,50,56,38,52,59,56,56,70,55,42,51,64,63,46,54,76,24,60,91,40,66,68,58,28,52,51,50,54,56,49,50,53,50,52,49,48,69,53,46,46,61,51,38,50,51,54,34,71,42,37,81,62,48,43,43,73,68,43,27,69,88,54,54,83,24,40,67,39,20,32,35,48,30,57,33,50,60,43,51,58,51,37,52,52,40,44,40,54,32,46,71,62,71,38,55,69,58,47,54,53,53,49,52,53,47,44,53,55,50,52,54,38,38,67,56,17,42,79,58,34,68,57,26,30,26,48,30,51,24,53,49,32,69,49,50,32,54,52,51,32,52,50,46,53,51,47,61,74,35,76,74,33,56,73,67,58,78,68,54,73,68,56,47,54,45,43,77,66,36,78,84,74,87,81,79,83,75,94,73,94,79,85,85,82,84,81,89,81,79,95,74,84,76,93,70,66,70,59,63,46,51,59,47,48,49,53,50,47,48,54,52,50,51,51,50,50,50,55,55,68,69,34,75,65,54,58,65,68,52,56,68,72,59,65,76,77,59,88,91,76,86,84,83,84,77,84,82,90,81,85,87,88,83,86,90,86,81,92,81,90,80,90,81,84,91,78,86,84,82,82,83,84,82,87,81,87,84,86,85,89,86,82,87,80,88,86,88,88,90,83,87,88,88,84,85,83,90,78,90,78,88,78,76,79,85,65,56,76,86,75,71,83,71,79,76,94,56,97,67,64,75,42,71,46,97,84,55,31,34,30,40,56,56,69,50,98,91,38,80,43,66,41,67,34,41,36,41,38,75,82,61,27,37,38,41,28,29,29,44,91,83,28,37,34,43,49,34,32,43,40,41,75,75,62,28,35,39,41,18,27,27,48,82,69,23,40,30,44,48,32,35,42,37,41,66,80,56,27,33,31,42,28,27,24,45,84,68,23,43,30,39,60,32,34,40,33,44,63,89,70,51,73,51,71,48,50,26,55,85,25,29,35,76,88,74,83,47,49,74,89,110

Secondary structure (DSSP, 8-state):
-----HHHHHHHHHTSHHHHHHHHHHHHHHHHHHHHHHHHHHHHHHS-HHHHHHHHHHHHHHHHHHTTT-SSHHHHHHH--HHHHHHHHHHHHHHHHHHHHHHHHHHHHHHHHHHHHHT-GGGHHHHHHHHTHHHHTHHHHHHHHHHHHTT-HHHHHHHHHHHHHHHHHHHHHHHHTT-TTHHHHHHHHHHHHHHHHHHHHH------SS---TTHHHHHHHHHHHHHHHHHHHHHHHHHHHHHHHHT-HHHHHHHHHHHHHHHHHHHHHHHHHHHHHHHHHHTTTT-HHHHHHHHHHHHHHHHHHHHHHHHHHHHHHHHHIIIII-GGGGGGHHHHHHHHHTTTTHHHHHHHHHHHHHTT-HHHHHHHHHHHHHHHHHHHHHHGGGHHHHHHHHHHHHHHHHHHHHHHHHHHHHHSTHHHHTT-S-HHHHHHHHH-GGGTT-------PPPPPP--------SHHHHHHHHHHHHHH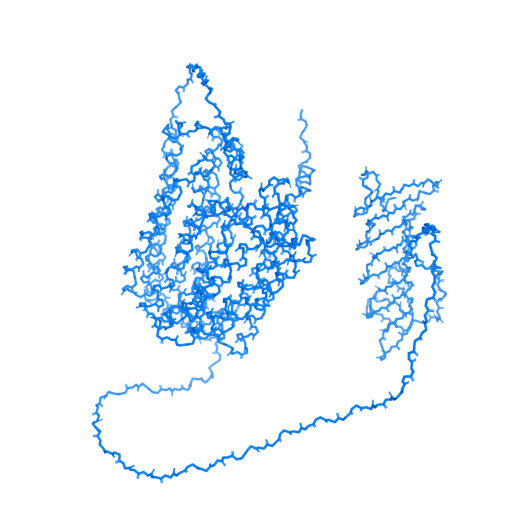HHHHHHHHHHSSHHHHHHHHHHHGGGS------PPPPPPP----------------PPPPPPPPPPPPPPP------------------------PPP----PPPS-SS-SEE-TTS-EEES-EETTEE-SEEEEEE-TTS-EEEEEEETTEEEEEEEEE-TTS-EEEEEEETTEEEEEEEEE-TTS-EEEEEEETTEEEEEEEEE-TTS-EEEEEEETTEETTSS-BTT-